Protein AF-A0A2V0NQH3-F1 (afdb_monomer_lite)

Foldseek 3Di:
DDDDDPPPPVPFDFAQDAFPQLVLLCVLLVLLLVLLCVLLPPQLVVLLVVLVVQLVVCVVVVVLVSSLVSLLVSLVSSLVSSLVSLVVCVVVDDVVVSVVVSVLSNVSSVLVSLSVCLRRRVCCVPPVPSNLVSSLCSLLVSLLSSLVSSLVSVCVVDPLLCSLVSSLVSLLVSCLSRLAFDFGPGGPDDQPPPPPPDRPDDDPSRTSYALVSSVVSLCCSQPVSLVSNCVVCVPPCPDVLNVLVSLQSNLVSQLSLLVRDRSNVSDDDDPVVVVVVSVVSNVVSLVSNLSSCCSNPCCPPVVVQFPDDPPVLVVLQCLLRVLVSVLVVCVVVVVDPPPDDLVNNLVSLLSNQLSVCNRRPPDPVLSVLSNQLSQLVSVCVVPLDLVSLVSNLRSVLSVLCCSLCVPPVPQQDDQAHDGSNVLSVLVSVLSNLVSNLVSCLSNLHDQAVNLVSLVSNLVSCLVSLLRLQLSQVRVDPPRDRRHDLVVLVVVLVVSLVVQLVCVVVVSHPLVSNQLSNLLSVLSNCCVVPSNLSRSVLSSQLSCLVCVQCSVFPPDPPDPDGDDDPVVVVVSVVSNVVSVVVSVVVCVVVCVVVVVVVLVVVVVVQVVDPVNPDPPVVVVSVVVVVVVVVVVVVVVVVDPDPPPDD

Organism: NCBI:txid307507

pLDDT: mean 80.74, std 15.88, range [29.3, 95.75]

Sequence (645 aa):
MAARAPSAAGGARFAPGEFRYNGRVAAALVPSMAVAAALGGRAVMGVLTVGAMVWYLLDAMSLREGSLSVGWATLFLANAALVFDVLSTAFSRPPLLTIMLLLLLGALFVLAGMWLTLQFRWIQMQHPAVVLAFERQVLTASLPVAGVVTTLGIGAVTDAEDAPYYLAALLCALYAAMGRPLVSSFHAGRAARSFGGVAPAPPREALVQSRFDASLMALTTVVLPPLSYLAIHWAVLNHWLHLWSLLLLLSGPLALLCALPGGLWWLPGPPAVVTGFKRFLLLLSALGVLAGFEGRVVFHAFGPYIKVPPPLSYVVVTIALLGLALLVIAHLSGVLGTALDVTLAGSCLLLCTTAGAVAAGVPFEWLPAPLVAAVGLSLYYDSRSVREYAIFVAGALLTGYWFVSHHFGFLDARVGHLRVKTACRLALAALAPALAVPGLVIARAGRGAVGALLFVQAELICVLEEQLYSAAALEGPGAEEMYPAYLVVATSAAGAAAAHRLAAAGLAPRWAGWVVPALYGAKLAMLVVPEAHLVLPIGLLALSATAPLAAHPPPPGKRRPRLQPWQGLGYAAATTAAVALARFAVFDVTLVLGTTVAVVCFITLLQNPVLGSVVWLPLLGLGWAGACGFTLAMQGALPLPDAER

Radius of gyration: 28.84 Å; chains: 1; bounding box: 65×94×72 Å

Structure (mmCIF, N/CA/C/O backbone):
data_AF-A0A2V0NQH3-F1
#
_entry.id   AF-A0A2V0NQH3-F1
#
loop_
_atom_site.group_PDB
_atom_site.id
_atom_site.type_symbol
_atom_site.label_atom_id
_atom_site.label_alt_id
_atom_site.label_comp_id
_atom_site.label_asym_id
_atom_site.label_entity_id
_atom_site.label_seq_id
_atom_site.pdbx_PDB_ins_code
_atom_site.Cartn_x
_atom_site.Cartn_y
_atom_site.Cartn_z
_atom_site.occupancy
_atom_site.B_iso_or_equiv
_atom_site.auth_seq_id
_atom_site.auth_comp_id
_atom_site.auth_asym_id
_atom_site.auth_atom_id
_atom_site.pdbx_PDB_model_num
ATOM 1 N N . MET A 1 1 ? -30.322 55.983 29.048 1.00 37.16 1 MET A N 1
ATOM 2 C CA . MET A 1 1 ? -30.849 54.759 28.403 1.00 37.16 1 MET A CA 1
ATOM 3 C C . MET A 1 1 ? -29.802 54.238 27.427 1.00 37.16 1 MET A C 1
ATOM 5 O O . MET A 1 1 ? -29.765 54.675 26.289 1.00 37.16 1 MET A O 1
ATOM 9 N N . ALA A 1 2 ? -28.900 53.373 27.894 1.00 31.02 2 ALA A N 1
ATOM 10 C CA . ALA A 1 2 ? -27.920 52.691 27.051 1.00 31.02 2 ALA A CA 1
ATOM 11 C C . ALA A 1 2 ? -28.324 51.215 26.982 1.00 31.02 2 ALA A C 1
ATOM 13 O O . ALA A 1 2 ? -28.341 50.524 28.002 1.00 31.02 2 ALA A O 1
ATOM 14 N N . ALA A 1 3 ? -28.732 50.763 25.798 1.00 32.72 3 ALA A N 1
ATOM 15 C CA . ALA A 1 3 ? -29.125 49.384 25.554 1.00 32.72 3 ALA A CA 1
ATOM 16 C C . ALA A 1 3 ? -27.885 48.478 25.612 1.00 32.72 3 ALA A C 1
ATOM 18 O O . ALA A 1 3 ? -26.973 48.599 24.796 1.00 32.72 3 ALA A O 1
ATOM 19 N N . ARG A 1 4 ? -27.851 47.565 26.589 1.00 29.73 4 ARG A N 1
ATOM 20 C CA . ARG A 1 4 ? -26.916 46.434 26.601 1.00 29.73 4 ARG A CA 1
ATOM 21 C C . ARG A 1 4 ? -27.270 45.506 25.438 1.00 29.73 4 ARG A C 1
ATOM 23 O O . ARG A 1 4 ? -28.354 44.929 25.420 1.00 29.73 4 ARG A O 1
ATOM 30 N N . ALA A 1 5 ? -26.344 45.355 24.496 1.00 29.30 5 ALA A N 1
ATOM 31 C CA . ALA A 1 5 ? -26.381 44.282 23.513 1.00 29.30 5 ALA A CA 1
ATOM 32 C C . ALA A 1 5 ? -26.351 42.917 24.235 1.00 29.30 5 ALA A C 1
ATOM 34 O O . ALA A 1 5 ? -25.576 42.757 25.185 1.00 29.30 5 ALA A O 1
ATOM 35 N N . PRO A 1 6 ? -27.157 41.924 23.820 1.00 34.41 6 PRO A N 1
ATOM 36 C CA . PRO A 1 6 ? -27.023 40.569 24.331 1.00 34.41 6 PRO A CA 1
ATOM 37 C C . PRO A 1 6 ? -25.691 39.990 23.843 1.00 34.41 6 PRO A C 1
ATOM 39 O O . PRO A 1 6 ? -25.418 39.931 22.644 1.00 34.41 6 PRO A O 1
ATOM 42 N N . SER A 1 7 ? -24.847 39.570 24.783 1.00 31.88 7 SER A N 1
ATOM 43 C CA . SER A 1 7 ? -23.635 38.810 24.505 1.00 31.88 7 SER A CA 1
ATOM 44 C C . SER A 1 7 ? -24.011 37.489 23.831 1.00 31.88 7 SER A C 1
ATOM 46 O O . SER A 1 7 ? -24.541 36.569 24.453 1.00 31.88 7 SER A O 1
ATOM 48 N N . ALA A 1 8 ? -23.730 37.380 22.534 1.00 36.28 8 ALA A N 1
ATOM 49 C CA . ALA A 1 8 ? -23.801 36.127 21.797 1.00 36.28 8 ALA A CA 1
ATOM 50 C C . ALA A 1 8 ? -22.645 35.202 22.223 1.00 36.28 8 ALA A C 1
ATOM 52 O O . ALA A 1 8 ? -21.674 35.014 21.498 1.00 36.28 8 ALA A O 1
ATOM 53 N N . ALA A 1 9 ? -22.745 34.613 23.416 1.00 34.31 9 ALA A N 1
ATOM 54 C CA . ALA A 1 9 ? -21.933 33.472 23.825 1.00 34.31 9 ALA A CA 1
ATOM 55 C C . ALA A 1 9 ? -22.519 32.195 23.197 1.00 34.31 9 ALA A C 1
ATOM 57 O O . ALA A 1 9 ? -23.167 31.381 23.853 1.00 34.31 9 ALA A O 1
ATOM 58 N N . GLY A 1 10 ? -22.348 32.046 21.883 1.00 36.28 10 GLY A N 1
ATOM 59 C CA . GLY A 1 10 ? -22.714 30.842 21.140 1.00 36.28 10 GLY A CA 1
ATOM 60 C C . GLY A 1 10 ? -21.683 29.733 21.335 1.00 36.28 10 GLY A C 1
ATOM 61 O O . GLY A 1 10 ? -21.032 29.344 20.376 1.00 36.28 10 GLY A O 1
ATOM 62 N N . GLY A 1 11 ? -21.508 29.250 22.567 1.00 41.72 11 GLY A N 1
ATOM 63 C CA . GLY A 1 11 ? -20.625 28.120 22.850 1.00 41.72 11 GLY A CA 1
ATOM 64 C C . GLY A 1 11 ? -21.130 26.855 22.156 1.00 41.72 11 GLY A C 1
ATOM 65 O O . GLY A 1 11 ? -22.283 26.455 22.346 1.00 41.72 11 GLY A O 1
ATOM 66 N N . ALA A 1 12 ? -20.273 26.238 21.343 1.00 52.09 12 ALA A N 1
ATOM 67 C CA . ALA A 1 12 ? -20.503 24.927 20.753 1.00 52.09 12 ALA A CA 1
ATOM 68 C C . ALA A 1 12 ? -20.985 23.933 21.822 1.00 52.09 12 ALA A C 1
ATOM 70 O O . ALA A 1 12 ? -20.288 23.667 22.801 1.00 52.09 12 ALA A O 1
ATOM 71 N N . ARG A 1 13 ? -22.201 23.399 21.667 1.00 68.31 13 ARG A N 1
ATOM 72 C CA . ARG A 1 13 ? -22.759 22.447 22.634 1.00 68.31 13 ARG A CA 1
ATOM 73 C C . ARG A 1 13 ? -22.146 21.066 22.393 1.00 68.31 13 ARG A C 1
ATOM 75 O O . ARG A 1 13 ? -21.995 20.647 21.251 1.00 68.31 13 ARG A O 1
ATOM 82 N N . PHE A 1 14 ? -21.789 20.362 23.459 1.00 79.44 14 PHE A N 1
ATOM 83 C CA . PHE A 1 14 ? -21.379 18.959 23.394 1.00 79.44 14 PHE A CA 1
ATOM 84 C C . PHE A 1 14 ? -22.615 18.072 23.177 1.00 79.44 14 PHE A C 1
ATOM 86 O O . PHE A 1 14 ? -23.642 18.289 23.824 1.00 79.44 14 PHE A O 1
ATOM 93 N N . ALA A 1 15 ? -22.531 17.079 22.290 1.00 81.56 15 ALA A N 1
ATOM 94 C CA . ALA A 1 15 ? -23.565 16.061 22.109 1.00 81.56 15 ALA A CA 1
ATOM 95 C C . ALA A 1 15 ? -22.961 14.650 22.200 1.00 81.56 15 ALA A C 1
ATOM 97 O O . ALA A 1 15 ? -22.072 14.331 21.411 1.00 81.56 15 ALA A O 1
ATOM 98 N N . PRO A 1 16 ? -23.452 13.785 23.110 1.00 81.12 16 PRO A N 1
ATOM 99 C CA . PRO A 1 16 ? -23.024 12.392 23.167 1.00 81.12 16 PRO A CA 1
ATOM 100 C C . PRO A 1 16 ? -23.513 11.634 21.926 1.00 81.12 16 PRO A C 1
ATOM 102 O O . PRO A 1 16 ? -24.639 11.837 21.464 1.00 81.12 16 PRO A O 1
ATOM 105 N N . GLY A 1 17 ? -22.683 10.733 21.407 1.00 83.50 17 GLY A N 1
ATOM 106 C CA . GLY A 1 17 ? -22.927 10.048 20.142 1.00 83.50 17 GLY A CA 1
ATOM 107 C C . GLY A 1 17 ? -21.960 8.894 19.893 1.00 83.50 17 GLY A C 1
ATOM 108 O O . GLY A 1 17 ? -21.084 8.598 20.706 1.00 83.50 17 GLY A O 1
ATOM 109 N N . GLU A 1 18 ? -22.134 8.215 18.762 1.00 85.75 18 GLU A N 1
ATOM 110 C CA . GLU A 1 18 ? -21.192 7.185 18.324 1.00 85.75 18 GLU A CA 1
ATOM 111 C C . GLU A 1 18 ? -19.889 7.822 17.835 1.00 85.75 18 GLU A C 1
ATOM 113 O O . GLU A 1 18 ? -19.893 8.849 17.150 1.00 85.75 18 GLU A O 1
ATOM 118 N N . PHE A 1 19 ? -18.758 7.195 18.160 1.00 86.62 19 PHE A N 1
ATOM 119 C CA . PHE A 1 19 ? -17.460 7.681 17.714 1.00 86.62 19 PHE A CA 1
ATOM 120 C C . PHE A 1 19 ? -17.301 7.494 16.199 1.00 86.62 19 PHE A C 1
ATOM 122 O O . PHE A 1 19 ? -17.176 6.377 15.688 1.00 86.62 19 PHE A O 1
ATOM 129 N N . ARG A 1 20 ? -17.271 8.612 15.463 1.00 87.12 20 ARG A N 1
ATOM 130 C CA . ARG A 1 20 ? -17.294 8.630 13.992 1.00 87.12 20 ARG A CA 1
ATOM 131 C C . ARG A 1 20 ? -16.057 7.987 13.362 1.00 87.12 20 ARG A C 1
ATOM 133 O O . ARG A 1 20 ? -16.124 7.480 12.243 1.00 87.12 20 ARG A O 1
ATOM 140 N N . TYR A 1 21 ? -14.922 8.027 14.057 1.00 89.56 21 TYR A N 1
ATOM 141 C CA . TYR A 1 21 ? -13.622 7.613 13.521 1.00 89.56 21 TYR A CA 1
ATOM 142 C C . TYR A 1 21 ? -13.193 6.206 13.950 1.00 89.56 21 TYR A C 1
ATOM 144 O O . TYR A 1 21 ? -12.039 5.840 13.735 1.00 89.56 21 TYR A O 1
ATOM 152 N N . ASN A 1 22 ? -14.122 5.396 14.476 1.00 90.75 22 ASN A N 1
ATOM 153 C CA . ASN A 1 22 ? -13.864 4.033 14.951 1.00 90.75 22 ASN A CA 1
ATOM 154 C C . ASN A 1 22 ? -13.075 3.183 13.947 1.00 90.75 22 ASN A C 1
ATOM 156 O O . ASN A 1 22 ? -12.041 2.630 14.300 1.00 90.75 22 ASN A O 1
ATOM 160 N N . GLY A 1 23 ? -13.494 3.145 12.679 1.00 88.69 23 GLY A N 1
ATOM 161 C CA . GLY A 1 23 ? -12.795 2.356 11.658 1.00 88.69 23 GLY A CA 1
ATOM 162 C C . GLY A 1 23 ? -11.366 2.832 11.370 1.00 88.69 23 GLY A C 1
ATOM 163 O O . GLY A 1 23 ? -10.495 2.014 11.096 1.00 88.69 23 GLY A O 1
ATOM 164 N N . ARG A 1 24 ? -11.099 4.143 11.463 1.00 92.12 24 ARG A N 1
ATOM 165 C CA . ARG A 1 24 ? -9.762 4.708 11.197 1.00 92.12 24 ARG A CA 1
ATOM 166 C C . ARG A 1 24 ? -8.797 4.416 12.337 1.00 92.12 24 ARG A C 1
ATOM 168 O O . ARG A 1 24 ? -7.661 4.039 12.087 1.00 92.12 24 ARG A O 1
ATOM 175 N N . VAL A 1 25 ? -9.274 4.568 13.570 1.00 92.00 25 VAL A N 1
ATOM 176 C CA . VAL A 1 25 ? -8.496 4.259 14.773 1.00 92.00 25 VAL A CA 1
ATOM 177 C C . VAL A 1 25 ? -8.264 2.754 14.884 1.00 92.00 25 VAL A C 1
ATOM 179 O O . VAL A 1 25 ? -7.139 2.342 15.138 1.00 92.00 25 VAL A O 1
ATOM 182 N N . ALA A 1 26 ? -9.276 1.927 14.606 1.00 91.25 26 ALA A N 1
ATOM 183 C CA . ALA A 1 26 ? -9.126 0.473 14.589 1.00 91.25 26 ALA A CA 1
ATOM 184 C C . ALA A 1 26 ? -8.076 0.018 13.563 1.00 91.25 26 ALA A C 1
ATOM 186 O O . ALA A 1 26 ? -7.227 -0.804 13.890 1.00 91.25 26 ALA A O 1
ATOM 187 N N . ALA A 1 27 ? -8.072 0.599 12.357 1.00 88.31 27 ALA A N 1
ATOM 188 C CA . ALA A 1 27 ? -7.066 0.298 11.336 1.00 88.31 27 ALA A CA 1
ATOM 189 C C . ALA A 1 27 ? -5.625 0.637 11.771 1.00 88.31 27 ALA A C 1
ATOM 191 O O . ALA A 1 27 ? -4.687 0.048 11.247 1.00 88.31 27 ALA A O 1
ATOM 192 N N . ALA A 1 28 ? -5.443 1.556 12.726 1.00 92.06 28 ALA A N 1
ATOM 193 C CA . ALA A 1 28 ? -4.139 1.901 13.290 1.00 92.06 28 ALA A CA 1
ATOM 194 C C . ALA A 1 28 ? -3.785 1.034 14.517 1.00 92.06 28 ALA A C 1
ATOM 196 O O . ALA A 1 28 ? -2.692 0.472 14.607 1.00 92.06 28 ALA A O 1
ATOM 197 N N . LEU A 1 29 ? -4.714 0.909 15.469 1.00 93.12 29 LEU A N 1
ATOM 198 C CA . LEU A 1 29 ? -4.459 0.284 16.769 1.00 93.12 29 LEU A CA 1
ATOM 199 C C . LEU A 1 29 ? -4.533 -1.246 16.733 1.00 93.12 29 LEU A C 1
ATOM 201 O O . LEU A 1 29 ? -3.760 -1.898 17.422 1.00 93.12 29 LEU A O 1
ATOM 205 N N . VAL A 1 30 ? -5.414 -1.849 15.931 1.00 90.94 30 VAL A N 1
ATOM 206 C CA . VAL A 1 30 ? -5.567 -3.316 15.912 1.00 90.94 30 VAL A CA 1
ATOM 207 C C . VAL A 1 30 ? -4.306 -4.017 15.389 1.00 90.94 30 VAL A C 1
ATOM 209 O O . VAL A 1 30 ? -3.835 -4.928 16.071 1.00 90.94 30 VAL A O 1
ATOM 212 N N . PRO A 1 31 ? -3.691 -3.594 14.263 1.00 89.88 31 PRO A N 1
ATOM 213 C CA . PRO A 1 31 ? -2.439 -4.202 13.818 1.00 89.88 31 PRO A CA 1
ATOM 214 C C . PRO A 1 31 ? -1.301 -4.006 14.825 1.00 89.88 31 PRO A C 1
ATOM 216 O O . PRO A 1 31 ? -0.526 -4.925 15.062 1.00 89.88 31 PRO A O 1
ATOM 219 N N . SER A 1 32 ? -1.215 -2.838 15.471 1.00 91.44 32 SER A N 1
ATOM 220 C CA . SER A 1 32 ? -0.175 -2.582 16.478 1.00 91.44 32 SER A CA 1
ATOM 221 C C . SER A 1 32 ? -0.386 -3.404 17.753 1.00 91.44 32 SER A C 1
ATOM 223 O O . SER A 1 32 ? 0.586 -3.910 18.306 1.00 91.44 32 SER A O 1
ATOM 225 N N . MET A 1 33 ? -1.631 -3.619 18.187 1.00 90.19 33 MET A N 1
ATOM 226 C CA . MET A 1 33 ? -1.947 -4.536 19.288 1.00 90.19 33 MET A CA 1
ATOM 227 C C . MET A 1 33 ? -1.610 -5.989 18.947 1.00 90.19 33 MET A C 1
ATOM 229 O O . MET A 1 33 ? -1.110 -6.699 19.813 1.00 90.19 33 MET A O 1
ATOM 233 N N . ALA A 1 34 ? -1.837 -6.427 17.705 1.00 87.75 34 ALA A N 1
ATOM 234 C CA . ALA A 1 34 ? -1.449 -7.766 17.263 1.00 87.75 34 ALA A CA 1
ATOM 235 C C . ALA A 1 34 ? 0.075 -7.955 17.317 1.00 87.75 34 ALA A C 1
ATOM 237 O O . ALA A 1 34 ? 0.545 -8.963 17.836 1.00 87.75 34 ALA A O 1
ATOM 238 N N . VAL A 1 35 ? 0.844 -6.955 16.873 1.00 88.00 35 VAL A N 1
ATOM 239 C CA . VAL A 1 35 ? 2.310 -6.970 16.993 1.00 88.00 35 VAL A CA 1
ATOM 240 C C . VAL A 1 35 ? 2.751 -6.975 18.455 1.00 88.00 35 VAL A C 1
ATOM 242 O O . VAL A 1 35 ? 3.608 -7.767 18.825 1.00 88.00 35 VAL A O 1
ATOM 245 N N . ALA A 1 36 ? 2.150 -6.148 19.313 1.00 87.81 36 ALA A N 1
ATOM 246 C CA . ALA A 1 36 ? 2.468 -6.144 20.741 1.00 87.81 36 ALA A CA 1
ATOM 247 C C . ALA A 1 36 ? 2.164 -7.496 21.409 1.00 87.81 36 ALA A C 1
ATOM 249 O O . ALA A 1 36 ? 2.923 -7.953 22.260 1.00 87.81 36 ALA A O 1
ATOM 250 N N . ALA A 1 37 ? 1.077 -8.154 21.005 1.00 84.62 37 ALA A N 1
ATOM 251 C CA . ALA A 1 37 ? 0.712 -9.466 21.514 1.00 84.62 37 ALA A CA 1
ATOM 252 C C . ALA A 1 37 ? 1.650 -10.573 21.005 1.00 84.62 37 ALA A C 1
ATOM 254 O O . ALA A 1 37 ? 2.002 -11.462 21.775 1.00 84.62 37 ALA A O 1
ATOM 255 N N . ALA A 1 38 ? 2.110 -10.482 19.752 1.00 82.56 38 ALA A N 1
ATOM 256 C CA . ALA A 1 38 ? 3.135 -11.368 19.207 1.00 82.56 38 ALA A CA 1
ATOM 257 C C . ALA A 1 38 ? 4.483 -11.187 19.927 1.00 82.56 38 ALA A C 1
ATOM 259 O O . ALA A 1 38 ? 5.101 -12.174 20.317 1.00 82.56 38 ALA A O 1
ATOM 260 N N . LEU A 1 39 ? 4.895 -9.937 20.170 1.00 82.31 39 LEU A N 1
ATOM 261 C CA . LEU A 1 39 ? 6.121 -9.611 20.903 1.00 82.31 39 LEU A CA 1
ATOM 262 C C . LEU A 1 39 ? 6.083 -10.107 22.351 1.00 82.31 39 LEU A C 1
ATOM 264 O O . LEU A 1 39 ? 7.077 -10.634 22.819 1.00 82.31 39 LEU A O 1
ATOM 268 N N . GLY A 1 40 ? 4.952 -9.961 23.047 1.00 77.31 40 GLY A N 1
ATOM 269 C CA . GLY A 1 40 ? 4.792 -10.425 24.431 1.00 77.31 40 GLY A CA 1
ATOM 270 C C . GLY A 1 40 ? 4.464 -11.917 24.585 1.00 77.31 40 GLY A C 1
ATOM 271 O O . GLY A 1 40 ? 4.175 -12.382 25.693 1.00 77.31 40 GLY A O 1
ATOM 272 N N . GLY A 1 41 ? 4.441 -12.664 23.478 1.00 80.25 41 GLY A N 1
ATOM 273 C CA . GLY A 1 41 ? 4.273 -14.111 23.452 1.00 80.25 41 GLY A CA 1
ATOM 274 C C . GLY A 1 41 ? 2.976 -14.633 24.085 1.00 80.25 41 GLY A C 1
ATOM 275 O O . GLY A 1 41 ? 1.919 -13.995 24.101 1.00 80.25 41 GLY A O 1
ATOM 276 N N . ARG A 1 42 ? 3.049 -15.862 24.616 1.00 81.88 42 ARG A N 1
ATOM 277 C CA . ARG A 1 42 ? 1.881 -16.600 25.136 1.00 81.88 42 ARG A CA 1
ATOM 278 C C . ARG A 1 42 ? 1.211 -15.905 26.322 1.00 81.88 42 ARG A C 1
ATOM 280 O O . ARG A 1 42 ? -0.008 -15.983 26.448 1.00 81.88 42 ARG A O 1
ATOM 287 N N . ALA A 1 43 ? 1.984 -15.230 27.174 1.00 81.75 43 ALA A N 1
ATOM 288 C CA . ALA A 1 43 ? 1.462 -14.568 28.366 1.00 81.75 43 ALA A CA 1
ATOM 289 C C . ALA A 1 43 ? 0.538 -13.398 27.997 1.00 81.75 43 ALA A C 1
ATOM 291 O O . ALA A 1 43 ? -0.603 -13.344 28.457 1.00 81.75 43 ALA A O 1
ATOM 292 N N . VAL A 1 44 ? 0.988 -12.505 27.110 1.00 84.12 44 VAL A N 1
ATOM 293 C CA . VAL A 1 44 ? 0.182 -11.360 26.661 1.00 84.12 44 VAL A CA 1
ATOM 294 C C . VAL A 1 44 ? -1.038 -11.825 25.866 1.00 84.12 44 VAL A C 1
ATOM 296 O O . VAL A 1 44 ? -2.146 -11.353 26.123 1.00 84.12 44 VAL A O 1
ATOM 299 N N . MET A 1 45 ? -0.875 -12.804 24.971 1.00 82.81 45 MET A N 1
ATOM 300 C CA . MET A 1 45 ? -1.996 -13.410 24.240 1.00 82.81 45 MET A CA 1
ATOM 301 C C . MET A 1 45 ? -3.037 -14.031 25.184 1.00 82.81 45 MET A C 1
ATOM 303 O O . MET A 1 45 ? -4.239 -13.824 25.007 1.00 82.81 45 MET A O 1
ATOM 307 N N . GLY A 1 46 ? -2.598 -14.753 26.218 1.00 78.50 46 GLY A N 1
ATOM 308 C CA . GLY A 1 46 ? -3.474 -15.331 27.238 1.00 78.50 46 GLY A CA 1
ATOM 309 C C . GLY A 1 46 ? -4.258 -14.268 28.010 1.00 78.50 46 GLY A C 1
ATOM 310 O O . GLY A 1 46 ? -5.474 -14.373 28.147 1.00 78.50 46 GLY A O 1
ATOM 311 N N . VAL A 1 47 ? -3.589 -13.198 28.454 1.00 87.38 47 VAL A N 1
ATOM 312 C CA . VAL A 1 47 ? -4.247 -12.093 29.171 1.00 87.38 47 VAL A CA 1
ATOM 313 C C . VAL A 1 47 ? -5.272 -11.385 28.285 1.00 87.38 47 VAL A C 1
ATOM 315 O O . VAL A 1 47 ? -6.394 -11.147 28.728 1.00 87.38 47 VAL A O 1
ATOM 318 N N . LEU A 1 48 ? -4.931 -11.081 27.028 1.00 84.62 48 LEU A N 1
ATOM 319 C CA . LEU A 1 48 ? -5.847 -10.413 26.100 1.00 84.62 48 LEU A CA 1
ATOM 320 C C . LEU A 1 48 ? -7.061 -11.284 25.752 1.00 84.62 48 LEU A C 1
ATOM 322 O O . LEU A 1 48 ? -8.177 -10.773 25.705 1.00 84.62 48 LEU A O 1
ATOM 326 N N . THR A 1 49 ? -6.869 -12.588 25.535 1.00 84.19 49 THR A N 1
ATOM 327 C CA . THR A 1 49 ? -7.964 -13.515 25.199 1.00 84.19 49 THR A CA 1
ATOM 328 C C . THR A 1 49 ? -8.912 -13.726 26.376 1.00 84.19 49 THR A C 1
ATOM 330 O O . THR A 1 49 ? -10.114 -13.499 26.234 1.00 84.19 49 THR A O 1
ATOM 333 N N . VAL A 1 50 ? -8.389 -14.077 27.555 1.00 81.94 50 VAL A N 1
ATOM 334 C CA . VAL A 1 50 ? -9.199 -14.251 28.771 1.00 81.94 50 VAL A CA 1
ATOM 335 C C . VAL A 1 50 ? -9.866 -12.933 29.166 1.00 81.94 50 VAL A C 1
ATOM 337 O O . VAL A 1 50 ? -11.062 -12.908 29.453 1.00 81.94 50 VAL A O 1
ATOM 340 N N . GLY A 1 51 ? -9.134 -11.820 29.116 1.00 83.69 51 GLY A N 1
ATOM 341 C CA . GLY A 1 51 ? -9.672 -10.495 29.411 1.00 83.69 51 GLY A CA 1
ATOM 342 C C . GLY A 1 51 ? -10.793 -10.081 28.456 1.00 83.69 51 GLY A C 1
ATOM 343 O O . GLY A 1 51 ? -11.830 -9.598 28.908 1.00 83.69 51 GLY A O 1
ATOM 344 N N . ALA A 1 52 ? -10.652 -10.348 27.152 1.00 84.19 52 ALA A N 1
ATOM 345 C CA . ALA A 1 52 ? -11.712 -10.114 26.172 1.00 84.19 52 ALA A CA 1
ATOM 346 C C . ALA A 1 52 ? -12.950 -10.992 26.424 1.00 84.19 52 ALA A C 1
ATOM 348 O O . ALA A 1 52 ? -14.074 -10.511 26.276 1.00 84.19 52 ALA A O 1
ATOM 349 N N . MET A 1 53 ? -12.772 -12.249 26.848 1.00 78.38 53 MET A N 1
ATOM 350 C CA . MET A 1 53 ? -13.885 -13.133 27.218 1.00 78.38 53 MET A CA 1
ATOM 351 C C . MET A 1 53 ? -14.652 -12.608 28.435 1.00 78.38 53 MET A C 1
ATOM 353 O O . MET A 1 53 ? -15.881 -12.528 28.399 1.00 78.38 53 MET A O 1
ATOM 357 N N . VAL A 1 54 ? -13.942 -12.219 29.501 1.00 82.62 54 VAL A N 1
ATOM 358 C CA . VAL A 1 54 ? -14.564 -11.651 30.708 1.00 82.62 54 VAL A CA 1
ATOM 359 C C . VAL A 1 54 ? -15.250 -10.328 30.376 1.00 82.62 54 VAL A C 1
ATOM 361 O O . VAL A 1 54 ? -16.378 -10.093 30.808 1.00 82.62 54 VAL A O 1
ATOM 364 N N . TRP A 1 55 ? -14.615 -9.484 29.561 1.00 87.50 55 TRP A N 1
ATOM 365 C CA . TRP A 1 55 ? -15.203 -8.232 29.102 1.00 87.50 55 TRP A CA 1
ATOM 366 C C . TRP A 1 55 ? -16.504 -8.471 28.322 1.00 87.50 55 TRP A C 1
ATOM 368 O O . TRP A 1 55 ? -17.526 -7.869 28.654 1.00 87.50 55 TRP A O 1
ATOM 378 N N . TYR A 1 56 ? -16.507 -9.394 27.357 1.00 85.31 56 TYR A N 1
ATOM 379 C CA . TYR A 1 56 ? -17.708 -9.753 26.599 1.00 85.31 56 TYR A CA 1
ATOM 380 C C . TYR A 1 56 ? -18.830 -10.284 27.501 1.00 85.31 56 TYR A C 1
ATOM 382 O O . TYR A 1 56 ? -19.988 -9.909 27.328 1.00 85.31 56 TYR A O 1
ATOM 390 N N . LEU A 1 57 ? -18.503 -11.116 28.494 1.00 82.38 57 LEU A N 1
ATOM 391 C CA . LEU A 1 57 ? -19.487 -11.635 29.444 1.00 82.38 57 LEU A CA 1
ATOM 392 C C . LEU A 1 57 ? -20.116 -10.511 30.284 1.00 82.38 57 LEU A C 1
ATOM 394 O O . LEU A 1 57 ? -21.332 -10.481 30.460 1.00 82.38 57 LEU A O 1
ATOM 398 N N . LEU A 1 58 ? -19.309 -9.569 30.778 1.00 82.44 58 LEU A N 1
ATOM 399 C CA . LEU A 1 58 ? -19.796 -8.424 31.554 1.00 82.44 58 LEU A CA 1
ATOM 400 C C . LEU A 1 58 ? -20.648 -7.467 30.714 1.00 82.44 58 LEU A C 1
ATOM 402 O O . LEU A 1 58 ? -21.657 -6.961 31.211 1.00 82.44 58 LEU A O 1
ATOM 406 N N . ASP A 1 59 ? -20.277 -7.253 29.450 1.00 84.19 59 ASP A N 1
ATOM 407 C CA . ASP A 1 59 ? -21.075 -6.465 28.507 1.00 84.19 59 ASP A CA 1
ATOM 408 C C . ASP A 1 59 ? -22.411 -7.160 28.192 1.00 84.19 59 ASP A C 1
ATOM 410 O O . ASP A 1 59 ? -23.469 -6.532 28.247 1.00 84.19 59 ASP A O 1
ATOM 414 N N . ALA A 1 60 ? -22.399 -8.485 27.998 1.00 81.25 60 ALA A N 1
ATOM 415 C CA . ALA A 1 60 ? -23.607 -9.290 27.811 1.00 81.25 60 ALA A CA 1
ATOM 416 C C . ALA A 1 60 ? -24.538 -9.263 29.039 1.00 81.25 60 ALA A C 1
ATOM 418 O O . ALA A 1 60 ? -25.758 -9.262 28.887 1.00 81.25 60 ALA A O 1
ATOM 419 N N . MET A 1 61 ? -23.978 -9.180 30.252 1.00 82.75 61 MET A N 1
ATOM 420 C CA . MET A 1 61 ? -24.730 -8.984 31.499 1.00 82.75 61 MET A CA 1
ATOM 421 C C . MET A 1 61 ? -25.137 -7.522 31.747 1.00 82.75 61 MET A C 1
ATOM 423 O O . MET A 1 61 ? -25.757 -7.221 32.766 1.00 82.75 61 MET A O 1
ATOM 427 N N . SER A 1 62 ? -24.830 -6.598 30.829 1.00 86.81 62 SER A N 1
ATOM 428 C CA . SER A 1 62 ? -25.121 -5.158 30.907 1.00 86.81 62 SER A CA 1
ATOM 429 C C . SER A 1 62 ? -24.456 -4.399 32.073 1.00 86.81 62 SER A C 1
ATOM 431 O O . SER A 1 62 ? -24.849 -3.273 32.393 1.00 86.81 62 SER A O 1
ATOM 433 N N . LEU A 1 63 ? -23.395 -4.959 32.668 1.00 87.06 63 LEU A N 1
ATOM 434 C CA . LEU A 1 63 ? -22.608 -4.337 33.742 1.00 87.06 63 LEU A CA 1
ATOM 435 C C . LEU A 1 63 ? -21.561 -3.366 33.171 1.00 87.06 63 LEU A C 1
ATOM 437 O O . LEU A 1 63 ? -20.371 -3.666 33.102 1.00 87.06 63 LEU A O 1
ATOM 441 N N . ARG A 1 64 ? -22.009 -2.168 32.775 1.00 85.88 64 ARG A N 1
ATOM 442 C CA . ARG A 1 64 ? -21.195 -1.177 32.036 1.00 85.88 64 ARG A CA 1
ATOM 443 C C . ARG A 1 64 ? -19.925 -0.720 32.763 1.00 85.88 64 ARG A C 1
ATOM 445 O O . ARG A 1 64 ? -18.883 -0.551 32.132 1.00 85.88 64 ARG A O 1
ATOM 452 N N . GLU A 1 65 ? -19.992 -0.514 34.075 1.00 89.44 65 GLU A N 1
ATOM 453 C CA . GLU A 1 65 ? -18.830 -0.094 34.874 1.00 89.44 65 GLU A CA 1
ATOM 454 C C . GLU A 1 65 ? -17.820 -1.238 35.024 1.00 89.44 65 GLU A C 1
ATOM 456 O O . GLU A 1 65 ? -16.622 -1.032 34.835 1.00 89.44 65 GLU A O 1
ATOM 461 N N . GLY A 1 66 ? -18.319 -2.460 35.247 1.00 87.56 66 GLY A N 1
ATOM 462 C CA . GLY A 1 66 ? -17.508 -3.677 35.296 1.00 87.56 66 GLY A CA 1
ATOM 463 C C . GLY A 1 66 ? -16.817 -3.975 33.964 1.00 87.56 66 GLY A C 1
ATOM 464 O O . GLY A 1 66 ? -15.639 -4.314 33.938 1.00 87.56 66 GLY A O 1
ATOM 465 N N . SER A 1 67 ? -17.511 -3.789 32.838 1.00 88.38 67 SER A N 1
ATOM 466 C CA . SER A 1 67 ? -16.909 -3.987 31.514 1.00 88.38 67 SER A CA 1
ATOM 467 C C . SER A 1 67 ? -15.757 -3.013 31.241 1.00 88.38 67 SER A C 1
ATOM 469 O O . SER A 1 67 ? -14.744 -3.403 30.663 1.00 88.38 67 SER A O 1
ATOM 471 N N . LEU A 1 68 ? -15.870 -1.760 31.698 1.00 92.31 68 LEU A N 1
ATOM 472 C CA . LEU A 1 68 ? -14.810 -0.770 31.529 1.00 92.31 68 LEU A CA 1
ATOM 473 C C . LEU A 1 68 ? -13.606 -1.078 32.427 1.00 92.31 68 LEU A C 1
ATOM 475 O O . LEU A 1 68 ? -12.465 -0.994 31.966 1.00 92.31 68 LEU A O 1
ATOM 479 N N . SER A 1 69 ? -13.851 -1.415 33.697 1.00 91.75 69 SER A N 1
ATOM 480 C CA . SER A 1 69 ? -12.780 -1.717 34.648 1.00 91.75 69 SER A CA 1
ATOM 481 C C . SER A 1 69 ? -12.001 -2.961 34.229 1.00 91.75 69 SER A C 1
ATOM 483 O O . SER A 1 69 ? -10.772 -2.928 34.234 1.00 91.75 69 SER A O 1
ATOM 485 N N . VAL A 1 70 ? -12.686 -4.010 33.762 1.00 92.44 70 VAL A N 1
ATOM 486 C CA . VAL A 1 70 ? -12.038 -5.206 33.206 1.00 92.44 70 VAL A CA 1
ATOM 487 C C . VAL A 1 70 ? -11.246 -4.887 31.945 1.00 92.44 70 VAL A C 1
ATOM 489 O O . VAL A 1 70 ? -10.139 -5.401 31.792 1.00 92.44 70 VAL A O 1
ATOM 492 N N . GLY A 1 71 ? -11.744 -4.015 31.067 1.00 91.25 71 GLY A N 1
ATOM 493 C CA . GLY A 1 71 ? -10.996 -3.594 29.884 1.00 91.25 71 GLY A CA 1
ATOM 494 C C . GLY A 1 71 ? -9.666 -2.912 30.231 1.00 91.25 71 GLY A C 1
ATOM 495 O O . GLY A 1 71 ? -8.619 -3.315 29.727 1.00 91.25 71 GLY A O 1
ATOM 496 N N . TRP A 1 72 ? -9.666 -1.943 31.153 1.00 94.94 72 TRP A N 1
ATOM 497 C CA . TRP A 1 72 ? -8.425 -1.304 31.620 1.00 94.94 72 TRP A CA 1
ATOM 498 C C . TRP A 1 72 ? -7.517 -2.251 32.405 1.00 94.94 72 TRP A C 1
ATOM 500 O O . TRP A 1 72 ? -6.304 -2.225 32.203 1.00 94.94 72 TRP A O 1
ATOM 510 N N . ALA A 1 73 ? -8.080 -3.106 33.262 1.00 92.56 73 ALA A N 1
ATOM 511 C CA . ALA A 1 73 ? -7.313 -4.107 33.998 1.00 92.56 73 ALA A CA 1
ATOM 512 C C . ALA A 1 73 ? -6.620 -5.094 33.046 1.00 92.56 73 ALA A C 1
ATOM 514 O O . ALA A 1 73 ? -5.450 -5.411 33.237 1.00 92.56 73 ALA A O 1
ATOM 515 N N . THR A 1 74 ? -7.305 -5.514 31.979 1.00 92.38 74 THR A N 1
ATOM 516 C CA . THR A 1 74 ? -6.741 -6.381 30.935 1.00 92.38 74 THR A CA 1
ATOM 517 C C . THR A 1 74 ? -5.564 -5.707 30.237 1.00 92.38 74 THR A C 1
ATOM 519 O O . THR A 1 74 ? -4.505 -6.312 30.111 1.00 92.38 74 THR A O 1
ATOM 522 N N . LEU A 1 75 ? -5.712 -4.443 29.822 1.00 93.81 75 LEU A N 1
ATOM 523 C CA . LEU A 1 75 ? -4.634 -3.691 29.167 1.00 93.81 75 LEU A CA 1
ATOM 524 C C . LEU A 1 75 ? -3.443 -3.457 30.109 1.00 93.81 75 LEU A C 1
ATOM 526 O O . LEU A 1 75 ? -2.294 -3.560 29.685 1.00 93.81 75 LEU A O 1
ATOM 530 N N . PHE A 1 76 ? -3.704 -3.185 31.389 1.00 92.88 76 PHE A N 1
ATOM 531 C CA . PHE A 1 76 ? -2.664 -3.027 32.404 1.00 92.88 76 PHE A CA 1
ATOM 532 C C . PHE A 1 76 ? -1.888 -4.329 32.635 1.00 92.88 76 PHE A C 1
ATOM 534 O O . PHE A 1 76 ? -0.659 -4.321 32.605 1.00 92.88 76 PHE A O 1
ATOM 541 N N . LEU A 1 77 ? -2.593 -5.450 32.816 1.00 91.62 77 LEU A N 1
ATOM 542 C CA . LEU A 1 77 ? -1.977 -6.766 32.994 1.00 91.62 77 LEU A CA 1
ATOM 543 C C . LEU A 1 77 ? -1.212 -7.208 31.742 1.00 91.62 77 LEU A C 1
ATOM 545 O O . LEU A 1 77 ? -0.121 -7.757 31.864 1.00 91.62 77 LEU A O 1
ATOM 549 N N . ALA A 1 78 ? -1.740 -6.925 30.549 1.00 89.88 78 ALA A N 1
ATOM 550 C CA . ALA A 1 78 ? -1.054 -7.191 29.288 1.00 89.88 78 ALA A CA 1
ATOM 551 C C . ALA A 1 78 ? 0.247 -6.382 29.180 1.00 89.88 78 ALA A C 1
ATOM 553 O O . ALA A 1 78 ? 1.288 -6.939 28.839 1.00 89.88 78 ALA A O 1
ATOM 554 N N . ASN A 1 79 ? 0.219 -5.095 29.539 1.00 91.88 79 ASN A N 1
ATOM 555 C CA . ASN A 1 79 ? 1.419 -4.262 29.570 1.00 91.88 79 ASN A CA 1
ATOM 556 C C . ASN A 1 79 ? 2.434 -4.752 30.614 1.00 91.88 79 ASN A C 1
ATOM 558 O O . ASN A 1 79 ? 3.624 -4.795 30.328 1.00 91.88 79 ASN A O 1
ATOM 562 N N . ALA A 1 80 ? 1.984 -5.161 31.804 1.00 89.06 80 ALA A N 1
ATOM 563 C CA . ALA A 1 80 ? 2.863 -5.717 32.831 1.00 89.06 80 ALA A CA 1
ATOM 564 C C . ALA A 1 80 ? 3.542 -7.010 32.354 1.00 89.06 80 ALA A C 1
ATOM 566 O O . ALA A 1 80 ? 4.760 -7.129 32.454 1.00 89.06 80 ALA A O 1
ATOM 567 N N . ALA A 1 81 ? 2.777 -7.944 31.777 1.00 87.81 81 ALA A N 1
ATOM 568 C CA . ALA A 1 81 ? 3.313 -9.175 31.200 1.00 87.81 81 ALA A CA 1
ATOM 569 C C . ALA A 1 81 ? 4.351 -8.883 30.104 1.00 87.81 81 ALA A C 1
ATOM 571 O O . ALA A 1 81 ? 5.419 -9.492 30.094 1.00 87.81 81 ALA A O 1
ATOM 572 N N . LEU A 1 82 ? 4.078 -7.898 29.243 1.00 87.69 82 LEU A N 1
ATOM 573 C CA . LEU A 1 82 ? 5.012 -7.466 28.208 1.00 87.69 82 LEU A CA 1
ATOM 574 C C . LEU A 1 82 ? 6.294 -6.867 28.802 1.00 87.69 82 LEU A C 1
ATOM 576 O O . LEU A 1 82 ? 7.388 -7.167 28.333 1.00 87.69 82 LEU A O 1
ATOM 580 N N . VAL A 1 83 ? 6.181 -6.031 29.838 1.00 88.12 83 VAL A N 1
ATOM 581 C CA . VAL A 1 83 ? 7.338 -5.439 30.527 1.00 88.12 83 VAL A CA 1
ATOM 582 C C . VAL A 1 83 ? 8.249 -6.532 31.083 1.00 88.12 83 VAL A C 1
ATOM 584 O O . VAL A 1 83 ? 9.460 -6.448 30.896 1.00 88.12 83 VAL A O 1
ATOM 587 N N . PHE A 1 84 ? 7.693 -7.565 31.722 1.00 86.00 84 PHE A N 1
ATOM 588 C CA . PHE A 1 84 ? 8.486 -8.692 32.223 1.00 86.00 84 PHE A CA 1
ATOM 589 C C . PHE A 1 84 ? 9.211 -9.435 31.097 1.00 86.00 84 PHE A C 1
ATOM 591 O O . PHE A 1 84 ? 10.399 -9.729 31.234 1.00 86.00 84 PHE A O 1
ATOM 598 N N . ASP A 1 85 ? 8.533 -9.679 29.977 1.00 84.38 85 ASP A N 1
ATOM 599 C CA . ASP A 1 85 ? 9.114 -10.363 28.822 1.00 84.38 85 ASP A CA 1
ATOM 600 C C . ASP A 1 85 ? 10.252 -9.546 28.174 1.00 84.38 85 ASP A C 1
ATOM 602 O O . ASP A 1 85 ? 11.375 -10.027 27.997 1.00 84.38 85 ASP A O 1
ATOM 606 N N . VAL A 1 86 ? 10.032 -8.249 27.946 1.00 83.56 86 VAL A N 1
ATOM 607 C CA . VAL A 1 86 ? 11.050 -7.339 27.395 1.00 83.56 86 VAL A CA 1
ATOM 608 C C . VAL A 1 86 ? 12.229 -7.141 28.352 1.00 83.56 86 VAL A C 1
ATOM 610 O O . VAL A 1 86 ? 13.372 -7.070 27.901 1.00 83.56 86 VAL A O 1
ATOM 613 N N . LEU A 1 87 ? 11.991 -7.075 29.667 1.00 83.00 87 LEU A N 1
ATOM 614 C CA . LEU A 1 87 ? 13.061 -6.985 30.665 1.00 83.00 87 LEU A CA 1
ATOM 615 C C . LEU A 1 87 ? 13.884 -8.273 30.740 1.00 83.00 87 LEU A C 1
ATOM 617 O O . LEU A 1 87 ? 15.102 -8.199 30.887 1.00 83.00 87 LEU A O 1
ATOM 621 N N . SER A 1 88 ? 13.255 -9.440 30.586 1.00 80.94 88 SER A N 1
ATOM 622 C CA . SER A 1 88 ? 13.973 -10.720 30.560 1.00 80.94 88 SER A CA 1
ATOM 623 C C . SER A 1 88 ? 14.964 -10.805 29.391 1.00 80.94 88 SER A C 1
ATOM 625 O O . SER A 1 88 ? 16.056 -11.351 29.533 1.00 80.94 88 SER A O 1
ATOM 627 N N . THR A 1 89 ? 14.634 -10.163 28.266 1.00 76.94 89 THR A N 1
ATOM 628 C CA . THR A 1 89 ? 15.491 -10.072 27.075 1.00 76.94 89 THR A CA 1
ATOM 629 C C . THR A 1 89 ? 16.369 -8.815 27.053 1.00 76.94 89 THR A C 1
ATOM 631 O O . THR A 1 89 ? 17.129 -8.610 26.103 1.00 76.94 89 THR A O 1
ATOM 634 N N . ALA A 1 90 ? 16.337 -7.976 28.096 1.00 74.81 90 ALA A N 1
ATOM 635 C CA . ALA A 1 90 ? 17.003 -6.672 28.097 1.00 74.81 90 ALA A CA 1
ATOM 636 C C . ALA A 1 90 ? 18.532 -6.755 28.019 1.00 74.81 90 ALA A C 1
ATOM 638 O O . ALA A 1 90 ? 19.147 -5.850 27.465 1.00 74.81 90 ALA A O 1
ATOM 639 N N . PHE A 1 91 ? 19.149 -7.840 28.499 1.00 71.38 91 PHE A N 1
ATOM 640 C CA . PHE A 1 91 ? 20.605 -8.035 28.423 1.00 71.38 91 PHE A CA 1
ATOM 641 C C . PHE A 1 91 ? 21.140 -8.119 26.988 1.00 71.38 91 PHE A C 1
ATOM 643 O O . PHE A 1 91 ? 22.326 -7.898 26.764 1.00 71.38 91 PHE A O 1
ATOM 650 N N . SER A 1 92 ? 20.274 -8.408 26.014 1.00 77.75 92 SER A N 1
ATOM 651 C CA . SER A 1 92 ? 20.646 -8.502 24.599 1.00 77.75 92 SER A CA 1
ATOM 652 C C . SER A 1 92 ? 20.590 -7.162 23.850 1.00 77.75 92 SER A C 1
ATOM 654 O O . SER A 1 92 ? 20.951 -7.105 22.676 1.00 77.75 92 SER A O 1
ATOM 656 N N . ARG A 1 93 ? 20.123 -6.075 24.489 1.00 80.62 93 ARG A N 1
ATOM 657 C CA . ARG A 1 93 ? 19.851 -4.784 23.832 1.00 80.62 93 ARG A CA 1
ATOM 658 C C . ARG A 1 93 ? 20.420 -3.603 24.627 1.00 80.62 93 ARG A C 1
ATOM 660 O O . ARG A 1 93 ? 20.473 -3.653 25.854 1.00 80.62 93 ARG A O 1
ATOM 667 N N . PRO A 1 94 ? 20.800 -2.495 23.963 1.00 86.69 94 PRO A N 1
ATOM 668 C CA . PRO A 1 94 ? 21.207 -1.288 24.670 1.00 86.69 94 PRO A CA 1
ATOM 669 C C . PRO A 1 94 ? 20.050 -0.755 25.537 1.00 86.69 94 PRO A C 1
ATOM 671 O O . PRO A 1 94 ? 18.905 -0.707 25.075 1.00 86.69 94 PRO A O 1
ATOM 674 N N . PRO A 1 95 ? 20.327 -0.289 26.770 1.00 86.25 95 PRO A N 1
ATOM 675 C CA . PRO A 1 95 ? 19.291 0.040 27.752 1.00 86.25 95 PRO A CA 1
ATOM 676 C C . PRO A 1 95 ? 18.363 1.162 27.279 1.00 86.25 95 PRO A C 1
ATOM 678 O O . PRO A 1 95 ? 17.163 1.128 27.542 1.00 86.25 95 PRO A O 1
ATOM 681 N N . LEU A 1 96 ? 18.893 2.129 26.523 1.00 88.56 96 LEU A N 1
ATOM 682 C CA . LEU A 1 96 ? 18.104 3.220 25.952 1.00 88.56 96 LEU A CA 1
ATOM 683 C C . LEU A 1 96 ? 17.007 2.705 25.008 1.00 88.56 96 LEU A C 1
ATOM 685 O O . LEU A 1 96 ? 15.871 3.166 25.087 1.00 88.56 96 LEU A O 1
ATOM 689 N N . LEU A 1 97 ? 17.323 1.733 24.146 1.00 85.56 97 LEU A N 1
ATOM 690 C CA . LEU A 1 97 ? 16.363 1.167 23.195 1.00 85.56 97 LEU A CA 1
ATOM 691 C C . LEU A 1 97 ? 15.276 0.389 23.938 1.00 85.56 97 LEU A C 1
ATOM 693 O O . LEU A 1 97 ? 14.097 0.555 23.637 1.00 85.56 97 LEU A O 1
ATOM 697 N N . THR A 1 98 ? 15.653 -0.376 24.964 1.00 88.19 98 THR A N 1
ATOM 698 C CA . THR A 1 98 ? 14.705 -1.090 25.829 1.00 88.19 98 THR A CA 1
ATOM 699 C C . THR A 1 98 ? 13.728 -0.126 26.508 1.00 88.19 98 THR A C 1
ATOM 701 O O . THR A 1 98 ? 12.521 -0.353 26.466 1.00 88.19 98 THR A O 1
ATOM 704 N N . ILE A 1 99 ? 14.210 0.992 27.065 1.00 90.06 99 ILE A N 1
ATOM 705 C CA . ILE A 1 99 ? 13.345 2.008 27.690 1.00 90.06 99 ILE A CA 1
ATOM 706 C C . ILE A 1 99 ? 12.398 2.634 26.657 1.00 90.06 99 ILE A C 1
ATOM 708 O O . ILE A 1 99 ? 11.207 2.782 26.929 1.00 90.06 99 ILE A O 1
ATOM 712 N N . MET A 1 100 ? 12.898 2.977 25.466 1.00 89.88 100 MET A N 1
ATOM 713 C CA . MET A 1 100 ? 12.069 3.547 24.398 1.00 89.88 100 MET A CA 1
ATOM 714 C C . MET A 1 100 ? 11.004 2.562 23.900 1.00 89.88 100 MET A C 1
ATOM 716 O O . MET A 1 100 ? 9.862 2.962 23.678 1.00 89.88 100 MET A O 1
ATOM 720 N N . LEU A 1 101 ? 11.345 1.276 23.771 1.00 89.12 101 LEU A N 1
ATOM 721 C CA . LEU A 1 101 ? 10.410 0.222 23.377 1.00 89.12 101 LEU A CA 1
ATOM 722 C C . LEU A 1 101 ? 9.303 0.037 24.423 1.00 89.12 101 LEU A C 1
ATOM 724 O O . LEU A 1 101 ? 8.127 -0.008 24.067 1.00 89.12 101 LEU A O 1
ATOM 728 N N . LEU A 1 102 ? 9.660 -0.008 25.710 1.00 90.75 102 LEU A N 1
ATOM 729 C CA . LEU A 1 102 ? 8.688 -0.094 26.803 1.00 90.75 102 LEU A CA 1
ATOM 730 C C . LEU A 1 102 ? 7.764 1.128 26.839 1.00 90.75 102 LEU A C 1
ATOM 732 O O . LEU A 1 102 ? 6.555 0.978 27.005 1.00 90.75 102 LEU A O 1
ATOM 736 N N . LEU A 1 103 ? 8.308 2.333 26.637 1.00 92.69 103 LEU A N 1
ATOM 737 C CA . LEU A 1 103 ? 7.511 3.558 26.577 1.00 92.69 103 LEU A CA 1
ATOM 738 C C . LEU A 1 103 ? 6.536 3.536 25.392 1.00 92.69 103 LEU A C 1
ATOM 740 O O . LEU A 1 103 ? 5.375 3.913 25.543 1.00 92.69 103 LEU A O 1
ATOM 744 N N . LEU A 1 104 ? 6.991 3.070 24.227 1.00 93.25 104 LEU A N 1
ATOM 745 C CA . LEU A 1 104 ? 6.180 2.960 23.017 1.00 93.25 104 LEU A CA 1
ATOM 746 C C . LEU A 1 104 ? 5.026 1.959 23.190 1.00 93.25 104 LEU A C 1
ATOM 748 O O . LEU A 1 104 ? 3.882 2.272 22.857 1.00 93.25 104 LEU A O 1
ATOM 752 N N . LEU A 1 105 ? 5.310 0.773 23.732 1.00 91.44 105 LEU A N 1
ATOM 753 C CA . LEU A 1 105 ? 4.307 -0.274 23.949 1.00 91.44 105 LEU A CA 1
ATOM 754 C C . LEU A 1 105 ? 3.337 0.099 25.081 1.00 91.44 105 LEU A C 1
ATOM 756 O O . LEU A 1 105 ? 2.129 -0.094 24.945 1.00 91.44 105 LEU A O 1
ATOM 760 N N . GLY A 1 106 ? 3.826 0.748 26.140 1.00 93.44 106 GLY A N 1
ATOM 761 C CA . GLY A 1 106 ? 2.972 1.336 27.172 1.00 93.44 106 GLY A CA 1
ATOM 762 C C . GLY A 1 106 ? 2.038 2.409 26.605 1.00 93.44 106 GLY A C 1
ATOM 763 O O . GLY A 1 106 ? 0.836 2.396 26.880 1.00 93.44 106 GLY A O 1
ATOM 764 N N . ALA A 1 107 ? 2.551 3.299 25.748 1.00 94.44 107 ALA A N 1
ATOM 765 C CA . ALA A 1 107 ? 1.740 4.307 25.070 1.00 94.44 107 ALA A CA 1
ATOM 766 C C . ALA A 1 107 ? 0.658 3.676 24.177 1.00 94.44 107 ALA A C 1
ATOM 768 O O . ALA A 1 107 ? -0.468 4.173 24.151 1.00 94.44 107 ALA A O 1
ATOM 769 N N . LEU A 1 108 ? 0.954 2.562 23.497 1.00 95.38 108 LEU A N 1
ATOM 770 C CA . LEU A 1 108 ? -0.029 1.815 22.709 1.00 95.38 108 LEU A CA 1
ATOM 771 C C . LEU A 1 108 ? -1.193 1.304 23.572 1.00 95.38 108 LEU A C 1
ATOM 773 O O . LEU A 1 108 ? -2.350 1.540 23.223 1.00 95.38 108 LEU A O 1
ATOM 777 N N . PHE A 1 109 ? -0.916 0.643 24.700 1.00 94.81 109 PHE A N 1
ATOM 778 C CA . PHE A 1 109 ? -1.974 0.136 25.583 1.00 94.81 109 PHE A CA 1
ATOM 779 C C . PHE A 1 109 ? -2.796 1.265 26.212 1.00 94.81 109 PHE A C 1
ATOM 781 O O . PHE A 1 109 ? -4.018 1.153 26.316 1.00 94.81 109 PHE A O 1
ATOM 788 N N . VAL A 1 110 ? -2.159 2.386 26.563 1.00 95.62 110 VAL A N 1
ATOM 789 C CA . VAL A 1 110 ? -2.866 3.582 27.042 1.00 95.62 110 VAL A CA 1
ATOM 790 C C . VAL A 1 110 ? -3.783 4.151 25.955 1.00 95.62 110 VAL A C 1
ATOM 792 O O . VAL A 1 110 ? -4.935 4.473 26.243 1.00 95.62 110 VAL A O 1
ATOM 795 N N . LEU A 1 111 ? -3.327 4.229 24.701 1.00 95.69 111 LEU A N 1
ATOM 796 C CA . LEU A 1 111 ? -4.154 4.680 23.577 1.00 95.69 111 LEU A CA 1
ATOM 797 C C . LEU A 1 111 ? -5.315 3.722 23.288 1.00 95.69 111 LEU A C 1
ATOM 799 O O . LEU A 1 111 ? -6.424 4.186 23.028 1.00 95.69 111 LEU A O 1
ATOM 803 N N . ALA A 1 112 ? -5.096 2.409 23.381 1.00 94.69 112 ALA A N 1
ATOM 804 C CA . ALA A 1 112 ? -6.161 1.413 23.283 1.00 94.69 112 ALA A CA 1
ATOM 805 C C . ALA A 1 112 ? -7.198 1.588 24.407 1.00 94.69 112 ALA A C 1
ATOM 807 O O . ALA A 1 112 ? -8.399 1.542 24.146 1.00 94.69 112 ALA A O 1
ATOM 808 N N . GLY A 1 113 ? -6.754 1.883 25.632 1.00 94.88 113 GLY A N 1
ATOM 809 C CA . GLY A 1 113 ? -7.631 2.192 26.762 1.00 94.88 113 GLY A CA 1
ATOM 810 C C . GLY A 1 113 ? -8.423 3.489 26.570 1.00 94.88 113 GLY A C 1
ATOM 811 O O . GLY A 1 113 ? -9.621 3.534 26.845 1.00 94.88 113 GLY A O 1
ATOM 812 N N . MET A 1 114 ? -7.799 4.538 26.026 1.00 95.38 114 MET A N 1
ATOM 813 C CA . MET A 1 114 ? -8.496 5.774 25.645 1.00 95.38 114 MET A CA 1
ATOM 814 C C . MET A 1 114 ? -9.503 5.538 24.511 1.00 95.38 114 MET A C 1
ATOM 816 O O . MET A 1 114 ? -10.583 6.117 24.508 1.00 95.38 114 MET A O 1
ATOM 820 N N . TRP A 1 115 ? -9.192 4.675 23.544 1.00 95.31 115 TRP A N 1
ATOM 821 C CA . TRP A 1 115 ? -10.135 4.315 22.485 1.00 95.31 115 TRP A CA 1
ATOM 822 C C . TRP A 1 115 ? -11.321 3.495 23.019 1.00 95.31 115 TRP A C 1
ATOM 824 O O . TRP A 1 115 ? -12.462 3.713 22.600 1.00 95.31 115 TRP A O 1
ATOM 834 N N . LEU A 1 116 ? -11.067 2.609 23.985 1.00 93.12 116 LEU A N 1
ATOM 835 C CA . LEU A 1 116 ? -12.082 1.843 24.699 1.00 93.12 116 LEU A CA 1
ATOM 836 C C . LEU A 1 116 ? -13.048 2.751 25.478 1.00 93.12 116 LEU A C 1
ATOM 838 O O . LEU A 1 116 ? -14.264 2.600 25.358 1.00 93.12 116 LEU A O 1
ATOM 842 N N . THR A 1 117 ? -12.538 3.717 26.251 1.00 94.00 117 THR A N 1
ATOM 843 C CA . THR A 1 117 ? -13.374 4.621 27.067 1.00 94.00 117 THR A CA 1
ATOM 844 C C . THR A 1 117 ? -14.329 5.455 26.216 1.00 94.00 117 THR A C 1
ATOM 846 O O . THR A 1 117 ? -15.469 5.681 26.624 1.00 94.00 117 THR A O 1
ATOM 849 N N . LEU A 1 118 ? -13.917 5.854 25.007 1.00 92.19 118 LEU A N 1
ATOM 850 C CA . LEU A 1 118 ? -14.756 6.618 24.078 1.00 92.19 118 LEU A CA 1
ATOM 851 C C . LEU A 1 118 ? -16.033 5.873 23.650 1.00 92.19 118 LEU A C 1
ATOM 853 O O . LEU A 1 118 ? -17.017 6.531 23.303 1.00 92.19 118 LEU A O 1
ATOM 857 N N . GLN A 1 119 ? -16.061 4.534 23.707 1.00 90.94 119 GLN A N 1
ATOM 858 C CA . GLN A 1 119 ? -17.242 3.739 23.336 1.00 90.94 119 GLN A CA 1
ATOM 859 C C . GLN A 1 119 ? -18.366 3.813 24.382 1.00 90.94 119 GLN A C 1
ATOM 861 O O . GLN A 1 119 ? -19.530 3.550 24.074 1.00 90.94 119 GLN A O 1
ATOM 866 N N . PHE A 1 120 ? -18.052 4.191 25.625 1.00 89.94 120 PHE A N 1
ATOM 867 C CA . PHE A 1 120 ? -19.015 4.185 26.720 1.00 89.94 120 PHE A CA 1
ATOM 868 C C . PHE A 1 120 ? -19.787 5.503 26.814 1.00 89.94 120 PHE A C 1
ATOM 870 O O . PHE A 1 120 ? -19.292 6.525 27.290 1.00 89.94 120 PHE A O 1
ATOM 877 N N . ARG A 1 121 ? -21.073 5.459 26.448 1.00 88.50 121 ARG A N 1
ATOM 878 C CA . ARG A 1 121 ? -21.965 6.634 26.456 1.00 88.50 121 ARG A CA 1
ATOM 879 C C . ARG A 1 121 ? -22.119 7.301 27.828 1.00 88.50 121 ARG A C 1
ATOM 881 O O . ARG A 1 121 ? -22.342 8.506 27.893 1.00 88.50 121 ARG A O 1
ATOM 888 N N . TRP A 1 122 ? -22.024 6.549 28.925 1.00 88.19 122 TRP A N 1
ATOM 889 C CA . TRP A 1 122 ? -22.156 7.116 30.272 1.00 88.19 122 TRP A CA 1
ATOM 890 C C . TRP A 1 122 ? -20.993 8.064 30.611 1.00 88.19 122 TRP A C 1
ATOM 892 O O . TRP A 1 122 ? -21.238 9.148 31.138 1.00 88.19 122 TRP A O 1
ATOM 902 N N . ILE A 1 123 ? -19.764 7.727 30.194 1.00 89.56 123 ILE A N 1
ATOM 903 C CA . ILE A 1 123 ? -18.571 8.574 30.361 1.00 89.56 123 ILE A CA 1
ATOM 904 C C . ILE A 1 123 ? -18.721 9.861 29.553 1.00 89.56 123 ILE A C 1
ATOM 906 O O . ILE A 1 123 ? -18.420 10.943 30.049 1.00 89.56 123 ILE A O 1
ATOM 910 N N . GLN A 1 124 ? -19.254 9.759 28.330 1.00 90.38 124 GLN A N 1
ATOM 911 C CA . GLN A 1 124 ? -19.527 10.924 27.483 1.00 90.38 124 GLN A CA 1
ATOM 912 C C . GLN A 1 124 ? -20.473 11.923 28.159 1.00 90.38 124 GLN A C 1
ATOM 914 O O . GLN A 1 124 ? -20.296 13.126 28.004 1.00 90.38 124 GLN A O 1
ATOM 919 N N . MET A 1 125 ? -21.458 11.445 28.923 1.00 87.12 125 MET A N 1
ATOM 920 C CA . MET A 1 125 ? -22.406 12.317 29.622 1.00 87.12 125 MET A CA 1
ATOM 921 C C . MET A 1 125 ? -21.828 12.913 30.911 1.00 87.12 125 MET A C 1
ATOM 923 O O . MET A 1 125 ? -22.110 14.069 31.212 1.00 87.12 125 MET A O 1
ATOM 927 N N . GLN A 1 126 ? -21.031 12.148 31.664 1.00 90.31 126 GLN A N 1
ATOM 928 C CA . GLN A 1 126 ? -20.493 12.591 32.958 1.00 90.31 126 GLN A CA 1
ATOM 929 C C . GLN A 1 126 ? -19.228 13.454 32.827 1.00 90.31 126 GLN A C 1
ATOM 931 O O . GLN A 1 126 ? -19.062 14.419 33.571 1.00 90.31 126 GLN A O 1
ATOM 936 N N . HIS A 1 127 ? -18.348 13.146 31.868 1.00 90.44 127 HIS A N 1
ATOM 937 C CA . HIS A 1 127 ? -17.034 13.780 31.720 1.00 90.44 127 HIS A CA 1
ATOM 938 C C . HIS A 1 127 ? -16.748 14.220 30.269 1.00 90.44 127 HIS A C 1
ATOM 940 O O . HIS A 1 127 ? -15.834 13.699 29.622 1.00 90.44 127 HIS A O 1
ATOM 946 N N . PRO A 1 128 ? -17.472 15.225 29.737 1.00 87.19 128 PRO A N 1
ATOM 947 C CA . PRO A 1 128 ? -17.342 15.647 28.338 1.00 87.19 128 PRO A CA 1
ATOM 948 C C . PRO A 1 128 ? -15.946 16.188 27.985 1.00 87.19 128 PRO A C 1
ATOM 950 O O . PRO A 1 128 ? -15.447 15.945 26.888 1.00 87.19 128 PRO A O 1
ATOM 953 N N . ALA A 1 129 ? -15.275 16.875 28.916 1.00 88.88 129 ALA A N 1
ATOM 954 C CA . ALA A 1 129 ? -13.924 17.399 28.695 1.00 88.88 129 ALA A CA 1
ATOM 955 C C . ALA A 1 129 ? -12.883 16.281 28.503 1.00 88.88 129 ALA A C 1
ATOM 957 O O . ALA A 1 129 ? -12.018 16.380 27.634 1.00 88.88 129 ALA A O 1
ATOM 958 N N . VAL A 1 130 ? -13.001 15.195 29.275 1.00 90.19 130 VAL A N 1
ATOM 959 C CA . VAL A 1 130 ? -12.115 14.024 29.177 1.00 90.19 130 VAL A CA 1
ATOM 960 C C . VAL A 1 130 ? -12.319 13.319 27.840 1.00 90.19 130 VAL A C 1
ATOM 962 O O . VAL A 1 130 ? -11.350 12.959 27.181 1.00 90.19 130 VAL A O 1
ATOM 965 N N . VAL A 1 131 ? -13.569 13.194 27.392 1.00 91.31 131 VAL A N 1
ATOM 966 C CA . VAL A 1 131 ? -13.897 12.589 26.095 1.00 91.31 131 VAL A CA 1
ATOM 967 C C . VAL A 1 131 ? -13.314 13.382 24.927 1.00 91.31 131 VAL A C 1
ATOM 969 O O . VAL A 1 131 ? -12.745 12.782 24.019 1.00 91.31 131 VAL A O 1
ATOM 972 N N . LEU A 1 132 ? -13.376 14.716 24.956 1.00 89.56 132 LEU A N 1
ATOM 973 C CA . LEU A 1 132 ? -12.746 15.547 23.922 1.00 89.56 132 LEU A CA 1
ATOM 974 C C . LEU A 1 132 ? -11.212 15.439 23.947 1.00 89.56 132 LEU A C 1
ATOM 976 O O . LEU A 1 132 ? -10.579 15.390 22.891 1.00 89.56 132 LEU A O 1
ATOM 980 N N . ALA A 1 133 ? -10.609 15.359 25.138 1.00 91.38 133 ALA A N 1
ATOM 981 C CA . ALA A 1 133 ? -9.170 15.154 25.283 1.00 91.38 133 ALA A CA 1
ATOM 982 C C . ALA A 1 133 ? -8.731 13.777 24.753 1.00 91.38 133 ALA A C 1
ATOM 984 O O . ALA A 1 133 ? -7.752 13.694 24.014 1.00 91.38 133 ALA A O 1
ATOM 985 N N . PHE A 1 134 ? -9.477 12.712 25.064 1.00 94.00 134 PHE A N 1
ATOM 986 C CA . PHE A 1 134 ? -9.227 11.366 24.545 1.00 94.00 134 PHE A CA 1
ATOM 987 C C . PHE A 1 134 ? -9.449 11.283 23.037 1.00 94.00 134 PHE A C 1
ATOM 989 O O . PHE A 1 134 ? -8.619 10.699 22.351 1.00 94.00 134 PHE A O 1
ATOM 996 N N . GLU A 1 135 ? -10.495 11.909 22.492 1.00 93.88 135 GLU A N 1
ATOM 997 C CA . GLU A 1 135 ? -10.704 11.980 21.041 1.00 93.88 135 GLU A CA 1
ATOM 998 C C . GLU A 1 135 ? -9.502 12.635 20.342 1.00 93.88 135 GLU A C 1
ATOM 1000 O O . GLU A 1 135 ? -8.985 12.085 19.366 1.00 93.88 135 GLU A O 1
ATOM 1005 N N . ARG A 1 136 ? -9.011 13.770 20.863 1.00 93.00 136 ARG A N 1
ATOM 1006 C CA . ARG A 1 136 ? -7.817 14.436 20.326 1.00 93.00 136 ARG A CA 1
ATOM 1007 C C . ARG A 1 136 ? -6.583 13.548 20.431 1.00 93.00 136 ARG A C 1
ATOM 1009 O O . ARG A 1 136 ? -5.919 13.350 19.420 1.00 93.00 136 ARG A O 1
ATOM 1016 N N . GLN A 1 137 ? -6.307 12.988 21.608 1.00 93.62 137 GLN A N 1
ATOM 1017 C CA . GLN A 1 137 ? -5.107 12.188 21.854 1.00 93.62 137 GLN A CA 1
ATOM 1018 C C . GLN A 1 137 ? -5.085 10.900 21.024 1.00 93.62 137 GLN A C 1
ATOM 1020 O O . GLN A 1 137 ? -4.066 10.570 20.424 1.00 93.62 137 GLN A O 1
ATOM 1025 N N . VAL A 1 138 ? -6.214 10.192 20.934 1.00 94.12 138 VAL A N 1
ATOM 1026 C CA . VAL A 1 138 ? -6.336 8.967 20.135 1.00 94.12 138 VAL A CA 1
ATOM 1027 C C . VAL A 1 138 ? -6.130 9.266 18.652 1.00 94.12 138 VAL A C 1
ATOM 1029 O O . VAL A 1 138 ? -5.504 8.470 17.964 1.00 94.12 138 VAL A O 1
ATOM 1032 N N . LEU A 1 139 ? -6.592 10.408 18.138 1.00 92.50 139 LEU A N 1
ATOM 1033 C CA . LEU A 1 139 ? -6.413 10.758 16.724 1.00 92.50 139 LEU A CA 1
ATOM 1034 C C . LEU A 1 139 ? -5.020 11.311 16.389 1.00 92.50 139 LEU A C 1
ATOM 1036 O O . LEU A 1 139 ? -4.579 11.157 15.252 1.00 92.50 139 LEU A O 1
ATOM 1040 N N . THR A 1 140 ? -4.327 11.956 17.331 1.00 92.50 140 THR A N 1
ATOM 1041 C CA . THR A 1 140 ? -2.993 12.537 17.091 1.00 92.50 140 THR A CA 1
ATOM 1042 C C . THR A 1 140 ? -1.863 11.559 17.396 1.00 92.50 140 THR A C 1
ATOM 1044 O O . THR A 1 140 ? -0.970 11.380 16.570 1.00 92.50 140 THR A O 1
ATOM 1047 N N . ALA A 1 141 ? -1.899 10.904 18.558 1.00 92.56 141 ALA A N 1
ATOM 1048 C CA . ALA A 1 141 ? -0.812 10.056 19.040 1.00 92.56 141 ALA A CA 1
ATOM 1049 C C . ALA A 1 141 ? -0.852 8.632 18.467 1.00 92.56 141 ALA A C 1
ATOM 1051 O O . ALA A 1 141 ? 0.182 7.966 18.434 1.00 92.56 141 ALA A O 1
ATOM 1052 N N . SER A 1 142 ? -1.997 8.169 17.951 1.00 92.56 142 SER A N 1
ATOM 1053 C CA . SER A 1 142 ? -2.057 6.870 17.265 1.00 92.56 142 SER A CA 1
ATOM 1054 C C . SER A 1 142 ? -1.195 6.827 16.007 1.00 92.56 142 SER A C 1
ATOM 1056 O O . SER A 1 142 ? -0.653 5.772 15.710 1.00 92.56 142 SER A O 1
ATOM 1058 N N . LEU A 1 143 ? -1.012 7.943 15.290 1.00 92.94 143 LEU A N 1
ATOM 1059 C CA . LEU A 1 143 ? -0.207 7.981 14.065 1.00 92.94 143 LEU A CA 1
ATOM 1060 C C . LEU A 1 143 ? 1.255 7.554 14.299 1.00 92.94 143 LEU A C 1
ATOM 1062 O O . LEU A 1 143 ? 1.675 6.581 13.674 1.00 92.94 143 LEU A O 1
ATOM 1066 N N . PRO A 1 144 ? 2.037 8.222 15.172 1.00 91.75 144 PRO A N 1
ATOM 1067 C CA . PRO A 1 144 ? 3.419 7.821 15.416 1.00 91.75 144 PRO A CA 1
ATOM 1068 C C . PRO A 1 144 ? 3.518 6.459 16.103 1.00 91.75 144 PRO A C 1
ATOM 1070 O O . PRO A 1 144 ? 4.359 5.651 15.722 1.00 91.75 144 PRO A O 1
ATOM 1073 N N . VAL A 1 145 ? 2.652 6.181 17.085 1.00 93.50 145 VAL A N 1
ATOM 1074 C CA . VAL A 1 145 ? 2.731 4.941 17.873 1.00 93.50 145 VAL A CA 1
ATOM 1075 C C . VAL A 1 145 ? 2.398 3.725 17.013 1.00 93.50 145 VAL A C 1
ATOM 1077 O O . VAL A 1 145 ? 3.192 2.790 16.948 1.00 93.50 145 VAL A O 1
ATOM 1080 N N . ALA A 1 146 ? 1.269 3.748 16.298 1.00 93.38 146 ALA A N 1
ATOM 1081 C CA . ALA A 1 146 ? 0.908 2.659 15.397 1.00 93.38 146 ALA A CA 1
ATOM 1082 C C . ALA A 1 146 ? 1.923 2.524 14.262 1.00 93.38 146 ALA A C 1
ATOM 1084 O O . ALA A 1 146 ? 2.304 1.403 13.938 1.00 93.38 146 ALA A O 1
ATOM 1085 N N . GLY A 1 147 ? 2.392 3.653 13.713 1.00 92.19 147 GLY A N 1
ATOM 1086 C CA . GLY A 1 147 ? 3.424 3.708 12.681 1.00 92.19 147 GLY A CA 1
ATOM 1087 C C . GLY A 1 147 ? 4.667 2.906 13.056 1.00 92.19 147 GLY A C 1
ATOM 1088 O O . GLY A 1 147 ? 5.060 1.985 12.346 1.00 92.19 147 GLY A O 1
ATOM 1089 N N . VAL A 1 148 ? 5.253 3.215 14.212 1.00 92.62 148 VAL A N 1
ATOM 1090 C CA . VAL A 1 148 ? 6.481 2.554 14.668 1.00 92.62 148 VAL A CA 1
ATOM 1091 C C . VAL A 1 148 ? 6.218 1.109 15.088 1.00 92.62 148 VAL A C 1
ATOM 1093 O O . VAL A 1 148 ? 6.924 0.225 14.620 1.00 92.62 148 VAL A O 1
ATOM 1096 N N . VAL A 1 149 ? 5.199 0.832 15.915 1.00 92.44 149 VAL A N 1
ATOM 1097 C CA . VAL A 1 149 ? 4.963 -0.532 16.433 1.00 92.44 149 VAL A CA 1
ATOM 1098 C C . VAL A 1 149 ? 4.688 -1.523 15.308 1.00 92.44 149 VAL A C 1
ATOM 1100 O O . VAL A 1 149 ? 5.248 -2.612 15.294 1.00 92.44 149 VAL A O 1
ATOM 1103 N N . THR A 1 150 ? 3.852 -1.162 14.339 1.00 91.44 150 THR A N 1
ATOM 1104 C CA . THR A 1 150 ? 3.577 -2.072 13.217 1.00 91.44 150 THR A CA 1
ATOM 1105 C C . THR A 1 150 ? 4.778 -2.227 12.291 1.00 91.44 150 THR A C 1
ATOM 1107 O O . THR A 1 150 ? 5.008 -3.333 11.818 1.00 91.44 150 THR A O 1
ATOM 1110 N N . THR A 1 151 ? 5.588 -1.180 12.091 1.00 91.44 151 THR A N 1
ATOM 1111 C CA . THR A 1 151 ? 6.854 -1.301 11.349 1.00 91.44 151 THR A CA 1
ATOM 1112 C C . THR A 1 151 ? 7.818 -2.244 12.063 1.00 91.44 151 THR A C 1
ATOM 1114 O O . THR A 1 151 ? 8.463 -3.042 11.398 1.00 91.44 151 THR A O 1
ATOM 1117 N N . LEU A 1 152 ? 7.888 -2.218 13.399 1.00 88.56 152 LEU A N 1
ATOM 1118 C CA . LEU A 1 152 ? 8.678 -3.192 14.162 1.00 88.56 152 LEU A CA 1
ATOM 1119 C C . LEU A 1 152 ? 8.178 -4.624 13.941 1.00 88.56 152 LEU A C 1
ATOM 1121 O O . LEU A 1 152 ? 8.985 -5.536 13.823 1.00 88.56 152 LEU A O 1
ATOM 1125 N N . GLY A 1 153 ? 6.860 -4.816 13.849 1.00 84.69 153 GLY A N 1
ATOM 1126 C CA . GLY A 1 153 ? 6.277 -6.113 13.505 1.00 84.69 153 GLY A CA 1
ATOM 1127 C C . GLY A 1 153 ? 6.615 -6.562 12.083 1.00 84.69 153 GLY A C 1
ATOM 1128 O O . GLY A 1 153 ? 6.933 -7.726 11.881 1.00 84.69 153 GLY A O 1
ATOM 1129 N N . ILE A 1 154 ? 6.592 -5.645 11.111 1.00 83.56 154 ILE A N 1
ATOM 1130 C CA . ILE A 1 154 ? 6.989 -5.933 9.723 1.00 83.56 154 ILE A CA 1
ATOM 1131 C C . ILE A 1 154 ? 8.484 -6.265 9.657 1.00 83.56 154 ILE A C 1
ATOM 1133 O O . ILE A 1 154 ? 8.851 -7.280 9.082 1.00 83.56 154 ILE A O 1
ATOM 1137 N N . GLY A 1 155 ? 9.333 -5.474 10.316 1.00 81.88 155 GLY A N 1
ATOM 1138 C CA . GLY A 1 155 ? 10.781 -5.689 10.379 1.00 81.88 155 GLY A CA 1
ATOM 1139 C C . GLY A 1 155 ? 11.211 -6.929 11.167 1.00 81.88 155 GLY A C 1
ATOM 1140 O O . GLY A 1 155 ? 12.391 -7.250 11.176 1.00 81.88 155 GLY A O 1
ATOM 1141 N N . ALA A 1 156 ? 10.286 -7.626 11.836 1.00 78.44 156 ALA A N 1
ATOM 1142 C CA . ALA A 1 156 ? 10.550 -8.955 12.385 1.00 78.44 156 ALA A CA 1
ATOM 1143 C C . ALA A 1 156 ? 10.464 -10.062 11.317 1.00 78.44 156 ALA A C 1
ATOM 1145 O O . ALA A 1 156 ? 10.921 -11.173 11.566 1.00 78.44 156 ALA A O 1
ATOM 1146 N N . VAL A 1 157 ? 9.858 -9.769 10.162 1.00 73.19 157 VAL A N 1
ATOM 1147 C CA . VAL A 1 157 ? 9.660 -10.705 9.044 1.00 73.19 157 VAL A CA 1
ATOM 1148 C C . VAL A 1 157 ? 10.483 -10.295 7.822 1.00 73.19 157 VAL A C 1
ATOM 1150 O O . VAL A 1 157 ? 10.932 -11.154 7.078 1.00 73.19 157 VAL A O 1
ATOM 1153 N N . THR A 1 158 ? 10.690 -8.994 7.613 1.00 75.56 158 THR A N 1
ATOM 1154 C CA . THR A 1 158 ? 11.466 -8.451 6.490 1.00 75.56 158 THR A CA 1
ATOM 1155 C C . THR A 1 158 ? 12.853 -8.001 6.924 1.00 75.56 158 THR A C 1
ATOM 1157 O O . THR A 1 158 ? 13.062 -7.665 8.091 1.00 75.56 158 THR A O 1
ATOM 1160 N N . ASP A 1 159 ? 13.757 -7.843 5.961 1.00 79.88 159 ASP A N 1
ATOM 1161 C CA . ASP A 1 159 ? 15.074 -7.265 6.209 1.00 79.88 159 ASP A CA 1
ATOM 1162 C C . ASP A 1 159 ? 14.994 -5.875 6.853 1.00 79.88 159 ASP A C 1
ATOM 1164 O O . ASP A 1 159 ? 14.166 -5.021 6.508 1.00 79.88 159 ASP A O 1
ATOM 1168 N N . ALA A 1 160 ? 15.903 -5.630 7.799 1.00 79.31 160 ALA A N 1
ATOM 1169 C CA . ALA A 1 160 ? 15.966 -4.370 8.534 1.00 79.31 160 ALA A CA 1
ATOM 1170 C C . ALA A 1 160 ? 16.251 -3.167 7.614 1.00 79.31 160 ALA A C 1
ATOM 1172 O O . ALA A 1 160 ? 15.850 -2.045 7.929 1.00 79.31 160 ALA A O 1
ATOM 1173 N N . GLU A 1 161 ? 16.902 -3.392 6.470 1.00 83.31 161 GLU A N 1
ATOM 1174 C CA . GLU A 1 161 ? 17.240 -2.352 5.492 1.00 83.31 161 GLU A CA 1
ATOM 1175 C C . GLU A 1 161 ? 15.999 -1.694 4.866 1.00 83.31 161 GLU A C 1
ATOM 1177 O O . GLU A 1 161 ? 16.021 -0.495 4.556 1.00 83.31 161 GLU A O 1
ATOM 1182 N N . ASP A 1 162 ? 14.899 -2.445 4.748 1.00 85.44 162 ASP A N 1
ATOM 1183 C CA . ASP A 1 162 ? 13.661 -1.993 4.111 1.00 85.44 162 ASP A CA 1
ATOM 1184 C C . ASP A 1 162 ? 12.649 -1.372 5.089 1.00 85.44 162 ASP A C 1
ATOM 1186 O O . ASP A 1 162 ? 11.719 -0.667 4.673 1.00 85.44 162 ASP A O 1
ATOM 1190 N N . ALA A 1 163 ? 12.850 -1.548 6.400 1.00 89.12 163 ALA A N 1
ATOM 1191 C CA . ALA A 1 163 ? 11.969 -1.028 7.450 1.00 89.12 163 ALA A CA 1
ATOM 1192 C C . ALA A 1 163 ? 11.613 0.472 7.300 1.00 89.12 163 ALA A C 1
ATOM 1194 O O . ALA A 1 163 ? 10.438 0.825 7.466 1.00 89.12 163 ALA A O 1
ATOM 1195 N N . PRO A 1 164 ? 12.542 1.377 6.923 1.00 92.88 164 PRO A N 1
ATOM 1196 C CA . PRO A 1 164 ? 12.228 2.794 6.720 1.00 92.88 164 PRO A CA 1
ATOM 1197 C C . PRO A 1 164 ? 11.220 3.063 5.595 1.00 92.88 164 PRO A C 1
ATOM 1199 O O . PRO A 1 164 ? 10.444 4.017 5.683 1.00 92.88 164 PRO A O 1
ATOM 1202 N N . TYR A 1 165 ? 11.190 2.232 4.549 1.00 91.38 165 TYR A N 1
ATOM 1203 C CA . TYR A 1 165 ? 10.235 2.378 3.447 1.00 91.38 165 TYR A CA 1
ATOM 1204 C C . TYR A 1 165 ? 8.829 1.959 3.872 1.00 91.38 165 TYR A C 1
ATOM 1206 O O . TYR A 1 165 ? 7.861 2.670 3.579 1.00 91.38 165 TYR A O 1
ATOM 1214 N N . TYR A 1 166 ? 8.713 0.865 4.630 1.00 90.81 166 TYR A N 1
ATOM 1215 C CA . TYR A 1 166 ? 7.442 0.451 5.229 1.00 90.81 166 TYR A CA 1
ATOM 1216 C C . TYR A 1 166 ? 6.919 1.504 6.209 1.00 90.81 166 TYR A C 1
ATOM 1218 O O . TYR A 1 166 ? 5.740 1.866 6.151 1.00 90.81 166 TYR A O 1
ATOM 1226 N N . LEU A 1 167 ? 7.805 2.077 7.030 1.00 93.62 167 LEU A N 1
ATOM 1227 C CA . LEU A 1 167 ? 7.467 3.174 7.934 1.00 93.62 167 LEU A CA 1
ATOM 1228 C C . LEU A 1 167 ? 6.938 4.393 7.172 1.00 93.62 167 LEU A C 1
ATOM 1230 O O . LEU A 1 167 ? 5.904 4.948 7.544 1.00 93.62 167 LEU A O 1
ATOM 1234 N N . ALA A 1 168 ? 7.606 4.799 6.086 1.00 94.56 168 ALA A N 1
ATOM 1235 C CA . ALA A 1 168 ? 7.164 5.912 5.248 1.00 94.56 168 ALA A CA 1
ATOM 1236 C C . ALA A 1 168 ? 5.763 5.669 4.671 1.00 94.56 168 ALA A C 1
ATOM 1238 O O . ALA A 1 168 ? 4.882 6.524 4.801 1.00 94.56 168 ALA A O 1
ATOM 1239 N N . ALA A 1 169 ? 5.541 4.497 4.069 1.00 92.06 169 ALA A N 1
ATOM 1240 C CA . ALA A 1 169 ? 4.266 4.134 3.460 1.00 92.06 169 ALA A CA 1
ATOM 1241 C C . ALA A 1 169 ? 3.128 4.112 4.489 1.00 92.06 169 ALA A C 1
ATOM 1243 O O . ALA A 1 169 ? 2.049 4.670 4.259 1.00 92.06 169 ALA A O 1
ATOM 1244 N N . LEU A 1 170 ? 3.381 3.522 5.655 1.00 92.69 170 LEU A N 1
ATOM 1245 C CA . LEU A 1 170 ? 2.396 3.423 6.713 1.00 92.69 170 LEU A CA 1
ATOM 1246 C C . LEU A 1 170 ? 2.072 4.782 7.340 1.00 92.69 170 LEU A C 1
ATOM 1248 O O . LEU A 1 170 ? 0.896 5.109 7.497 1.00 92.69 170 LEU A O 1
ATOM 1252 N N . LEU A 1 171 ? 3.078 5.600 7.666 1.00 95.00 171 LEU A N 1
ATOM 1253 C CA . LEU A 1 171 ? 2.847 6.946 8.197 1.00 95.00 171 LEU A CA 1
ATOM 1254 C C . LEU A 1 171 ? 2.068 7.800 7.194 1.00 95.00 171 LEU A C 1
ATOM 1256 O O . LEU A 1 171 ? 1.147 8.510 7.588 1.00 95.00 171 LEU A O 1
ATOM 1260 N N . CYS A 1 172 ? 2.356 7.675 5.895 1.00 94.50 172 CYS A N 1
ATOM 1261 C CA . CYS A 1 172 ? 1.584 8.317 4.833 1.00 94.50 172 CYS A CA 1
ATOM 1262 C C . CYS A 1 172 ? 0.111 7.878 4.828 1.00 94.50 172 CYS A C 1
ATOM 1264 O O . CYS A 1 172 ? -0.789 8.720 4.741 1.00 94.50 172 CYS A O 1
ATOM 1266 N N . ALA A 1 173 ? -0.155 6.574 4.950 1.00 91.81 173 ALA A N 1
ATOM 1267 C CA . ALA A 1 173 ? -1.510 6.030 5.003 1.00 91.81 173 ALA A CA 1
ATOM 1268 C C . ALA A 1 173 ? -2.269 6.495 6.260 1.00 91.81 173 ALA A C 1
ATOM 1270 O O . ALA A 1 173 ? -3.408 6.967 6.169 1.00 91.81 173 ALA A O 1
ATOM 1271 N N . LEU A 1 174 ? -1.621 6.439 7.426 1.00 93.00 174 LEU A N 1
ATOM 1272 C CA . LEU A 1 174 ? -2.170 6.912 8.697 1.00 93.00 174 LEU A CA 1
ATOM 1273 C C . LEU A 1 174 ? -2.410 8.428 8.676 1.00 93.00 174 LEU A C 1
ATOM 1275 O O . LEU A 1 174 ? -3.454 8.889 9.143 1.00 93.00 174 LEU A O 1
ATOM 1279 N N . TYR A 1 175 ? -1.519 9.210 8.061 1.00 93.94 175 TYR A N 1
ATOM 1280 C CA . TYR A 1 175 ? -1.701 10.649 7.868 1.00 93.94 175 TYR A CA 1
ATOM 1281 C C . TYR A 1 175 ? -2.891 10.949 6.954 1.00 93.94 175 TYR A C 1
ATOM 1283 O O . TYR A 1 175 ? -3.724 11.802 7.265 1.00 93.94 175 TYR A O 1
ATOM 1291 N N . ALA A 1 176 ? -3.040 10.213 5.852 1.00 91.75 176 ALA A N 1
ATOM 1292 C CA . ALA A 1 176 ? -4.193 10.354 4.970 1.00 91.75 176 ALA A CA 1
ATOM 1293 C C . ALA A 1 176 ? -5.520 10.046 5.691 1.00 91.75 176 ALA A C 1
ATOM 1295 O O . ALA A 1 176 ? -6.537 10.684 5.391 1.00 91.75 176 ALA A O 1
ATOM 1296 N N . ALA A 1 177 ? -5.511 9.110 6.646 1.00 89.88 177 ALA A N 1
ATOM 1297 C CA . ALA A 1 177 ? -6.674 8.744 7.446 1.00 89.88 177 ALA A CA 1
ATOM 1298 C C . ALA A 1 177 ? -6.974 9.746 8.580 1.00 89.88 177 ALA A C 1
ATOM 1300 O O . ALA A 1 177 ? -8.142 10.095 8.786 1.00 89.88 177 ALA A O 1
ATOM 1301 N N . MET A 1 178 ? -5.955 10.216 9.305 1.00 90.50 178 MET A N 1
ATOM 1302 C CA . MET A 1 178 ? -6.121 10.928 10.584 1.00 90.50 178 MET A CA 1
ATOM 1303 C C . MET A 1 178 ? -5.579 12.365 10.606 1.00 90.50 178 MET A C 1
ATOM 1305 O O . MET A 1 178 ? -6.030 13.146 11.432 1.00 90.50 178 MET A O 1
ATOM 1309 N N . GLY A 1 179 ? -4.660 12.747 9.713 1.00 85.56 179 GLY A N 1
ATOM 1310 C CA . GLY A 1 179 ? -4.015 14.076 9.693 1.00 85.56 179 GLY A CA 1
ATOM 1311 C C . GLY A 1 179 ? -4.790 15.176 8.950 1.00 85.56 179 GLY A C 1
ATOM 1312 O O . GLY A 1 179 ? -4.404 16.348 8.961 1.00 85.56 179 GLY A O 1
ATOM 1313 N N . ARG A 1 180 ? -5.893 14.816 8.283 1.00 87.00 180 ARG A N 1
ATOM 1314 C CA . ARG A 1 180 ? -6.807 15.765 7.619 1.00 87.00 180 ARG A CA 1
ATOM 1315 C C . ARG A 1 180 ? -7.602 16.570 8.658 1.00 87.00 180 ARG A C 1
ATOM 1317 O O . ARG A 1 180 ? -7.771 16.087 9.768 1.00 87.00 180 ARG A O 1
ATOM 1324 N N . PRO A 1 181 ? -8.168 17.744 8.319 1.00 86.69 181 PRO A N 1
ATOM 1325 C CA . PRO A 1 181 ? -9.009 18.482 9.261 1.00 86.69 181 PRO A CA 1
ATOM 1326 C C . PRO A 1 181 ? -10.259 17.658 9.618 1.00 86.69 181 PRO A C 1
ATOM 1328 O O . PRO A 1 181 ? -11.182 17.522 8.810 1.00 86.69 181 PRO A O 1
ATOM 1331 N N . LEU A 1 182 ? -10.266 17.067 10.816 1.00 86.94 182 LEU A N 1
ATOM 1332 C CA . LEU A 1 182 ? -11.358 16.239 11.329 1.00 86.94 182 LEU A CA 1
ATOM 1333 C C . LEU A 1 182 ? -12.270 17.058 12.238 1.00 86.94 182 LEU A C 1
ATOM 1335 O O . LEU A 1 182 ? -11.805 17.758 13.135 1.00 86.94 182 LEU A O 1
ATOM 1339 N N . VAL A 1 183 ? -13.578 16.931 12.018 1.00 87.12 183 VAL A N 1
ATOM 1340 C CA . VAL A 1 183 ? -14.609 17.514 12.888 1.00 87.12 183 VAL A CA 1
ATOM 1341 C C . VAL A 1 183 ? -14.822 16.601 14.093 1.00 87.12 183 VAL A C 1
ATOM 1343 O O . VAL A 1 183 ? -14.888 15.387 13.909 1.00 87.12 183 VAL A O 1
ATOM 1346 N N . SER A 1 184 ? -14.949 17.148 15.300 1.00 86.38 184 SER A N 1
ATOM 1347 C CA . SER A 1 184 ? -15.198 16.344 16.504 1.00 86.38 184 SER A CA 1
ATOM 1348 C C . SER A 1 184 ? -16.483 15.532 16.383 1.00 86.38 184 SER A C 1
ATOM 1350 O O . SER A 1 184 ? -17.506 16.017 15.891 1.00 86.38 184 SER A O 1
ATOM 1352 N N . SER A 1 185 ? -16.420 14.281 16.839 1.00 83.69 185 SER A N 1
ATOM 1353 C CA . SER A 1 185 ? -17.558 13.358 16.869 1.00 83.69 185 SER A CA 1
ATOM 1354 C C . SER A 1 185 ? -18.657 13.840 17.817 1.00 83.69 185 SER A C 1
ATOM 1356 O O . SER A 1 185 ? -19.818 13.487 17.630 1.00 83.69 185 SER A O 1
ATOM 1358 N N . PHE A 1 186 ? -18.302 14.674 18.800 1.00 83.19 186 PHE A N 1
ATOM 1359 C CA . PHE A 1 186 ? -19.188 15.127 19.874 1.00 83.19 186 PHE A CA 1
ATOM 1360 C C . PHE A 1 186 ? -19.601 16.602 19.750 1.00 83.19 186 PHE A C 1
ATOM 1362 O O . PHE A 1 186 ? -20.134 17.192 20.692 1.00 83.19 186 PHE A O 1
ATOM 1369 N N . HIS A 1 187 ? -19.362 17.222 18.592 1.00 78.88 187 HIS A N 1
ATOM 1370 C CA . HIS A 1 187 ? -19.721 18.616 18.343 1.00 78.88 187 HIS A CA 1
ATOM 1371 C C . HIS A 1 187 ? -21.192 18.755 17.914 1.00 78.88 187 HIS A C 1
ATOM 1373 O O . HIS A 1 187 ? -21.577 18.320 16.828 1.00 78.88 187 HIS A O 1
ATOM 1379 N N . ALA A 1 188 ? -22.020 19.428 18.719 1.00 66.12 188 ALA A N 1
ATOM 1380 C CA . ALA A 1 188 ? -23.409 19.748 18.384 1.00 66.12 188 ALA A CA 1
ATOM 1381 C C . ALA A 1 188 ? -23.497 21.069 17.599 1.00 66.12 188 ALA A C 1
ATOM 1383 O O . ALA A 1 188 ? -24.023 22.079 18.068 1.00 66.12 188 ALA A O 1
ATOM 1384 N N . GLY A 1 189 ? -22.974 21.066 16.376 1.00 57.41 189 GLY A N 1
ATOM 1385 C CA . GLY A 1 189 ? -23.246 22.123 15.406 1.00 57.41 189 GLY A CA 1
ATOM 1386 C C . GLY A 1 189 ? -24.500 21.766 14.616 1.00 57.41 189 GLY A C 1
ATOM 1387 O O . GLY A 1 189 ? -24.551 20.693 14.013 1.00 57.41 189 GLY A O 1
ATOM 1388 N N . ARG A 1 190 ? -25.519 22.643 14.574 1.00 47.09 190 ARG A N 1
ATOM 1389 C CA . ARG A 1 190 ? -26.572 22.534 13.547 1.00 47.09 190 ARG A CA 1
ATOM 1390 C C . ARG A 1 190 ? -25.851 22.419 12.209 1.00 47.09 190 ARG A C 1
ATOM 1392 O O . ARG A 1 190 ? -25.099 23.326 11.862 1.00 47.09 190 ARG A O 1
ATOM 1399 N N . ALA A 1 191 ? -26.073 21.326 11.480 1.00 43.91 191 ALA A N 1
ATOM 1400 C CA . ALA A 1 191 ? -25.671 21.229 10.088 1.00 43.91 191 ALA A CA 1
ATOM 1401 C C . ALA A 1 191 ? -26.338 22.400 9.363 1.00 43.91 191 ALA A C 1
ATOM 1403 O O . ALA A 1 191 ? -27.527 22.343 9.047 1.00 43.91 191 ALA A O 1
ATOM 1404 N N . ALA A 1 192 ? -25.609 23.504 9.197 1.00 43.03 192 ALA A N 1
ATOM 1405 C CA . ALA A 1 192 ? -26.039 24.605 8.370 1.00 43.03 192 ALA A CA 1
ATOM 1406 C C . ALA A 1 192 ? -26.150 24.007 6.972 1.00 43.03 192 ALA A C 1
ATOM 1408 O O . ALA A 1 192 ? -25.148 23.790 6.294 1.00 43.03 192 ALA A O 1
ATOM 1409 N N . ARG A 1 193 ? -27.373 23.628 6.589 1.00 40.47 193 ARG A N 1
ATOM 1410 C CA . ARG A 1 193 ? -27.711 23.314 5.210 1.00 40.47 193 ARG A CA 1
ATOM 1411 C C . ARG A 1 193 ? -27.393 24.592 4.446 1.00 40.47 193 ARG A C 1
ATOM 1413 O O . ARG A 1 193 ? -28.177 25.536 4.493 1.00 40.47 193 ARG A O 1
ATOM 1420 N N . SER A 1 194 ? -26.214 24.663 3.836 1.00 40.72 194 SER A N 1
ATOM 1421 C CA . SER A 1 194 ? -25.916 25.736 2.907 1.00 40.72 194 SER A CA 1
ATOM 1422 C C . SER A 1 194 ? -26.852 25.536 1.723 1.00 40.72 194 SER A C 1
ATOM 1424 O O . SER A 1 194 ? -26.783 24.548 0.989 1.00 40.72 194 SER A O 1
ATOM 1426 N N . PHE A 1 195 ? -27.801 26.455 1.577 1.00 39.69 195 PHE A N 1
ATOM 1427 C CA . PHE A 1 195 ? -28.463 26.664 0.300 1.00 39.69 195 PHE A CA 1
ATOM 1428 C C . PHE A 1 195 ? -27.347 26.993 -0.703 1.00 39.69 195 PHE A C 1
ATOM 1430 O O . PHE A 1 195 ? -26.706 28.032 -0.577 1.00 39.69 195 PHE A O 1
ATOM 1437 N N . GLY A 1 196 ? -27.035 26.065 -1.615 1.00 45.81 196 GLY A N 1
ATOM 1438 C CA . GLY A 1 196 ? -25.972 26.244 -2.617 1.00 45.81 196 GLY A CA 1
ATOM 1439 C C . GLY A 1 196 ? -24.916 25.136 -2.728 1.00 45.81 196 GLY A C 1
ATOM 1440 O O . GLY A 1 196 ? -23.993 25.279 -3.518 1.00 45.81 196 GLY A O 1
ATOM 1441 N N . GLY A 1 197 ? -25.013 24.026 -1.987 1.00 36.88 197 GLY A N 1
ATOM 1442 C CA . GLY A 1 197 ? -24.254 22.795 -2.291 1.00 36.88 197 GLY A CA 1
ATOM 1443 C C . GLY A 1 197 ? -22.748 22.801 -1.976 1.00 36.88 197 GLY A C 1
ATOM 1444 O O . GLY A 1 197 ? -22.125 21.742 -2.013 1.00 36.88 197 GLY A O 1
ATOM 1445 N N . VAL A 1 198 ? -22.158 23.937 -1.595 1.00 42.75 198 VAL A N 1
ATOM 1446 C CA . VAL A 1 198 ? -20.789 23.999 -1.062 1.00 42.75 198 VAL A CA 1
ATOM 1447 C C . VAL A 1 198 ? -20.871 24.013 0.461 1.00 42.75 198 VAL A C 1
ATOM 1449 O O . VAL A 1 198 ? -21.375 24.966 1.060 1.00 42.75 198 VAL A O 1
ATOM 1452 N N . ALA A 1 199 ? -20.430 22.932 1.105 1.00 45.97 199 ALA A N 1
ATOM 1453 C CA . ALA A 1 199 ? -20.322 22.890 2.558 1.00 45.97 199 ALA A CA 1
ATOM 1454 C C . ALA A 1 199 ? -19.247 23.905 3.002 1.00 45.97 199 ALA A C 1
ATOM 1456 O O . ALA A 1 199 ? -18.106 23.796 2.543 1.00 45.97 199 ALA A O 1
ATOM 1457 N N . PRO A 1 200 ? -19.572 24.900 3.849 1.00 49.53 200 PRO A N 1
ATOM 1458 C CA . PRO A 1 200 ? -18.572 25.833 4.356 1.00 49.53 200 PRO A CA 1
ATOM 1459 C C . PRO A 1 200 ? -17.494 25.078 5.144 1.00 49.53 200 PRO A C 1
ATOM 1461 O O . PRO A 1 200 ? -17.773 24.052 5.770 1.00 49.53 200 PRO A O 1
ATOM 1464 N N . ALA A 1 201 ? -16.255 25.582 5.106 1.00 57.50 201 ALA A N 1
ATOM 1465 C CA . ALA A 1 201 ? -15.160 25.023 5.893 1.00 57.50 201 ALA A CA 1
ATOM 1466 C C . ALA A 1 201 ? -15.575 24.947 7.376 1.00 57.50 201 ALA A C 1
ATOM 1468 O O . ALA A 1 201 ? -16.166 25.908 7.880 1.00 57.50 201 ALA A O 1
ATOM 1469 N N . PRO A 1 202 ? -15.310 23.825 8.073 1.00 59.78 202 PRO A N 1
ATOM 1470 C CA . PRO A 1 202 ? -15.751 23.660 9.449 1.00 59.78 202 PRO A CA 1
ATOM 1471 C C . PRO A 1 202 ? -15.181 24.788 10.324 1.00 59.78 202 PRO A C 1
ATOM 1473 O O . PRO A 1 202 ? -14.002 25.136 10.175 1.00 59.78 202 PRO A O 1
ATOM 1476 N N . PRO A 1 203 ? -15.992 25.381 11.221 1.00 64.69 203 PRO A N 1
ATOM 1477 C CA . PRO A 1 203 ? -15.506 26.400 12.142 1.00 64.69 203 PRO A CA 1
ATOM 1478 C C . PRO A 1 203 ? -14.352 25.833 12.978 1.00 64.69 203 PRO A C 1
ATOM 1480 O O . PRO A 1 203 ? -14.346 24.650 13.317 1.00 64.69 203 PRO A O 1
ATOM 1483 N N . ARG A 1 204 ? -13.360 26.672 13.310 1.00 62.75 204 ARG A N 1
ATOM 1484 C CA . ARG A 1 204 ? -12.125 26.236 13.998 1.00 62.75 204 ARG A CA 1
ATOM 1485 C C . ARG A 1 204 ? -12.394 25.523 15.325 1.00 62.75 204 ARG A C 1
ATOM 1487 O O . ARG A 1 204 ? -11.647 24.627 15.685 1.00 62.75 204 ARG A O 1
ATOM 1494 N N . GLU A 1 205 ? -13.475 25.891 16.004 1.00 64.50 205 GLU A N 1
ATOM 1495 C CA . GLU A 1 205 ? -13.928 25.300 17.270 1.00 64.50 205 GLU A CA 1
ATOM 1496 C C . GLU A 1 205 ? -14.503 23.883 17.117 1.00 64.50 205 GLU A C 1
ATOM 1498 O O . GLU A 1 205 ? -14.661 23.168 18.102 1.00 64.50 205 GLU A O 1
ATOM 1503 N N . ALA A 1 206 ? -14.825 23.464 15.891 1.00 71.75 206 ALA A N 1
ATOM 1504 C CA . ALA A 1 206 ? -15.331 22.128 15.598 1.00 71.75 206 ALA A CA 1
ATOM 1505 C C . ALA A 1 206 ? -14.220 21.135 15.226 1.00 71.75 206 ALA A C 1
ATOM 1507 O O . ALA A 1 206 ? -14.504 19.945 15.086 1.00 71.75 206 ALA A O 1
ATOM 1508 N N . LEU A 1 207 ? -12.978 21.596 15.033 1.00 83.69 207 LEU A N 1
ATOM 1509 C CA . LEU A 1 207 ? -11.846 20.736 14.693 1.00 83.69 207 LEU A CA 1
ATOM 1510 C C . LEU A 1 207 ? -11.303 20.035 15.941 1.00 83.69 207 LEU A C 1
ATOM 1512 O O . LEU A 1 207 ? -11.094 20.665 16.972 1.00 83.69 207 LEU A O 1
ATOM 1516 N N . VAL A 1 208 ? -11.030 18.734 15.826 1.00 85.25 208 VAL A N 1
ATOM 1517 C CA . VAL A 1 208 ? -10.431 17.945 16.917 1.00 85.25 208 VAL A CA 1
ATOM 1518 C C . VAL A 1 208 ? -8.979 18.351 17.178 1.00 85.25 208 VAL A C 1
ATOM 1520 O O . VAL A 1 208 ? -8.527 18.408 18.320 1.00 85.25 208 VAL A O 1
ATOM 1523 N N . GLN A 1 209 ? -8.230 18.583 16.103 1.00 88.25 209 GLN A N 1
ATOM 1524 C CA . GLN A 1 209 ? -6.786 18.788 16.142 1.00 88.25 209 GLN A CA 1
ATOM 1525 C C . GLN A 1 209 ? -6.452 20.275 16.107 1.00 88.25 209 GLN A C 1
ATOM 1527 O O . GLN A 1 209 ? -7.071 21.053 15.376 1.00 88.25 209 GLN A O 1
ATOM 1532 N N . SER A 1 210 ? -5.426 20.668 16.857 1.00 89.38 210 SER A N 1
ATOM 1533 C CA . SER A 1 210 ? -4.829 21.993 16.724 1.00 89.38 210 SER A CA 1
ATOM 1534 C C . SER A 1 210 ? -3.871 22.041 15.527 1.00 89.38 210 SER A C 1
ATOM 1536 O O . SER A 1 210 ? -3.407 21.013 15.032 1.00 89.38 210 SER A O 1
ATOM 1538 N N . ARG A 1 211 ? -3.521 23.253 15.069 1.00 89.38 211 ARG A N 1
ATOM 1539 C CA . ARG A 1 211 ? -2.493 23.428 14.023 1.00 89.38 211 ARG A CA 1
ATOM 1540 C C . ARG A 1 211 ? -1.148 22.839 14.437 1.00 89.38 211 ARG A C 1
ATOM 1542 O O . ARG A 1 211 ? -0.450 22.291 13.594 1.00 89.38 211 ARG A O 1
ATOM 1549 N N . PHE A 1 212 ? -0.819 22.944 15.723 1.00 90.19 212 PHE A N 1
ATOM 1550 C CA . PHE A 1 212 ? 0.409 22.394 16.276 1.00 90.19 212 PHE A CA 1
ATOM 1551 C C . PHE A 1 212 ? 0.426 20.866 16.169 1.00 90.19 212 PHE A C 1
ATOM 1553 O O . PHE A 1 212 ? 1.383 20.309 15.635 1.00 90.19 212 PHE A O 1
ATOM 1560 N N . ASP A 1 213 ? -0.666 20.194 16.553 1.00 90.94 213 ASP A N 1
ATOM 1561 C CA . ASP A 1 213 ? -0.752 18.731 16.443 1.00 90.94 213 ASP A CA 1
ATOM 1562 C C . ASP A 1 213 ? -0.626 18.277 14.987 1.00 90.94 213 ASP A C 1
ATOM 1564 O O . ASP A 1 213 ? 0.119 17.352 14.682 1.00 90.94 213 ASP A O 1
ATOM 1568 N N . ALA A 1 214 ? -1.315 18.960 14.071 1.00 90.69 214 ALA A N 1
ATOM 1569 C CA . ALA A 1 214 ? -1.269 18.629 12.653 1.00 90.69 214 ALA A CA 1
ATOM 1570 C C . ALA A 1 214 ? 0.110 18.893 12.026 1.00 90.69 214 ALA A C 1
ATOM 1572 O O . ALA A 1 214 ? 0.548 18.104 11.186 1.00 90.69 214 ALA A O 1
ATOM 1573 N N . SER A 1 215 ? 0.817 19.949 12.455 1.00 92.50 215 SER A N 1
ATOM 1574 C CA . SER A 1 215 ? 2.211 20.180 12.056 1.00 92.50 215 SER A CA 1
ATOM 1575 C C . SER A 1 215 ? 3.150 19.113 12.608 1.00 92.50 215 SER A C 1
ATOM 1577 O O . SER A 1 215 ? 4.030 18.664 11.882 1.00 92.50 215 SER A O 1
ATOM 1579 N N . LEU A 1 216 ? 2.931 18.650 13.845 1.00 93.38 216 LEU A N 1
ATOM 1580 C CA . LEU A 1 216 ? 3.721 17.582 14.448 1.00 93.38 216 LEU A CA 1
ATOM 1581 C C . LEU A 1 216 ? 3.501 16.267 13.693 1.00 93.38 216 LEU A C 1
ATOM 1583 O O . LEU A 1 216 ? 4.464 15.638 13.282 1.00 93.38 216 LEU A O 1
ATOM 1587 N N . MET A 1 217 ? 2.246 15.898 13.417 1.00 93.44 217 MET A N 1
ATOM 1588 C CA . MET A 1 217 ? 1.911 14.710 12.624 1.00 93.44 217 MET A CA 1
ATOM 1589 C C . MET A 1 217 ? 2.530 14.767 11.221 1.00 93.44 217 MET A C 1
ATOM 1591 O O . MET A 1 217 ? 3.043 13.760 10.730 1.00 93.44 217 MET A O 1
ATOM 1595 N N . ALA A 1 218 ? 2.502 15.937 10.575 1.00 93.62 218 ALA A N 1
ATOM 1596 C CA . ALA A 1 218 ? 3.115 16.135 9.264 1.00 93.62 218 ALA A CA 1
ATOM 1597 C C . ALA A 1 218 ? 4.642 15.998 9.329 1.00 93.62 218 ALA A C 1
ATOM 1599 O O . ALA A 1 218 ? 5.229 15.277 8.525 1.00 93.62 218 ALA A O 1
ATOM 1600 N N . LEU A 1 219 ? 5.271 16.639 10.318 1.00 94.88 219 LEU A N 1
ATOM 1601 C CA . LEU A 1 219 ? 6.708 16.564 10.555 1.00 94.88 219 LEU A CA 1
ATOM 1602 C C . LEU A 1 219 ? 7.143 15.123 10.825 1.00 94.88 219 LEU A C 1
ATOM 1604 O O . LEU A 1 219 ? 8.081 14.647 10.196 1.00 94.88 219 LEU A O 1
ATOM 1608 N N . THR A 1 220 ? 6.432 14.400 11.693 1.00 94.25 220 THR A N 1
ATOM 1609 C CA . THR A 1 220 ? 6.718 12.992 11.977 1.00 94.25 220 THR A CA 1
ATOM 1610 C C . THR A 1 220 ? 6.603 12.132 10.724 1.00 94.25 220 THR A C 1
ATOM 1612 O O . THR A 1 220 ? 7.465 11.295 10.484 1.00 94.25 220 THR A O 1
ATOM 1615 N N . THR A 1 221 ? 5.590 12.364 9.887 1.00 94.94 221 THR A N 1
ATOM 1616 C CA . THR A 1 221 ? 5.393 11.593 8.648 1.00 94.94 221 THR A CA 1
ATOM 1617 C C . THR A 1 221 ? 6.538 11.788 7.647 1.00 94.94 221 THR A C 1
ATOM 1619 O O . THR A 1 221 ? 6.911 10.844 6.960 1.00 94.94 221 THR A O 1
ATOM 1622 N N . VAL A 1 222 ? 7.109 12.994 7.571 1.00 95.12 222 VAL A N 1
ATOM 1623 C CA . VAL A 1 222 ? 8.180 13.331 6.616 1.00 95.12 222 VAL A CA 1
ATOM 1624 C C . VAL A 1 222 ? 9.573 13.000 7.154 1.00 95.12 222 VAL A C 1
ATOM 1626 O O . VAL A 1 222 ? 10.431 12.562 6.397 1.00 95.12 222 VAL A O 1
ATOM 1629 N N . VAL A 1 223 ? 9.818 13.217 8.447 1.00 95.62 223 VAL A N 1
ATOM 1630 C CA . VAL A 1 223 ? 11.170 13.181 9.030 1.00 95.62 223 VAL A CA 1
ATOM 1631 C C . VAL A 1 223 ? 11.496 11.841 9.685 1.00 95.62 223 VAL A C 1
ATOM 1633 O O . VAL A 1 223 ? 12.652 11.423 9.664 1.00 95.62 223 VAL A O 1
ATOM 1636 N N . LEU A 1 224 ? 10.511 11.127 10.238 1.00 94.38 224 LEU A N 1
ATOM 1637 C CA . LEU A 1 224 ? 10.784 9.872 10.942 1.00 94.38 224 LEU A CA 1
ATOM 1638 C C . LEU A 1 224 ? 11.361 8.776 10.021 1.00 94.38 224 LEU A C 1
ATOM 1640 O O . LEU A 1 224 ? 12.350 8.158 10.421 1.00 94.38 224 LEU A O 1
ATOM 1644 N N . PRO A 1 225 ? 10.852 8.561 8.787 1.00 95.75 225 PRO A N 1
ATOM 1645 C CA . PRO A 1 225 ? 11.438 7.582 7.873 1.00 95.75 225 PRO A CA 1
ATOM 1646 C C . PRO A 1 225 ? 12.908 7.842 7.501 1.00 95.75 225 PRO A C 1
ATOM 1648 O O . PRO A 1 225 ? 13.724 6.946 7.724 1.00 95.75 225 PRO A O 1
ATOM 1651 N N . PRO A 1 226 ? 13.321 9.031 7.009 1.00 94.69 226 PRO A N 1
ATOM 1652 C CA . PRO A 1 226 ? 14.725 9.265 6.684 1.00 94.69 226 PRO A CA 1
ATOM 1653 C C . PRO A 1 226 ? 15.631 9.216 7.920 1.00 94.69 226 PRO A C 1
ATOM 1655 O O . PRO A 1 226 ? 16.741 8.706 7.815 1.00 94.69 226 PRO A O 1
ATOM 1658 N N . LEU A 1 227 ? 15.172 9.654 9.102 1.00 93.88 227 LEU A N 1
ATOM 1659 C CA . LEU A 1 227 ? 15.949 9.488 10.338 1.00 93.88 227 LEU A CA 1
ATOM 1660 C C . LEU A 1 227 ? 16.159 8.014 10.693 1.00 93.88 227 LEU A C 1
ATOM 1662 O O . LEU A 1 227 ? 17.265 7.636 11.068 1.00 93.88 227 LEU A O 1
ATOM 1666 N N . SER A 1 228 ? 15.127 7.177 10.548 1.00 91.69 228 SER A N 1
ATOM 1667 C CA . SER A 1 228 ? 15.266 5.733 10.767 1.00 91.69 228 SER A CA 1
ATOM 1668 C C . SER A 1 228 ? 16.241 5.098 9.771 1.00 91.69 228 SER A C 1
ATOM 1670 O O . SER A 1 228 ? 17.081 4.296 10.165 1.00 91.69 228 SER A O 1
ATOM 1672 N N . TYR A 1 229 ? 16.219 5.532 8.506 1.00 92.94 229 TYR A N 1
ATOM 1673 C CA . TYR A 1 229 ? 17.157 5.065 7.485 1.00 92.94 229 TYR A CA 1
ATOM 1674 C C . TYR A 1 229 ? 18.602 5.468 7.788 1.00 92.94 229 TYR A C 1
ATOM 1676 O O . TYR A 1 229 ? 19.498 4.629 7.698 1.00 92.94 229 TYR A O 1
ATOM 1684 N N . LEU A 1 230 ? 18.820 6.727 8.193 1.00 92.69 230 LEU A N 1
ATOM 1685 C CA . LEU A 1 230 ? 20.124 7.228 8.631 1.00 92.69 230 LEU A CA 1
ATOM 1686 C C . LEU A 1 230 ? 20.647 6.455 9.841 1.00 92.69 230 LEU A C 1
ATOM 1688 O O . LEU A 1 230 ? 21.830 6.150 9.884 1.00 92.69 230 LEU A O 1
ATOM 1692 N N . ALA A 1 231 ? 19.782 6.137 10.807 1.00 89.19 231 ALA A N 1
ATOM 1693 C CA . ALA A 1 231 ? 20.173 5.394 12.000 1.00 89.19 231 ALA A CA 1
ATOM 1694 C C . ALA A 1 231 ? 20.622 3.961 11.668 1.00 89.19 231 ALA A C 1
ATOM 1696 O O . ALA A 1 231 ? 21.606 3.493 12.233 1.00 89.19 231 ALA A O 1
ATOM 1697 N N . ILE A 1 232 ? 19.935 3.290 10.737 1.00 89.25 232 ILE A N 1
ATOM 1698 C CA . ILE A 1 232 ? 20.268 1.923 10.307 1.00 89.25 232 ILE A CA 1
ATOM 1699 C C . ILE A 1 232 ? 21.555 1.909 9.470 1.00 89.25 232 ILE A C 1
ATOM 1701 O O . ILE A 1 232 ? 22.437 1.090 9.708 1.00 89.25 232 ILE A O 1
ATOM 1705 N N . HIS A 1 233 ? 21.702 2.846 8.528 1.00 89.19 233 HIS A N 1
ATOM 1706 C CA . HIS A 1 233 ? 22.802 2.848 7.554 1.00 89.19 233 HIS A CA 1
ATOM 1707 C C . HIS A 1 233 ? 23.942 3.815 7.900 1.00 89.19 233 HIS A C 1
ATOM 1709 O O . HIS A 1 233 ? 24.772 4.097 7.036 1.00 89.19 233 HIS A O 1
ATOM 1715 N N . TRP A 1 234 ? 24.011 4.326 9.137 1.00 86.00 234 TRP A N 1
ATOM 1716 C CA . TRP A 1 234 ? 24.947 5.388 9.543 1.00 86.00 234 TRP A CA 1
ATOM 1717 C C . TRP A 1 234 ? 26.402 5.111 9.134 1.00 86.00 234 TRP A C 1
ATOM 1719 O O . TRP A 1 234 ? 27.104 6.014 8.684 1.00 86.00 234 TRP A O 1
ATOM 1729 N N . ALA A 1 235 ? 26.844 3.855 9.235 1.00 86.25 235 ALA A N 1
ATOM 1730 C CA . ALA A 1 235 ? 28.212 3.452 8.918 1.00 86.25 235 ALA A CA 1
ATOM 1731 C C . ALA A 1 235 ? 28.550 3.467 7.411 1.00 86.25 235 ALA A C 1
ATOM 1733 O O . ALA A 1 235 ? 29.725 3.525 7.058 1.00 86.25 235 ALA A O 1
ATOM 1734 N N . VAL A 1 236 ? 27.550 3.416 6.523 1.00 86.38 236 VAL A N 1
ATOM 1735 C CA . VAL A 1 236 ? 27.725 3.148 5.078 1.00 86.38 236 VAL A CA 1
ATOM 1736 C C . VAL A 1 236 ? 27.202 4.305 4.204 1.00 86.38 236 VAL A C 1
ATOM 1738 O O . VAL A 1 236 ? 27.168 4.219 2.979 1.00 86.38 236 VAL A O 1
ATOM 1741 N N . LEU A 1 237 ? 26.877 5.459 4.800 1.00 84.50 237 LEU A N 1
ATOM 1742 C CA . LEU A 1 237 ? 26.269 6.617 4.116 1.00 84.50 237 LEU A CA 1
ATOM 1743 C C . LEU A 1 237 ? 27.077 7.213 2.949 1.00 84.50 237 LEU A C 1
ATOM 1745 O O . LEU A 1 237 ? 26.529 7.991 2.172 1.00 84.50 237 LEU A O 1
ATOM 1749 N N . ASN A 1 238 ? 28.352 6.852 2.797 1.00 84.50 238 ASN A N 1
ATOM 1750 C CA . ASN A 1 238 ? 29.216 7.375 1.738 1.00 84.50 238 ASN A CA 1
ATOM 1751 C C . ASN A 1 238 ? 28.833 6.892 0.326 1.00 84.50 238 ASN A C 1
ATOM 1753 O O . ASN A 1 238 ? 29.273 7.487 -0.658 1.00 84.50 238 ASN A O 1
ATOM 1757 N N . HIS A 1 239 ? 28.018 5.841 0.189 1.00 86.50 239 HIS A N 1
ATOM 1758 C CA . HIS A 1 239 ? 27.572 5.380 -1.126 1.00 86.50 239 HIS A CA 1
ATOM 1759 C C . HIS A 1 239 ? 26.407 6.219 -1.669 1.00 86.50 239 HIS A C 1
ATOM 1761 O O . HIS A 1 239 ? 25.403 6.447 -0.992 1.00 86.50 239 HIS A O 1
ATOM 1767 N N . TRP A 1 240 ? 26.492 6.589 -2.953 1.00 86.75 240 TRP A N 1
ATOM 1768 C CA . TRP A 1 240 ? 25.461 7.354 -3.673 1.00 86.75 240 TRP A CA 1
ATOM 1769 C C . TRP A 1 240 ? 24.063 6.727 -3.605 1.00 86.75 240 TRP A C 1
ATOM 1771 O O . TRP A 1 240 ? 23.065 7.444 -3.622 1.00 86.75 240 TRP A O 1
ATOM 1781 N N . LEU A 1 241 ? 23.967 5.402 -3.476 1.00 87.31 241 LEU A N 1
ATOM 1782 C CA . LEU A 1 241 ? 22.693 4.704 -3.322 1.00 87.31 241 LEU A CA 1
ATOM 1783 C C . LEU A 1 241 ? 21.905 5.183 -2.092 1.00 87.31 241 LEU A C 1
ATOM 1785 O O . LEU A 1 241 ? 20.694 5.402 -2.183 1.00 87.31 241 LEU A O 1
ATOM 1789 N N . HIS A 1 242 ? 22.574 5.407 -0.960 1.00 90.00 242 HIS A N 1
ATOM 1790 C CA . HIS A 1 242 ? 21.923 5.888 0.260 1.00 90.00 242 HIS A CA 1
ATOM 1791 C C . HIS A 1 242 ? 21.453 7.340 0.116 1.00 90.00 242 HIS A C 1
ATOM 1793 O O . HIS A 1 242 ? 20.407 7.698 0.654 1.00 90.00 242 HIS A O 1
ATOM 1799 N N . LEU A 1 243 ? 22.142 8.159 -0.686 1.00 90.69 243 LEU A N 1
ATOM 1800 C CA . LEU A 1 243 ? 21.697 9.517 -1.004 1.00 90.69 243 LEU A CA 1
ATOM 1801 C C . LEU A 1 243 ? 20.371 9.508 -1.783 1.00 90.69 243 LEU A C 1
ATOM 1803 O O . LEU A 1 243 ? 19.431 10.204 -1.399 1.00 90.69 243 LEU A O 1
ATOM 1807 N N . TRP A 1 244 ? 20.261 8.683 -2.833 1.00 91.38 244 TRP A N 1
ATOM 1808 C CA . TRP A 1 244 ? 19.017 8.537 -3.608 1.00 91.38 244 TRP A CA 1
ATOM 1809 C C . TRP A 1 244 ? 17.864 7.997 -2.756 1.00 91.38 244 TRP A C 1
ATOM 1811 O O . TRP A 1 244 ? 16.718 8.424 -2.894 1.00 91.38 244 TRP A O 1
ATOM 1821 N N . SER A 1 245 ? 18.188 7.104 -1.825 1.00 91.62 245 SER A N 1
ATOM 1822 C CA . SER A 1 245 ? 17.262 6.519 -0.851 1.00 91.62 245 SER A CA 1
ATOM 1823 C C . SER A 1 245 ? 16.695 7.560 0.111 1.00 91.62 245 SER A C 1
ATOM 1825 O O . SER A 1 245 ? 15.483 7.644 0.298 1.00 91.62 245 SER A O 1
ATOM 1827 N N . LEU A 1 246 ? 17.560 8.404 0.679 1.00 92.69 246 LEU A N 1
ATOM 1828 C CA . LEU A 1 246 ? 17.161 9.507 1.552 1.00 92.69 246 LEU A CA 1
ATOM 1829 C C . LEU A 1 246 ? 16.335 10.549 0.804 1.00 92.69 246 LEU A C 1
ATOM 1831 O O . LEU A 1 246 ? 15.331 11.029 1.331 1.00 92.69 246 LEU A O 1
ATOM 1835 N N . LEU A 1 247 ? 16.721 10.865 -0.437 1.00 93.25 247 LEU A N 1
ATOM 1836 C CA . LEU A 1 247 ? 15.947 11.754 -1.293 1.00 93.25 247 LEU A CA 1
ATOM 1837 C C . LEU A 1 247 ? 14.535 11.199 -1.507 1.00 93.25 247 LEU A C 1
ATOM 1839 O O . LEU A 1 247 ? 13.568 11.944 -1.354 1.00 93.25 247 LEU A O 1
ATOM 1843 N N . LEU A 1 248 ? 14.395 9.900 -1.791 1.00 92.31 248 LEU A N 1
ATOM 1844 C CA . LEU A 1 248 ? 13.101 9.241 -1.980 1.00 92.31 248 LEU A CA 1
ATOM 1845 C C . LEU A 1 248 ? 12.274 9.204 -0.684 1.00 92.31 248 LEU A C 1
ATOM 1847 O O . LEU A 1 248 ? 11.094 9.551 -0.704 1.00 92.31 248 LEU A O 1
ATOM 1851 N N . LEU A 1 249 ? 12.887 8.852 0.450 1.00 94.12 249 LEU A N 1
ATOM 1852 C CA . LEU A 1 249 ? 12.227 8.791 1.761 1.00 94.12 249 LEU A CA 1
ATOM 1853 C C . LEU A 1 249 ? 11.785 10.161 2.284 1.00 94.12 249 LEU A C 1
ATOM 1855 O O . LEU A 1 249 ? 10.813 10.234 3.030 1.00 94.12 249 LEU A O 1
ATOM 1859 N N . LEU A 1 250 ? 12.464 11.242 1.893 1.00 94.69 250 LEU A N 1
ATOM 1860 C CA . LEU A 1 250 ? 12.063 12.605 2.237 1.00 94.69 250 LEU A CA 1
ATOM 1861 C C . LEU A 1 250 ? 10.989 13.138 1.278 1.00 94.69 250 LEU A C 1
ATOM 1863 O O . LEU A 1 250 ? 9.986 13.719 1.699 1.00 94.69 250 LEU A O 1
ATOM 1867 N N . SER A 1 251 ? 11.199 12.951 -0.026 1.00 94.19 251 SER A N 1
ATOM 1868 C CA . SER A 1 251 ? 10.337 13.513 -1.067 1.00 94.19 251 SER A CA 1
ATOM 1869 C C . SER A 1 251 ? 9.010 12.767 -1.216 1.00 94.19 251 SER A C 1
ATOM 1871 O O . SER A 1 251 ? 7.992 13.415 -1.443 1.00 94.19 251 SER A O 1
ATOM 1873 N N . GLY A 1 252 ? 8.975 11.445 -1.021 1.00 92.38 252 GLY A N 1
ATOM 1874 C CA . GLY A 1 252 ? 7.767 10.622 -1.142 1.00 92.38 252 GLY A CA 1
ATOM 1875 C C . GLY A 1 252 ? 6.648 11.046 -0.186 1.00 92.38 252 GLY A C 1
ATOM 1876 O O . GLY A 1 252 ? 5.573 11.448 -0.647 1.00 92.38 252 GLY A O 1
ATOM 1877 N N . PRO A 1 253 ? 6.884 11.038 1.140 1.00 94.38 253 PRO A N 1
ATOM 1878 C CA . PRO A 1 253 ? 5.912 11.527 2.109 1.00 94.38 253 PRO A CA 1
ATOM 1879 C C . PRO A 1 253 ? 5.518 12.983 1.863 1.00 94.38 253 PRO A C 1
ATOM 1881 O O . PRO A 1 253 ? 4.334 13.316 1.902 1.00 94.38 253 PRO A O 1
ATOM 1884 N N . LEU A 1 254 ? 6.479 13.854 1.534 1.00 93.25 254 LEU A N 1
ATOM 1885 C CA . LEU A 1 254 ? 6.201 15.267 1.275 1.00 93.25 254 LEU A CA 1
ATOM 1886 C C . LEU A 1 254 ? 5.297 15.467 0.047 1.00 93.25 254 LEU A C 1
ATOM 1888 O O . LEU A 1 254 ? 4.346 16.254 0.110 1.00 93.25 254 LEU A O 1
ATOM 1892 N N . ALA A 1 255 ? 5.530 14.712 -1.030 1.00 90.94 255 ALA A N 1
ATOM 1893 C CA . ALA A 1 255 ? 4.682 14.703 -2.219 1.00 90.94 255 ALA A CA 1
ATOM 1894 C C . ALA A 1 255 ? 3.259 14.259 -1.874 1.00 90.94 255 ALA A C 1
ATOM 1896 O O . ALA A 1 255 ? 2.295 14.906 -2.283 1.00 90.94 255 ALA A O 1
ATOM 1897 N N . LEU A 1 256 ? 3.109 13.210 -1.061 1.00 90.06 256 LEU A N 1
ATOM 1898 C CA . LEU A 1 256 ? 1.802 12.712 -0.638 1.00 90.06 256 LEU A CA 1
ATOM 1899 C C . LEU A 1 256 ? 1.051 13.729 0.235 1.00 90.06 256 LEU A C 1
ATOM 1901 O O . LEU A 1 256 ? -0.125 14.000 -0.016 1.00 90.06 256 LEU A O 1
ATOM 1905 N N . LEU A 1 257 ? 1.718 14.358 1.206 1.00 90.62 257 LEU A N 1
ATOM 1906 C CA . LEU A 1 257 ? 1.130 15.430 2.019 1.00 90.62 257 LEU A CA 1
ATOM 1907 C C . LEU A 1 257 ? 0.631 16.593 1.148 1.00 90.62 257 LEU A C 1
ATOM 1909 O O . LEU A 1 257 ? -0.458 17.129 1.381 1.00 90.62 257 LEU A O 1
ATOM 1913 N N . CYS A 1 258 ? 1.399 16.962 0.120 1.00 89.06 258 CYS A N 1
ATOM 1914 C CA . CYS A 1 258 ? 1.017 18.004 -0.827 1.00 89.06 258 CYS A CA 1
ATOM 1915 C C . CYS A 1 258 ? -0.084 17.544 -1.798 1.00 89.06 258 CYS A C 1
ATOM 1917 O O . CYS A 1 258 ? -0.933 18.345 -2.180 1.00 89.06 258 CYS A O 1
ATOM 1919 N N . ALA A 1 259 ? -0.139 16.272 -2.182 1.00 86.69 259 ALA A N 1
ATOM 1920 C CA . ALA A 1 259 ? -1.190 15.747 -3.052 1.00 86.69 259 ALA A CA 1
ATOM 1921 C C . ALA A 1 259 ? -2.543 15.643 -2.324 1.00 86.69 259 ALA A C 1
ATOM 1923 O O . ALA A 1 259 ? -3.602 15.844 -2.922 1.00 86.69 259 ALA A O 1
ATOM 1924 N N . LEU A 1 260 ? -2.530 15.382 -1.013 1.00 86.06 260 LEU A N 1
ATOM 1925 C CA . LEU A 1 260 ? -3.745 15.198 -0.226 1.00 86.06 260 LEU A CA 1
ATOM 1926 C C . LEU A 1 260 ? -4.612 16.478 -0.161 1.00 86.06 260 LEU A C 1
ATOM 1928 O O . LEU A 1 260 ? -4.111 17.596 0.054 1.00 86.06 260 LEU A O 1
ATOM 1932 N N . PRO A 1 261 ? -5.951 16.347 -0.289 1.00 81.38 261 PRO A N 1
ATOM 1933 C CA . PRO A 1 261 ? -6.864 17.465 -0.091 1.00 81.38 261 PRO A CA 1
ATOM 1934 C C . PRO A 1 261 ? -6.822 17.886 1.380 1.00 81.38 261 PRO A C 1
ATOM 1936 O O . PRO A 1 261 ? -7.117 17.098 2.278 1.00 81.38 261 PRO A O 1
ATOM 1939 N N . GLY A 1 262 ? -6.412 19.131 1.623 1.00 80.19 262 GLY A N 1
ATOM 1940 C CA . GLY A 1 262 ? -6.213 19.648 2.973 1.00 80.19 262 GLY A CA 1
ATOM 1941 C C . GLY A 1 262 ? -5.032 19.039 3.732 1.00 80.19 262 GLY A C 1
ATOM 1942 O O . GLY A 1 262 ? -5.021 19.171 4.941 1.00 80.19 262 GLY A O 1
ATOM 1943 N N . GLY A 1 263 ? -4.045 18.400 3.089 1.00 84.12 263 GLY A N 1
ATOM 1944 C CA . GLY A 1 263 ? -2.885 17.836 3.804 1.00 84.12 263 GLY A CA 1
ATOM 1945 C C . GLY A 1 263 ? -2.021 18.881 4.527 1.00 84.12 263 GLY A C 1
ATOM 1946 O O . GLY A 1 263 ? -1.491 18.621 5.593 1.00 84.12 263 GLY A O 1
ATOM 1947 N N . LEU A 1 264 ? -1.948 20.110 4.015 1.00 87.38 264 LEU A N 1
ATOM 1948 C CA . LEU A 1 264 ? -1.187 21.211 4.626 1.00 87.38 264 LEU A CA 1
ATOM 1949 C C . LEU A 1 264 ? -2.093 22.279 5.263 1.00 87.38 264 LEU A C 1
ATOM 1951 O O . LEU A 1 264 ? -1.772 23.464 5.268 1.00 87.38 264 LEU A O 1
ATOM 1955 N N . TRP A 1 265 ? -3.260 21.879 5.779 1.00 86.88 265 TRP A N 1
ATOM 1956 C CA . TRP A 1 265 ? -4.258 22.806 6.337 1.00 86.88 265 TRP A CA 1
ATOM 1957 C C . TRP A 1 265 ? -3.766 23.606 7.556 1.00 86.88 265 TRP A C 1
ATOM 1959 O O . TRP A 1 265 ? -4.337 24.643 7.899 1.00 86.88 265 TRP A O 1
ATOM 1969 N N . TRP A 1 266 ? -2.715 23.121 8.214 1.00 87.75 266 TRP A N 1
ATOM 1970 C CA . TRP A 1 266 ? -2.107 23.718 9.397 1.00 87.75 266 TRP A CA 1
ATOM 1971 C C . TRP A 1 266 ? -1.190 24.909 9.085 1.00 87.75 266 TRP A C 1
ATOM 1973 O O . TRP A 1 266 ? -0.886 25.676 10.001 1.00 87.75 266 TRP A O 1
ATOM 1983 N N . LEU A 1 267 ? -0.789 25.104 7.820 1.00 88.56 267 LEU A N 1
ATOM 1984 C CA . LEU A 1 267 ? 0.051 26.233 7.419 1.00 88.56 267 LEU A CA 1
ATOM 1985 C C . LEU A 1 267 ? -0.662 27.574 7.681 1.00 88.56 267 LEU A C 1
ATOM 1987 O O . LEU A 1 267 ? -1.797 27.778 7.232 1.00 88.56 267 LEU A O 1
ATOM 1991 N N . PRO A 1 268 ? -0.023 28.517 8.395 1.00 86.06 268 PRO A N 1
ATOM 1992 C CA . PRO A 1 268 ? -0.553 29.862 8.551 1.00 86.06 268 PRO A CA 1
ATOM 1993 C C . PRO A 1 268 ? -0.343 30.666 7.260 1.00 86.06 268 PRO A C 1
ATOM 1995 O O . PRO A 1 268 ? 0.741 30.662 6.689 1.00 86.06 268 PRO A O 1
ATOM 1998 N N . GLY A 1 269 ? -1.366 31.392 6.807 1.00 84.94 269 GLY A N 1
ATOM 1999 C CA . GLY A 1 269 ? -1.224 32.338 5.699 1.00 84.94 269 GLY A CA 1
ATOM 2000 C C . GLY A 1 269 ? -2.513 32.571 4.912 1.00 84.94 269 GLY A C 1
ATOM 2001 O O . GLY A 1 269 ? -3.508 31.869 5.126 1.00 84.94 269 GLY A O 1
ATOM 2002 N N . PRO A 1 270 ? -2.516 33.560 4.002 1.00 88.06 270 PRO A N 1
ATOM 2003 C CA . PRO A 1 270 ? -3.611 33.753 3.062 1.00 88.06 270 PRO A CA 1
ATOM 2004 C C . PRO A 1 270 ? -3.705 32.555 2.095 1.00 88.06 270 PRO A C 1
ATOM 2006 O O . PRO A 1 270 ? -2.677 32.000 1.692 1.00 88.06 270 PRO A O 1
ATOM 2009 N N . PRO A 1 271 ? -4.921 32.155 1.675 1.00 84.19 271 PRO A N 1
ATOM 2010 C CA . PRO A 1 271 ? -5.141 30.918 0.919 1.00 84.19 271 PRO A CA 1
ATOM 2011 C C . PRO A 1 271 ? -4.412 30.891 -0.431 1.00 84.19 271 PRO A C 1
ATOM 2013 O O . PRO A 1 271 ? -3.992 29.822 -0.874 1.00 84.19 271 PRO A O 1
ATOM 2016 N N . ALA A 1 272 ? -4.208 32.051 -1.063 1.00 86.50 272 ALA A N 1
ATOM 2017 C CA . ALA A 1 272 ? -3.464 32.166 -2.316 1.00 86.50 272 ALA A CA 1
ATOM 2018 C C . ALA A 1 272 ? -1.983 31.778 -2.151 1.00 86.50 272 ALA A C 1
ATOM 2020 O O . ALA A 1 272 ? -1.476 30.955 -2.912 1.00 86.50 272 ALA A O 1
ATOM 2021 N N . VAL A 1 273 ? -1.317 32.296 -1.112 1.00 88.25 273 VAL A N 1
ATOM 2022 C CA . VAL A 1 273 ? 0.097 31.999 -0.823 1.00 88.25 273 VAL A CA 1
ATOM 2023 C C . VAL A 1 273 ? 0.264 30.540 -0.413 1.00 88.25 273 VAL A C 1
ATOM 2025 O O . VAL A 1 273 ? 1.148 29.862 -0.925 1.00 88.25 273 VAL A O 1
ATOM 2028 N N . VAL A 1 274 ? -0.630 30.018 0.435 1.00 86.81 274 VAL A N 1
ATOM 2029 C CA . VAL A 1 274 ? -0.597 28.606 0.852 1.00 86.81 274 VAL A CA 1
ATOM 2030 C C . VAL A 1 274 ? -0.802 27.672 -0.344 1.00 86.81 274 VAL A C 1
ATOM 2032 O O . VAL A 1 274 ? -0.124 26.654 -0.451 1.00 86.81 274 VAL A O 1
ATOM 2035 N N . THR A 1 275 ? -1.690 28.019 -1.279 1.00 85.88 275 THR A N 1
ATOM 2036 C CA . THR A 1 275 ? -1.915 27.217 -2.492 1.00 85.88 275 THR A CA 1
ATOM 2037 C C . THR A 1 275 ? -0.715 27.269 -3.439 1.00 85.88 275 THR A C 1
ATOM 2039 O O . THR A 1 275 ? -0.327 26.231 -3.975 1.00 85.88 275 THR A O 1
ATOM 2042 N N . GLY A 1 276 ? -0.102 28.443 -3.622 1.00 85.88 276 GLY A N 1
ATOM 2043 C CA . GLY A 1 276 ? 1.126 28.595 -4.407 1.00 85.88 276 GLY A CA 1
ATOM 2044 C C . GLY A 1 276 ? 2.285 27.792 -3.817 1.00 85.88 276 GLY A C 1
ATOM 2045 O O . GLY A 1 276 ? 2.892 26.980 -4.511 1.00 85.88 276 GLY A O 1
ATOM 2046 N N . PHE A 1 277 ? 2.518 27.930 -2.511 1.00 88.44 277 PHE A N 1
ATOM 2047 C CA . PHE A 1 277 ? 3.546 27.188 -1.785 1.00 88.44 277 PHE A CA 1
ATOM 2048 C C . PHE A 1 277 ? 3.310 25.673 -1.826 1.00 88.44 277 PHE A C 1
ATOM 2050 O O . PHE A 1 277 ? 4.230 24.912 -2.107 1.00 88.44 277 PHE A O 1
ATOM 2057 N N . LYS A 1 278 ? 2.060 25.225 -1.647 1.00 88.06 278 LYS A N 1
ATOM 2058 C CA . LYS A 1 278 ? 1.668 23.816 -1.791 1.00 88.06 278 LYS A CA 1
ATOM 2059 C C . LYS A 1 278 ? 2.002 23.262 -3.179 1.00 88.06 278 LYS A C 1
ATOM 2061 O O . LYS A 1 278 ? 2.504 22.147 -3.277 1.00 88.06 278 LYS A O 1
ATOM 2066 N N . ARG A 1 279 ? 1.714 24.011 -4.251 1.00 86.31 279 ARG A N 1
ATOM 2067 C CA . ARG A 1 279 ? 2.032 23.598 -5.631 1.00 86.31 279 ARG A CA 1
ATOM 2068 C C . ARG A 1 279 ? 3.538 23.534 -5.863 1.00 86.31 279 ARG A C 1
ATOM 2070 O O . ARG A 1 279 ? 4.008 22.565 -6.442 1.00 86.31 279 ARG A O 1
ATOM 2077 N N . PHE A 1 280 ? 4.279 24.527 -5.375 1.00 88.94 280 PHE A N 1
ATOM 2078 C CA . PHE A 1 280 ? 5.738 24.541 -5.450 1.00 88.94 280 PHE A CA 1
ATOM 2079 C C . PHE A 1 280 ? 6.354 23.328 -4.739 1.00 88.94 280 PHE A C 1
ATOM 2081 O O . PHE A 1 280 ? 7.135 22.596 -5.341 1.00 88.94 280 PHE A O 1
ATOM 2088 N N . LEU A 1 281 ? 5.938 23.058 -3.497 1.00 90.56 281 LEU A N 1
ATOM 2089 C CA . LEU A 1 281 ? 6.389 21.890 -2.741 1.00 90.56 281 LEU A CA 1
ATOM 2090 C C . LEU A 1 281 ? 6.021 20.570 -3.422 1.00 90.56 281 LEU A C 1
ATOM 2092 O O . LEU A 1 281 ? 6.839 19.653 -3.440 1.00 90.56 281 LEU A O 1
ATOM 2096 N N . LEU A 1 282 ? 4.820 20.466 -4.001 1.00 89.00 282 LEU A N 1
ATOM 2097 C CA . LEU A 1 282 ? 4.403 19.277 -4.745 1.00 89.00 282 LEU A CA 1
ATOM 2098 C C . LEU A 1 282 ? 5.301 19.027 -5.960 1.00 89.00 282 LEU A C 1
ATOM 2100 O O . LEU A 1 282 ? 5.708 17.895 -6.183 1.00 89.00 282 LEU A O 1
ATOM 2104 N N . LEU A 1 283 ? 5.622 20.069 -6.731 1.00 87.38 283 LEU A N 1
ATOM 2105 C CA . LEU A 1 283 ? 6.506 19.947 -7.892 1.00 87.38 283 LEU A CA 1
ATOM 2106 C C . LEU A 1 283 ? 7.925 19.558 -7.470 1.00 87.38 283 LEU A C 1
ATOM 2108 O O . LEU A 1 283 ? 8.492 18.623 -8.026 1.00 87.38 283 LEU A O 1
ATOM 2112 N N . LEU A 1 284 ? 8.472 20.230 -6.454 1.00 90.75 284 LEU A N 1
ATOM 2113 C CA . LEU A 1 284 ? 9.813 19.950 -5.946 1.00 90.75 284 LEU A CA 1
ATOM 2114 C C . LEU A 1 284 ? 9.931 18.517 -5.408 1.00 90.75 284 LEU A C 1
ATOM 2116 O O . LEU A 1 284 ? 10.896 17.817 -5.704 1.00 90.75 284 LEU A O 1
ATOM 2120 N N . SER A 1 285 ? 8.937 18.061 -4.646 1.00 91.75 285 SER A N 1
ATOM 2121 C CA . SER A 1 285 ? 8.912 16.688 -4.136 1.00 91.75 285 SER A CA 1
ATOM 2122 C C . SER A 1 285 ? 8.656 15.653 -5.221 1.00 91.75 285 SER A C 1
ATOM 2124 O O . SER A 1 285 ? 9.308 14.620 -5.199 1.00 91.75 285 SER A O 1
ATOM 2126 N N . ALA A 1 286 ? 7.792 15.917 -6.201 1.00 88.00 286 ALA A N 1
ATOM 2127 C CA . ALA A 1 286 ? 7.605 15.013 -7.335 1.00 88.00 286 ALA A CA 1
ATOM 2128 C C . ALA A 1 286 ? 8.909 14.825 -8.128 1.00 88.00 286 ALA A C 1
ATOM 2130 O O . ALA A 1 286 ? 9.262 13.695 -8.454 1.00 88.00 286 ALA A O 1
ATOM 2131 N N . LEU A 1 287 ? 9.664 15.905 -8.366 1.00 89.50 287 LEU A N 1
ATOM 2132 C CA . LEU A 1 287 ? 10.994 15.825 -8.979 1.00 89.50 287 LEU A CA 1
ATOM 2133 C C . LEU A 1 287 ? 11.978 15.030 -8.112 1.00 89.50 287 LEU A C 1
ATOM 2135 O O . LEU A 1 287 ? 12.703 14.190 -8.635 1.00 89.50 287 LEU A O 1
ATOM 2139 N N . GLY A 1 288 ? 11.968 15.244 -6.792 1.00 91.19 288 GLY A N 1
ATOM 2140 C CA . GLY A 1 288 ? 12.782 14.468 -5.852 1.00 91.19 288 GLY A CA 1
ATOM 2141 C C . GLY A 1 288 ? 12.455 12.970 -5.863 1.00 91.19 288 GLY A C 1
ATOM 2142 O O . GLY A 1 288 ? 13.372 12.152 -5.880 1.00 91.19 288 GLY A O 1
ATOM 2143 N N . VAL A 1 289 ? 11.169 12.605 -5.923 1.00 91.12 289 VAL A N 1
ATOM 2144 C CA . VAL A 1 289 ? 10.720 11.205 -6.014 1.00 91.12 289 VAL A CA 1
ATOM 2145 C C . VAL A 1 289 ? 11.198 10.581 -7.318 1.00 91.12 289 VAL A C 1
ATOM 2147 O O . VAL A 1 289 ? 11.707 9.465 -7.302 1.00 91.12 289 VAL A O 1
ATOM 2150 N N . LEU A 1 290 ? 11.063 11.299 -8.436 1.00 89.69 290 LEU A N 1
ATOM 2151 C CA . LEU A 1 290 ? 11.483 10.815 -9.751 1.00 89.69 290 LEU A CA 1
ATOM 2152 C C . LEU A 1 290 ? 12.999 10.620 -9.819 1.00 89.69 290 LEU A C 1
ATOM 2154 O O . LEU A 1 290 ? 13.442 9.555 -10.234 1.00 89.69 290 LEU A O 1
ATOM 2158 N N . ALA A 1 291 ? 13.783 11.582 -9.326 1.00 89.56 291 ALA A N 1
ATOM 2159 C CA . ALA A 1 291 ? 15.239 11.466 -9.263 1.00 89.56 291 ALA A CA 1
ATOM 2160 C C . ALA A 1 291 ? 15.694 10.330 -8.328 1.00 89.56 291 ALA A C 1
ATOM 2162 O O . ALA A 1 291 ? 16.580 9.551 -8.675 1.00 89.56 291 ALA A O 1
ATOM 2163 N N . GLY A 1 292 ? 15.066 10.191 -7.154 1.00 90.75 292 GLY A N 1
ATOM 2164 C CA . GLY A 1 292 ? 15.343 9.093 -6.226 1.00 90.75 292 GLY A CA 1
ATOM 2165 C C . GLY A 1 292 ? 14.998 7.722 -6.817 1.00 90.75 292 GLY A C 1
ATOM 2166 O O . GLY A 1 292 ? 15.769 6.775 -6.668 1.00 90.75 292 GLY A O 1
ATOM 2167 N N . PHE A 1 293 ? 13.871 7.621 -7.528 1.00 90.06 293 PHE A N 1
ATOM 2168 C CA . PHE A 1 293 ? 13.443 6.403 -8.218 1.00 90.06 293 PHE A CA 1
ATOM 2169 C C . PHE A 1 293 ? 14.383 6.047 -9.373 1.00 90.06 293 PHE A C 1
ATOM 2171 O O . PHE A 1 293 ? 14.802 4.900 -9.501 1.00 90.06 293 PHE A O 1
ATOM 2178 N N . GLU A 1 294 ? 14.765 7.027 -10.185 1.00 90.81 294 GLU A N 1
ATOM 2179 C CA . GLU A 1 294 ? 15.706 6.846 -11.286 1.00 90.81 294 GLU A CA 1
ATOM 2180 C C . GLU A 1 294 ? 17.073 6.350 -10.781 1.00 90.81 294 GLU A C 1
ATOM 2182 O O . GLU A 1 294 ? 17.579 5.335 -11.262 1.00 90.81 294 GLU A O 1
ATOM 2187 N N . GLY A 1 295 ? 17.630 6.996 -9.752 1.00 87.50 295 GLY A N 1
ATOM 2188 C CA . GLY A 1 295 ? 18.916 6.613 -9.168 1.00 87.50 295 GLY A CA 1
ATOM 2189 C C . GLY A 1 295 ? 18.903 5.243 -8.478 1.00 87.50 295 GLY A C 1
ATOM 2190 O O . GLY A 1 295 ? 19.767 4.409 -8.752 1.00 87.50 295 GLY A O 1
ATOM 2191 N N . ARG A 1 296 ? 17.929 4.988 -7.588 1.00 88.25 296 ARG A N 1
ATOM 2192 C CA . ARG A 1 296 ? 17.880 3.757 -6.770 1.00 88.25 296 ARG A CA 1
ATOM 2193 C C . ARG A 1 296 ? 17.266 2.562 -7.495 1.00 88.25 296 ARG A C 1
ATOM 2195 O O . ARG A 1 296 ? 17.674 1.439 -7.237 1.00 88.25 296 ARG A O 1
ATOM 2202 N N . VAL A 1 297 ? 16.260 2.759 -8.343 1.00 87.12 297 VAL A N 1
ATOM 2203 C CA . VAL A 1 297 ? 15.543 1.641 -8.977 1.00 87.12 297 VAL A CA 1
ATOM 2204 C C . VAL A 1 297 ? 16.063 1.426 -10.387 1.00 87.12 297 VAL A C 1
ATOM 2206 O O . VAL A 1 297 ? 16.500 0.331 -10.725 1.00 87.12 297 VAL A O 1
ATOM 2209 N N . VAL A 1 298 ? 16.065 2.467 -11.216 1.00 89.31 298 VAL A N 1
ATOM 2210 C CA . VAL A 1 298 ? 16.324 2.287 -12.649 1.00 89.31 298 VAL A CA 1
ATOM 2211 C C . VAL A 1 298 ? 17.801 2.029 -12.927 1.00 89.31 298 VAL A C 1
ATOM 2213 O O . VAL A 1 298 ? 18.126 1.018 -13.541 1.00 89.31 298 VAL A O 1
ATOM 2216 N N . PHE A 1 299 ? 18.708 2.871 -12.432 1.00 88.56 299 PHE A N 1
ATOM 2217 C CA . PHE A 1 299 ? 20.138 2.669 -12.683 1.00 88.56 299 PHE A CA 1
ATOM 2218 C C . PHE A 1 299 ? 20.752 1.545 -11.857 1.00 88.56 299 PHE A C 1
ATOM 2220 O O . PHE A 1 299 ? 21.569 0.792 -12.382 1.00 88.56 299 PHE A O 1
ATOM 2227 N N . HIS A 1 300 ? 20.359 1.408 -10.592 1.00 86.94 300 HIS A N 1
ATOM 2228 C CA . HIS A 1 300 ? 20.932 0.376 -9.733 1.00 86.94 300 HIS A CA 1
ATOM 2229 C C . HIS A 1 300 ? 20.335 -1.016 -9.996 1.00 86.94 300 HIS A C 1
ATOM 2231 O O . HIS A 1 300 ? 21.094 -1.955 -10.208 1.00 86.94 300 HIS A O 1
ATOM 2237 N N . ALA A 1 301 ? 19.003 -1.170 -10.032 1.00 84.06 301 ALA A N 1
ATOM 2238 C CA . ALA A 1 301 ? 18.384 -2.490 -10.212 1.00 84.06 301 ALA A CA 1
ATOM 2239 C C . ALA A 1 301 ? 18.216 -2.878 -11.691 1.00 84.06 301 ALA A C 1
ATOM 2241 O O . ALA A 1 301 ? 18.437 -4.030 -12.058 1.00 84.06 301 ALA A O 1
ATOM 2242 N N . PHE A 1 302 ? 17.862 -1.924 -12.561 1.00 83.88 302 PHE A N 1
ATOM 2243 C CA . PHE A 1 302 ? 17.631 -2.188 -13.990 1.00 83.88 302 PHE A CA 1
ATOM 2244 C C . PHE A 1 302 ? 18.796 -1.793 -14.909 1.00 83.88 302 PHE A C 1
ATOM 2246 O O . PHE A 1 302 ? 18.690 -1.958 -16.127 1.00 83.88 302 PHE A O 1
ATOM 2253 N N . GLY A 1 303 ? 19.932 -1.360 -14.353 1.00 85.00 303 GLY A N 1
ATOM 2254 C CA . GLY A 1 303 ? 21.146 -1.012 -15.098 1.00 85.00 303 GLY A CA 1
ATOM 2255 C C . GLY A 1 303 ? 21.553 -2.025 -16.183 1.00 85.00 303 GLY A C 1
ATOM 2256 O O . GLY A 1 303 ? 21.818 -1.601 -17.307 1.00 85.00 303 GLY A O 1
ATOM 2257 N N . PRO A 1 304 ? 21.523 -3.353 -15.931 1.00 86.38 304 PRO A N 1
ATOM 2258 C CA . PRO A 1 304 ? 21.890 -4.364 -16.936 1.00 86.38 304 PRO A CA 1
ATOM 2259 C C . PRO A 1 304 ? 21.006 -4.390 -18.199 1.00 86.38 304 PRO A C 1
ATOM 2261 O O . PRO A 1 304 ? 21.427 -4.870 -19.264 1.00 86.38 304 PRO A O 1
ATOM 2264 N N . TYR A 1 305 ? 19.773 -3.887 -18.096 1.00 85.00 305 TYR A N 1
ATOM 2265 C CA . TYR A 1 305 ? 18.825 -3.812 -19.209 1.00 85.00 305 TYR A CA 1
ATOM 2266 C C . TYR A 1 305 ? 19.007 -2.542 -20.047 1.00 85.00 305 TYR A C 1
ATOM 2268 O O . TYR A 1 305 ? 18.546 -2.501 -21.186 1.00 85.00 305 TYR A O 1
ATOM 2276 N N . ILE A 1 306 ? 19.716 -1.534 -19.530 1.00 88.50 306 ILE A N 1
ATOM 2277 C CA . ILE A 1 306 ? 20.002 -0.298 -20.256 1.00 88.50 306 ILE A CA 1
ATOM 2278 C C . ILE A 1 306 ? 21.168 -0.558 -21.210 1.00 88.50 306 ILE A C 1
ATOM 2280 O O . ILE A 1 306 ? 22.293 -0.817 -20.787 1.00 88.50 306 ILE A O 1
ATOM 2284 N N . LYS A 1 307 ? 20.905 -0.509 -22.519 1.00 88.50 307 LYS A N 1
ATOM 2285 C CA . LYS A 1 307 ? 21.920 -0.802 -23.551 1.00 88.50 307 LYS A CA 1
ATOM 2286 C C . LYS A 1 307 ? 22.670 0.431 -24.047 1.00 88.50 307 LYS A C 1
ATOM 2288 O O . LYS A 1 307 ? 23.701 0.300 -24.701 1.00 88.50 307 LYS A O 1
ATOM 2293 N N . VAL A 1 308 ? 22.174 1.622 -23.726 1.00 89.25 308 VAL A N 1
ATOM 2294 C CA . VAL A 1 308 ? 22.815 2.890 -24.091 1.00 89.25 308 VAL A CA 1
ATOM 2295 C C . VAL A 1 308 ? 23.989 3.161 -23.140 1.00 89.25 308 VAL A C 1
ATOM 2297 O O . VAL A 1 308 ? 23.800 3.079 -21.926 1.00 89.25 308 VAL A O 1
ATOM 2300 N N . PRO A 1 309 ? 25.190 3.505 -23.638 1.00 89.06 309 PRO A N 1
ATOM 2301 C CA . PRO A 1 309 ? 26.318 3.832 -22.774 1.00 89.06 309 PRO A CA 1
ATOM 2302 C C . PRO A 1 309 ? 26.131 5.189 -22.061 1.00 89.06 309 PRO A C 1
ATOM 2304 O O . PRO A 1 309 ? 25.512 6.111 -22.611 1.00 89.06 309 PRO A O 1
ATOM 2307 N N . PRO A 1 310 ? 26.687 5.362 -20.847 1.00 87.38 310 PRO A N 1
ATOM 2308 C CA . PRO A 1 310 ? 26.743 6.666 -20.192 1.00 87.38 310 PRO A CA 1
ATOM 2309 C C . PRO A 1 310 ? 27.624 7.639 -21.003 1.00 87.38 310 PRO A C 1
ATOM 2311 O O . PRO A 1 310 ? 28.611 7.206 -21.599 1.00 87.38 310 PRO A O 1
ATOM 2314 N N . PRO A 1 311 ? 27.308 8.949 -21.045 1.00 89.81 311 PRO A N 1
ATOM 2315 C CA . PRO A 1 311 ? 26.296 9.659 -20.251 1.00 89.81 311 PRO A CA 1
ATOM 2316 C C . PRO A 1 311 ? 24.894 9.717 -20.885 1.00 89.81 311 PRO A C 1
ATOM 2318 O O . PRO A 1 311 ? 23.960 10.204 -20.252 1.00 89.81 311 PRO A O 1
ATOM 2321 N N . LEU A 1 312 ? 24.731 9.239 -22.124 1.00 89.44 312 LEU A N 1
ATOM 2322 C CA . LEU A 1 312 ? 23.456 9.315 -22.850 1.00 89.44 312 LEU A CA 1
ATOM 2323 C C . LEU A 1 312 ? 22.359 8.472 -22.194 1.00 89.44 312 LEU A C 1
ATOM 2325 O O . LEU A 1 312 ? 21.190 8.842 -22.276 1.00 89.44 312 LEU A O 1
ATOM 2329 N N . SER A 1 313 ? 22.727 7.392 -21.499 1.00 89.19 313 SER A N 1
ATOM 2330 C CA . SER A 1 313 ? 21.794 6.599 -20.693 1.00 89.19 313 SER A CA 1
ATOM 2331 C C . SER A 1 313 ? 21.008 7.452 -19.697 1.00 89.19 313 SER A C 1
ATOM 2333 O O . SER A 1 313 ? 19.791 7.312 -19.630 1.00 89.19 313 SER A O 1
ATOM 2335 N N . TYR A 1 314 ? 21.677 8.374 -18.995 1.00 88.94 314 TYR A N 1
ATOM 2336 C CA . TYR A 1 314 ? 21.039 9.297 -18.054 1.00 88.94 314 TYR A CA 1
ATOM 2337 C C . TYR A 1 314 ? 20.002 10.157 -18.764 1.00 88.94 314 TYR A C 1
ATOM 2339 O O . TYR A 1 314 ? 18.829 10.113 -18.429 1.00 88.94 314 TYR A O 1
ATOM 2347 N N . VAL A 1 315 ? 20.399 10.845 -19.834 1.00 91.00 315 VAL A N 1
ATOM 2348 C CA . VAL A 1 315 ? 19.508 11.753 -20.567 1.00 91.00 315 VAL A CA 1
ATOM 2349 C C . VAL A 1 315 ? 18.275 11.028 -21.113 1.00 91.00 315 VAL A C 1
ATOM 2351 O O . VAL A 1 315 ? 17.154 11.503 -20.948 1.00 91.00 315 VAL A O 1
ATOM 2354 N N . VAL A 1 316 ? 18.465 9.873 -21.752 1.00 92.06 316 VAL A N 1
ATOM 2355 C CA . VAL A 1 316 ? 17.376 9.131 -22.402 1.00 92.06 316 VAL A CA 1
ATOM 2356 C C . VAL A 1 316 ? 16.397 8.560 -21.370 1.00 92.06 316 VAL A C 1
ATOM 2358 O O . VAL A 1 316 ? 15.184 8.678 -21.549 1.00 92.06 316 VAL A O 1
ATOM 2361 N N . VAL A 1 317 ? 16.898 7.991 -20.270 1.00 91.19 317 VAL A N 1
ATOM 2362 C CA . VAL A 1 317 ? 16.057 7.465 -19.183 1.00 91.19 317 VAL A CA 1
ATOM 2363 C C . VAL A 1 317 ? 15.315 8.596 -18.472 1.00 91.19 317 VAL A C 1
ATOM 2365 O O . VAL A 1 317 ? 14.100 8.496 -18.290 1.00 91.19 317 VAL A O 1
ATOM 2368 N N . THR A 1 318 ? 16.002 9.697 -18.153 1.00 90.56 318 THR A N 1
ATOM 2369 C CA . THR A 1 318 ? 15.393 10.881 -17.540 1.00 90.56 318 THR A CA 1
ATOM 2370 C C . THR A 1 318 ? 14.270 11.439 -18.424 1.00 90.56 318 THR A C 1
ATOM 2372 O O . THR A 1 318 ? 13.181 11.711 -17.924 1.00 90.56 318 THR A O 1
ATOM 2375 N N . ILE A 1 319 ? 14.482 11.572 -19.744 1.00 91.31 319 ILE A N 1
ATOM 2376 C CA . ILE A 1 319 ? 13.445 12.037 -20.687 1.00 91.31 319 ILE A CA 1
ATOM 2377 C C . ILE A 1 319 ? 12.237 11.094 -20.682 1.00 91.31 319 ILE A C 1
ATOM 2379 O O . ILE A 1 319 ? 11.101 11.562 -20.594 1.00 91.31 319 ILE A O 1
ATOM 2383 N N . ALA A 1 320 ? 12.470 9.780 -20.745 1.00 92.00 320 ALA A N 1
ATOM 2384 C CA . ALA A 1 320 ? 11.400 8.788 -20.758 1.00 92.00 320 ALA A CA 1
ATOM 2385 C C . ALA A 1 320 ? 10.555 8.830 -19.472 1.00 92.00 320 ALA A C 1
ATOM 2387 O O . ALA A 1 320 ? 9.325 8.852 -19.539 1.00 92.00 320 ALA A O 1
ATOM 2388 N N . LEU A 1 321 ? 11.201 8.875 -18.303 1.00 90.44 321 LEU A N 1
ATOM 2389 C CA . LEU A 1 321 ? 10.527 8.837 -17.003 1.00 90.44 321 LEU A CA 1
ATOM 2390 C C . LEU A 1 321 ? 9.877 10.171 -16.635 1.00 90.44 321 LEU A C 1
ATOM 2392 O O . LEU A 1 321 ? 8.703 10.185 -16.261 1.00 90.44 321 LEU A O 1
ATOM 2396 N N . LEU A 1 322 ? 10.599 11.293 -16.749 1.00 88.44 322 LEU A N 1
ATOM 2397 C CA . LEU A 1 322 ? 10.054 12.613 -16.415 1.00 88.44 322 LEU A CA 1
ATOM 2398 C C . LEU A 1 322 ? 8.927 13.003 -17.366 1.00 88.44 322 LEU A C 1
ATOM 2400 O O . LEU A 1 322 ? 7.911 13.532 -16.916 1.00 88.44 322 LEU A O 1
ATOM 2404 N N . GLY A 1 323 ? 9.076 12.733 -18.665 1.00 88.56 323 GLY A N 1
ATOM 2405 C CA . GLY A 1 323 ? 8.039 13.052 -19.638 1.00 88.56 323 GLY A CA 1
ATOM 2406 C C . GLY A 1 323 ? 6.772 12.216 -19.423 1.00 88.56 323 GLY A C 1
ATOM 2407 O O . GLY A 1 323 ? 5.671 12.770 -19.405 1.00 88.56 323 GLY A O 1
ATOM 2408 N N . LEU A 1 324 ? 6.905 10.915 -19.125 1.00 88.81 324 LEU A N 1
ATOM 2409 C CA . LEU A 1 324 ? 5.758 10.078 -18.761 1.00 88.81 324 LEU A CA 1
ATOM 2410 C C . LEU A 1 324 ? 5.104 10.549 -17.452 1.00 88.81 324 LEU A C 1
ATOM 2412 O O . LEU A 1 324 ? 3.880 10.660 -17.380 1.00 88.81 324 LEU A O 1
ATOM 2416 N N . ALA A 1 325 ? 5.900 10.865 -16.428 1.00 86.75 325 ALA A N 1
ATOM 2417 C CA . ALA A 1 325 ? 5.392 11.370 -15.156 1.00 86.75 325 ALA A CA 1
ATOM 2418 C C . ALA A 1 325 ? 4.633 12.694 -15.332 1.00 86.75 325 ALA A C 1
ATOM 2420 O O . ALA A 1 325 ? 3.550 12.864 -14.768 1.00 86.75 325 ALA A O 1
ATOM 2421 N N . LEU A 1 326 ? 5.150 13.605 -16.160 1.00 85.38 326 LEU A N 1
ATOM 2422 C CA . LEU A 1 326 ? 4.494 14.868 -16.485 1.00 85.38 326 LEU A CA 1
ATOM 2423 C C . LEU A 1 326 ? 3.147 14.638 -17.180 1.00 85.38 326 LEU A C 1
ATOM 2425 O O . LEU A 1 326 ? 2.160 15.266 -16.800 1.00 85.38 326 LEU A O 1
ATOM 2429 N N . LEU A 1 327 ? 3.078 13.712 -18.142 1.00 88.06 327 LEU A N 1
ATOM 2430 C CA . LEU A 1 327 ? 1.831 13.352 -18.826 1.00 88.06 327 LEU A CA 1
ATOM 2431 C C . LEU A 1 327 ? 0.798 12.752 -17.865 1.00 88.06 327 LEU A C 1
ATOM 2433 O O . LEU A 1 327 ? -0.378 13.113 -17.918 1.00 88.06 327 LEU A O 1
ATOM 2437 N N . VAL A 1 328 ? 1.225 11.886 -16.941 1.00 86.31 328 VAL A N 1
ATOM 2438 C CA . VAL A 1 328 ? 0.345 11.322 -15.905 1.00 86.31 328 VAL A CA 1
ATOM 2439 C C . VAL A 1 328 ? -0.170 12.417 -14.970 1.00 86.31 328 VAL A C 1
ATOM 2441 O O . VAL A 1 328 ? -1.367 12.470 -14.687 1.00 86.31 328 VAL A O 1
ATOM 2444 N N . ILE A 1 329 ? 0.694 13.331 -14.521 1.00 82.69 329 ILE A N 1
ATOM 2445 C CA . ILE A 1 329 ? 0.291 14.467 -13.679 1.00 82.69 329 ILE A CA 1
ATOM 2446 C C . ILE A 1 329 ? -0.669 15.391 -14.444 1.00 82.69 329 ILE A C 1
ATOM 2448 O O . ILE A 1 329 ? -1.675 15.827 -13.881 1.00 82.69 329 ILE A O 1
ATOM 2452 N N . ALA A 1 330 ? -0.418 15.657 -15.728 1.00 84.25 330 ALA A N 1
ATOM 2453 C CA . ALA A 1 330 ? -1.294 16.454 -16.586 1.00 84.25 330 ALA A CA 1
ATOM 2454 C C . ALA A 1 330 ? -2.674 15.796 -16.773 1.00 84.25 330 ALA A C 1
ATOM 2456 O O . ALA A 1 330 ? -3.698 16.480 -16.725 1.00 84.25 330 ALA A O 1
ATOM 2457 N N . HIS A 1 331 ? -2.716 14.467 -16.911 1.00 85.38 331 HIS A N 1
ATOM 2458 C CA . HIS A 1 331 ? -3.960 13.702 -16.964 1.00 85.38 331 HIS A CA 1
ATOM 2459 C C . HIS A 1 331 ? -4.732 13.773 -15.637 1.00 85.38 331 HIS A C 1
ATOM 2461 O O . HIS A 1 331 ? -5.905 14.144 -15.621 1.00 85.38 331 HIS A O 1
ATOM 2467 N N . LEU A 1 332 ? -4.074 13.480 -14.509 1.00 82.31 332 LEU A N 1
ATOM 2468 C CA . LEU A 1 332 ? -4.701 13.478 -13.180 1.00 82.31 332 LEU A CA 1
ATOM 2469 C C . LEU A 1 332 ? -5.168 14.870 -12.733 1.00 82.31 332 LEU A C 1
ATOM 2471 O O . LEU A 1 332 ? -6.137 14.986 -11.984 1.00 82.31 332 LEU A O 1
ATOM 2475 N N . SER A 1 333 ? -4.491 15.926 -13.186 1.00 77.81 333 SER A N 1
ATOM 2476 C CA . SER A 1 333 ? -4.887 17.316 -12.935 1.00 77.81 333 SER A CA 1
ATOM 2477 C C . SER A 1 333 ? -5.988 17.824 -13.873 1.00 77.81 333 SER A C 1
ATOM 2479 O O . SER A 1 333 ? -6.508 18.914 -13.641 1.00 77.81 333 SER A O 1
ATOM 2481 N N . GLY A 1 334 ? -6.368 17.056 -14.902 1.00 80.56 334 GLY A N 1
ATOM 2482 C CA . GLY A 1 334 ? -7.389 17.443 -15.882 1.00 80.56 334 GLY A CA 1
ATOM 2483 C C . GLY A 1 334 ? -6.957 18.559 -16.841 1.00 80.56 334 GLY A C 1
ATOM 2484 O O . GLY A 1 334 ? -7.800 19.160 -17.505 1.00 80.56 334 GLY A O 1
ATOM 2485 N N . VAL A 1 335 ? -5.655 18.851 -16.906 1.00 80.94 335 VAL A N 1
ATOM 2486 C CA . VAL A 1 335 ? -5.059 19.875 -17.785 1.00 80.94 335 VAL A CA 1
ATOM 2487 C C . VAL A 1 335 ? -5.025 19.397 -19.243 1.00 80.94 335 VAL A C 1
ATOM 2489 O O . VAL A 1 335 ? -5.088 20.200 -20.177 1.00 80.94 335 VAL A O 1
ATOM 2492 N N . LEU A 1 336 ? -4.961 18.079 -19.435 1.00 79.19 336 LEU A N 1
ATOM 2493 C CA . LEU A 1 336 ? -4.938 17.437 -20.743 1.00 79.19 336 LEU A CA 1
ATOM 2494 C C . LEU A 1 336 ? -6.258 17.665 -21.500 1.00 79.19 336 LEU A C 1
ATOM 2496 O O . LEU A 1 336 ? -7.323 17.289 -21.011 1.00 79.19 336 LEU A O 1
ATOM 2500 N N . GLY A 1 337 ? -6.188 18.288 -22.679 1.00 69.50 337 GLY A N 1
ATOM 2501 C CA . GLY A 1 337 ? -7.349 18.623 -23.512 1.00 69.50 337 GLY A CA 1
ATOM 2502 C C . GLY A 1 337 ? -8.101 19.897 -23.103 1.00 69.50 337 GLY A C 1
ATOM 2503 O O . GLY A 1 337 ? -8.983 20.330 -23.838 1.00 69.50 337 GLY A O 1
ATOM 2504 N N . THR A 1 338 ? -7.769 20.517 -21.962 1.00 77.38 338 THR A N 1
ATOM 2505 C CA . THR A 1 338 ? -8.340 21.814 -21.546 1.00 77.38 338 THR A CA 1
ATOM 2506 C C . THR A 1 338 ? -7.364 22.969 -21.744 1.00 77.38 338 THR A C 1
ATOM 2508 O O . THR A 1 338 ? -7.753 24.010 -22.264 1.00 77.38 338 THR A O 1
ATOM 2511 N N . ALA A 1 339 ? -6.106 22.790 -21.335 1.00 77.25 339 ALA A N 1
ATOM 2512 C CA . ALA A 1 339 ? -5.051 23.799 -21.458 1.00 77.25 339 ALA A CA 1
ATOM 2513 C C . ALA A 1 339 ? -3.800 23.287 -22.186 1.00 77.25 339 ALA A C 1
ATOM 2515 O O . ALA A 1 339 ? -2.996 24.092 -22.645 1.00 77.25 339 ALA A O 1
ATOM 2516 N N . LEU A 1 340 ? -3.625 21.966 -22.280 1.00 79.12 340 LEU A N 1
ATOM 2517 C CA . LEU A 1 340 ? -2.541 21.341 -23.031 1.00 79.12 340 LEU A CA 1
ATOM 2518 C C . LEU A 1 340 ? -3.143 20.576 -24.210 1.00 79.12 340 LEU A C 1
ATOM 2520 O O . LEU A 1 340 ? -3.949 19.662 -24.003 1.00 79.12 340 LEU A O 1
ATOM 2524 N N . ASP A 1 341 ? -2.754 20.971 -25.422 1.00 86.56 341 ASP A N 1
ATOM 2525 C CA . ASP A 1 341 ? -3.227 20.361 -26.662 1.00 86.56 341 ASP A CA 1
ATOM 2526 C C . ASP A 1 341 ? -2.881 18.871 -26.721 1.00 86.56 341 ASP A C 1
ATOM 2528 O O . ASP A 1 341 ? -1.768 18.445 -26.397 1.00 86.56 341 ASP A O 1
ATOM 2532 N N . VAL A 1 342 ? -3.833 18.063 -27.186 1.00 82.81 342 VAL A N 1
ATOM 2533 C CA . VAL A 1 342 ? -3.668 16.605 -27.271 1.00 82.81 342 VAL A CA 1
ATOM 2534 C C . VAL A 1 342 ? -2.546 16.223 -28.242 1.00 82.81 342 VAL A C 1
ATOM 2536 O O . VAL A 1 342 ? -1.834 15.249 -28.010 1.00 82.81 342 VAL A O 1
ATOM 2539 N N . THR A 1 343 ? -2.289 17.043 -29.263 1.00 86.06 343 THR A N 1
ATOM 2540 C CA . THR A 1 343 ? -1.167 16.865 -30.197 1.00 86.06 343 THR A CA 1
ATOM 2541 C C . THR A 1 343 ? 0.196 17.025 -29.519 1.00 86.06 343 THR A C 1
ATOM 2543 O O . THR A 1 343 ? 1.097 16.223 -29.765 1.00 86.06 343 THR A O 1
ATOM 2546 N N . LEU A 1 344 ? 0.346 18.010 -28.626 1.00 88.31 344 LEU A N 1
ATOM 2547 C CA . LEU A 1 344 ? 1.564 18.222 -27.841 1.00 88.31 344 LEU A CA 1
ATOM 2548 C C . LEU A 1 344 ? 1.762 17.100 -26.814 1.00 88.31 344 LEU A C 1
ATOM 2550 O O . LEU A 1 344 ? 2.878 16.633 -26.591 1.00 88.31 344 LEU A O 1
ATOM 2554 N N . ALA A 1 345 ? 0.673 16.623 -26.213 1.00 86.62 345 ALA A N 1
ATOM 2555 C CA . ALA A 1 345 ? 0.722 15.459 -25.341 1.00 86.62 345 ALA A CA 1
ATOM 2556 C C . ALA A 1 345 ? 1.121 14.183 -26.096 1.00 86.62 345 ALA A C 1
ATOM 2558 O O . ALA A 1 345 ? 1.928 13.400 -25.599 1.00 86.62 345 ALA A O 1
ATOM 2559 N N . GLY A 1 346 ? 0.584 13.989 -27.303 1.00 89.00 346 GLY A N 1
ATOM 2560 C CA . GLY A 1 346 ? 0.905 12.863 -28.173 1.00 89.00 346 GLY A CA 1
ATOM 2561 C C . GLY A 1 346 ? 2.356 12.879 -28.646 1.00 89.00 346 GLY A C 1
ATOM 2562 O O . GLY A 1 346 ? 3.022 11.847 -28.596 1.00 89.00 346 GLY A O 1
ATOM 2563 N N . SER A 1 347 ? 2.890 14.044 -29.027 1.00 91.06 347 SER A N 1
ATOM 2564 C CA . SER A 1 347 ? 4.304 14.175 -29.399 1.00 91.06 347 SER A CA 1
ATOM 2565 C C . SER A 1 347 ? 5.233 13.935 -28.208 1.00 91.06 347 SER A C 1
ATOM 2567 O O . SER A 1 347 ? 6.232 13.232 -28.346 1.00 91.06 347 SER A O 1
ATOM 2569 N N . CYS A 1 348 ? 4.875 14.426 -27.018 1.00 91.38 348 CYS A N 1
ATOM 2570 C CA . CYS A 1 348 ? 5.597 14.123 -25.786 1.00 91.38 348 CYS A CA 1
ATOM 2571 C C . CYS A 1 348 ? 5.570 12.618 -25.476 1.00 91.38 348 CYS A C 1
ATOM 2573 O O . CYS A 1 348 ? 6.617 12.035 -25.208 1.00 91.38 348 CYS A O 1
ATOM 2575 N N . LEU A 1 349 ? 4.411 11.960 -25.592 1.00 91.69 349 LEU A N 1
ATOM 2576 C CA . LEU A 1 349 ? 4.277 10.517 -25.372 1.00 91.69 349 LEU A CA 1
ATOM 2577 C C . LEU A 1 349 ? 5.125 9.711 -26.367 1.00 91.69 349 LEU A C 1
ATOM 2579 O O . LEU A 1 349 ? 5.791 8.750 -25.980 1.00 91.69 349 LEU A O 1
ATOM 2583 N N . LEU A 1 350 ? 5.153 10.125 -27.635 1.00 93.38 350 LEU A N 1
ATOM 2584 C CA . LEU A 1 350 ? 6.022 9.538 -28.652 1.00 93.38 350 LEU A CA 1
ATOM 2585 C C . LEU A 1 350 ? 7.500 9.701 -28.298 1.00 93.38 350 LEU A C 1
ATOM 2587 O O . LEU A 1 350 ? 8.233 8.722 -28.335 1.00 93.38 350 LEU A O 1
ATOM 2591 N N . LEU A 1 351 ? 7.932 10.897 -27.890 1.00 93.50 351 LEU A N 1
ATOM 2592 C CA . LEU A 1 351 ? 9.315 11.143 -27.466 1.00 93.50 351 LEU A CA 1
ATOM 2593 C C . LEU A 1 351 ? 9.705 10.320 -26.227 1.00 93.50 351 LEU A C 1
ATOM 2595 O O . LEU A 1 351 ? 10.823 9.823 -26.140 1.00 93.50 351 LEU A O 1
ATOM 2599 N N . CYS A 1 352 ? 8.790 10.139 -25.274 1.00 93.94 352 CYS A N 1
ATOM 2600 C CA . CYS A 1 352 ? 9.050 9.326 -24.084 1.00 93.94 352 CYS A CA 1
ATOM 2601 C C . CYS A 1 352 ? 9.158 7.838 -24.428 1.00 93.94 352 CYS A C 1
ATOM 2603 O O . CYS A 1 352 ? 10.026 7.138 -23.909 1.00 93.94 352 CYS A O 1
ATOM 2605 N N . THR A 1 353 ? 8.280 7.349 -25.307 1.00 92.69 353 THR A N 1
ATOM 2606 C CA . THR A 1 353 ? 8.276 5.942 -25.729 1.00 92.69 353 THR A CA 1
ATOM 2607 C C . THR A 1 353 ? 9.449 5.606 -26.643 1.00 92.69 353 THR A C 1
ATOM 2609 O O . THR A 1 353 ? 10.035 4.540 -26.469 1.00 92.69 353 THR A O 1
ATOM 2612 N N . THR A 1 354 ? 9.863 6.505 -27.547 1.00 93.19 354 THR A N 1
ATOM 2613 C CA . THR A 1 354 ? 11.107 6.338 -28.319 1.00 93.19 354 THR A CA 1
ATOM 2614 C C . THR A 1 354 ? 12.315 6.303 -27.394 1.00 93.19 354 THR A C 1
ATOM 2616 O O . THR A 1 354 ? 13.124 5.387 -27.501 1.00 93.19 354 THR A O 1
ATOM 2619 N N . ALA A 1 355 ? 12.423 7.253 -26.459 1.00 92.94 355 ALA A N 1
ATOM 2620 C CA . ALA A 1 355 ? 13.519 7.301 -25.501 1.00 92.94 355 ALA A CA 1
ATOM 2621 C C . ALA A 1 355 ? 13.580 6.012 -24.663 1.00 92.94 355 ALA A C 1
ATOM 2623 O O . ALA A 1 355 ? 14.624 5.369 -24.594 1.00 92.94 355 ALA A O 1
ATOM 2624 N N . GLY A 1 356 ? 12.448 5.560 -24.114 1.00 91.06 356 GLY A N 1
ATOM 2625 C CA . GLY A 1 356 ? 12.372 4.306 -23.362 1.00 91.06 356 GLY A CA 1
ATOM 2626 C C . GLY A 1 356 ? 12.744 3.070 -24.192 1.00 91.06 356 GLY A C 1
ATOM 2627 O O . GLY A 1 356 ? 13.497 2.221 -23.721 1.00 91.06 356 GLY A O 1
ATOM 2628 N N . ALA A 1 357 ? 12.277 2.984 -25.442 1.00 91.50 357 ALA A N 1
ATOM 2629 C CA . ALA A 1 357 ? 12.605 1.881 -26.347 1.00 91.50 357 ALA A CA 1
ATOM 2630 C C . ALA A 1 357 ? 14.100 1.851 -26.711 1.00 91.50 357 ALA A C 1
ATOM 2632 O O . ALA A 1 357 ? 14.713 0.784 -26.722 1.00 91.50 357 ALA A O 1
ATOM 2633 N N . VAL A 1 358 ? 14.704 3.019 -26.950 1.00 91.12 358 VAL A N 1
ATOM 2634 C CA . VAL A 1 358 ? 16.146 3.148 -27.201 1.00 91.12 358 VAL A CA 1
ATOM 2635 C C . VAL A 1 358 ? 16.947 2.771 -25.955 1.00 91.12 358 VAL A C 1
ATOM 2637 O O . VAL A 1 358 ? 17.908 2.014 -26.065 1.00 91.12 358 VAL A O 1
ATOM 2640 N N . ALA A 1 359 ? 16.533 3.225 -24.766 1.00 90.44 359 ALA A N 1
ATOM 2641 C CA . ALA A 1 359 ? 17.176 2.855 -23.504 1.00 90.44 359 ALA A CA 1
ATOM 2642 C C . ALA A 1 359 ? 17.158 1.335 -23.272 1.00 90.44 359 ALA A C 1
ATOM 2644 O O . ALA A 1 359 ? 18.189 0.764 -22.914 1.00 90.44 359 ALA A O 1
ATOM 2645 N N . ALA A 1 360 ? 16.021 0.684 -23.539 1.00 87.75 360 ALA A N 1
ATOM 2646 C CA . ALA A 1 360 ? 15.851 -0.766 -23.431 1.00 87.75 360 ALA A CA 1
ATOM 2647 C C . ALA A 1 360 ? 16.564 -1.568 -24.542 1.00 87.75 360 ALA A C 1
ATOM 2649 O O . ALA A 1 360 ? 16.637 -2.792 -24.461 1.00 87.75 360 ALA A O 1
ATOM 2650 N N . GLY A 1 361 ? 17.093 -0.907 -25.578 1.00 88.12 361 GLY A N 1
ATOM 2651 C CA . GLY A 1 361 ? 17.795 -1.561 -26.684 1.00 88.12 361 GLY A CA 1
ATOM 2652 C C . GLY A 1 361 ? 16.878 -2.263 -27.690 1.00 88.12 361 GLY A C 1
ATOM 2653 O O . GLY A 1 361 ? 17.277 -3.269 -28.275 1.00 88.12 361 GLY A O 1
ATOM 2654 N N . VAL A 1 362 ? 15.655 -1.760 -27.896 1.00 88.94 362 VAL A N 1
ATOM 2655 C CA . VAL A 1 362 ? 14.729 -2.297 -28.907 1.00 88.94 362 VAL A CA 1
ATOM 2656 C C . VAL A 1 362 ? 15.349 -2.145 -30.306 1.00 88.94 362 VAL A C 1
ATOM 2658 O O . VAL A 1 362 ? 15.708 -1.027 -30.688 1.00 88.94 362 VAL A O 1
ATOM 2661 N N . PRO A 1 363 ? 15.470 -3.224 -31.105 1.00 90.50 363 PRO A N 1
ATOM 2662 C CA . PRO A 1 363 ? 15.995 -3.134 -32.462 1.00 90.50 363 PRO A CA 1
ATOM 2663 C C . PRO A 1 363 ? 15.036 -2.352 -33.367 1.00 90.50 363 PRO A C 1
ATOM 2665 O O . PRO A 1 363 ? 13.821 -2.353 -33.160 1.00 90.50 363 PRO A O 1
ATOM 2668 N N . PHE A 1 364 ? 15.571 -1.732 -34.421 1.00 89.19 364 PHE A N 1
ATOM 2669 C CA . PHE A 1 364 ? 14.796 -0.888 -35.340 1.00 89.19 364 PHE A CA 1
ATOM 2670 C C . PHE A 1 364 ? 13.568 -1.588 -35.946 1.00 89.19 364 PHE A C 1
ATOM 2672 O O . PHE A 1 364 ? 12.550 -0.940 -36.165 1.00 89.19 364 PHE A O 1
ATOM 2679 N N . GLU A 1 365 ? 13.629 -2.905 -36.154 1.00 90.88 365 GLU A N 1
ATOM 2680 C CA . GLU A 1 365 ? 12.518 -3.713 -36.678 1.00 90.88 365 GLU A CA 1
ATOM 2681 C C . GLU A 1 365 ? 11.319 -3.794 -35.722 1.00 90.88 365 GLU A C 1
ATOM 2683 O O . GLU A 1 365 ? 10.173 -3.861 -36.161 1.00 90.88 365 GLU A O 1
ATOM 2688 N N . TRP A 1 366 ? 11.573 -3.759 -34.411 1.00 91.06 366 TRP A N 1
ATOM 2689 C CA . TRP A 1 366 ? 10.546 -3.852 -33.369 1.00 91.06 366 TRP A CA 1
ATOM 2690 C C . TRP A 1 366 ? 10.115 -2.487 -32.830 1.00 91.06 366 TRP A C 1
ATOM 2692 O O . TRP A 1 366 ? 9.093 -2.394 -32.151 1.00 91.06 366 TRP A O 1
ATOM 2702 N N . LEU A 1 367 ? 10.833 -1.416 -33.183 1.00 91.00 367 LEU A N 1
ATOM 2703 C CA . LEU A 1 367 ? 10.520 -0.038 -32.803 1.00 91.00 367 LEU A CA 1
ATOM 2704 C C . LEU A 1 367 ? 9.106 0.431 -33.211 1.00 91.00 367 LEU A C 1
ATOM 2706 O O . LEU A 1 367 ? 8.509 1.187 -32.446 1.00 91.00 367 LEU A O 1
ATOM 2710 N N . PRO A 1 368 ? 8.501 -0.003 -34.337 1.00 94.25 368 PRO A N 1
ATOM 2711 C CA . PRO A 1 368 ? 7.135 0.393 -34.669 1.00 94.25 368 PRO A CA 1
ATOM 2712 C C . PRO A 1 368 ? 6.093 -0.022 -33.621 1.00 94.25 368 PRO A C 1
ATOM 2714 O O . PRO A 1 368 ? 5.116 0.695 -33.438 1.00 94.25 368 PRO A O 1
ATOM 2717 N N . ALA A 1 369 ? 6.283 -1.134 -32.902 1.00 92.56 369 ALA A N 1
ATOM 2718 C CA . ALA A 1 369 ? 5.303 -1.630 -31.932 1.00 92.56 369 ALA A CA 1
ATOM 2719 C C . ALA A 1 369 ? 5.026 -0.650 -30.764 1.00 92.56 369 ALA A C 1
ATOM 2721 O O . ALA A 1 369 ? 3.858 -0.289 -30.571 1.00 92.56 369 ALA A O 1
ATOM 2722 N N . PRO A 1 370 ? 6.037 -0.151 -30.017 1.00 93.25 370 PRO A N 1
ATOM 2723 C CA . PRO A 1 370 ? 5.813 0.836 -28.958 1.00 93.25 370 PRO A CA 1
ATOM 2724 C C . PRO A 1 370 ? 5.339 2.191 -29.497 1.00 93.25 370 PRO A C 1
ATOM 2726 O O . PRO A 1 370 ? 4.553 2.869 -28.837 1.00 93.25 370 PRO A O 1
ATOM 2729 N N . LEU A 1 371 ? 5.755 2.577 -30.708 1.00 93.44 371 LEU A N 1
ATOM 2730 C CA . LEU A 1 371 ? 5.321 3.835 -31.324 1.00 93.44 371 LEU A CA 1
ATOM 2731 C C . LEU A 1 371 ? 3.854 3.796 -31.728 1.00 93.44 371 LEU A C 1
ATOM 2733 O O . LEU A 1 371 ? 3.111 4.723 -31.424 1.00 93.44 371 LEU A O 1
ATOM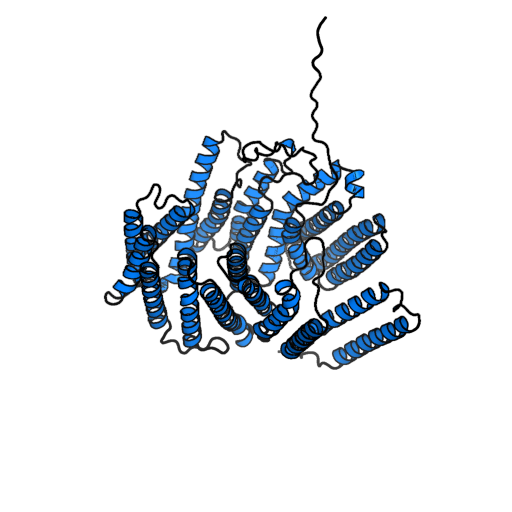 2737 N N . VAL A 1 372 ? 3.409 2.705 -32.350 1.00 93.69 372 VAL A N 1
ATOM 2738 C CA . VAL A 1 372 ? 1.994 2.487 -32.666 1.00 93.69 372 VAL A CA 1
ATOM 2739 C C . VAL A 1 372 ? 1.157 2.468 -31.387 1.00 93.69 372 VAL A C 1
ATOM 2741 O O . VAL A 1 372 ? 0.047 3.000 -31.388 1.00 93.69 372 VAL A O 1
ATOM 2744 N N . ALA A 1 373 ? 1.695 1.942 -30.279 1.00 93.56 373 ALA A N 1
ATOM 2745 C CA . ALA A 1 373 ? 1.029 2.023 -28.984 1.00 93.56 373 ALA A CA 1
ATOM 2746 C C . ALA A 1 373 ? 0.850 3.486 -28.532 1.00 93.56 373 ALA A C 1
ATOM 2748 O O . ALA A 1 373 ? -0.264 3.902 -28.211 1.00 93.56 373 ALA A O 1
ATOM 2749 N N . ALA A 1 374 ? 1.919 4.286 -28.568 1.00 92.75 374 ALA A N 1
ATOM 2750 C CA . ALA A 1 374 ? 1.875 5.705 -28.214 1.00 92.75 374 ALA A CA 1
ATOM 2751 C C . ALA A 1 374 ? 0.900 6.505 -29.095 1.00 92.75 374 ALA A C 1
ATOM 2753 O O . ALA A 1 374 ? 0.064 7.233 -28.561 1.00 92.75 374 ALA A O 1
ATOM 2754 N N . VAL A 1 375 ? 0.951 6.320 -30.421 1.00 92.06 375 VAL A N 1
ATOM 2755 C CA . VAL A 1 375 ? 0.026 6.965 -31.370 1.00 92.06 375 VAL A CA 1
ATOM 2756 C C . VAL A 1 375 ? -1.419 6.544 -31.101 1.00 92.06 375 VAL A C 1
ATOM 2758 O O . VAL A 1 375 ? -2.312 7.386 -31.056 1.00 92.06 375 VAL A O 1
ATOM 2761 N N . GLY A 1 376 ? -1.669 5.247 -30.899 1.00 91.31 376 GLY A N 1
ATOM 2762 C CA . GLY A 1 376 ? -3.008 4.734 -30.610 1.00 91.31 376 GLY A CA 1
ATOM 2763 C C . GLY A 1 376 ? -3.595 5.351 -29.342 1.00 91.31 376 GLY A C 1
ATOM 2764 O O . GLY A 1 376 ? -4.758 5.752 -29.331 1.00 91.31 376 GLY A O 1
ATOM 2765 N N . LEU A 1 377 ? -2.778 5.503 -28.293 1.00 90.44 377 LEU A N 1
ATOM 2766 C CA . LEU A 1 377 ? -3.209 6.128 -27.047 1.00 90.44 377 LEU A CA 1
ATOM 2767 C C . LEU A 1 377 ? -3.451 7.631 -27.213 1.00 90.44 377 LEU A C 1
ATOM 2769 O O . LEU A 1 377 ? -4.435 8.136 -26.676 1.00 90.44 377 LEU A O 1
ATOM 2773 N N . SER A 1 378 ? -2.596 8.346 -27.952 1.00 90.31 378 SER A N 1
ATOM 2774 C CA . SER A 1 378 ? -2.784 9.781 -28.186 1.00 90.31 378 SER A CA 1
ATOM 2775 C C . SER A 1 378 ? -4.033 10.070 -29.015 1.00 90.31 378 SER A C 1
ATOM 2777 O O . SER A 1 378 ? -4.803 10.949 -28.650 1.00 90.31 378 SER A O 1
ATOM 2779 N N . LEU A 1 379 ? -4.278 9.301 -30.082 1.00 88.38 379 LEU A N 1
ATOM 2780 C CA . LEU A 1 379 ? -5.477 9.460 -30.914 1.00 88.38 379 LEU A CA 1
ATOM 2781 C C . LEU A 1 379 ? -6.750 9.119 -30.131 1.00 88.38 379 LEU A C 1
ATOM 2783 O O . LEU A 1 379 ? -7.756 9.823 -30.226 1.00 88.38 379 LEU A O 1
ATOM 2787 N N . TYR A 1 380 ? -6.679 8.103 -29.267 1.00 87.81 380 TYR A N 1
ATOM 2788 C CA . TYR A 1 380 ? -7.796 7.728 -28.411 1.00 87.81 380 TYR A CA 1
ATOM 2789 C C . TYR A 1 380 ? -8.253 8.860 -27.477 1.00 87.81 380 TYR A C 1
ATOM 2791 O O . TYR A 1 380 ? -9.448 8.955 -27.179 1.00 87.81 380 TYR A O 1
ATOM 2799 N N . TYR A 1 381 ? -7.341 9.728 -27.024 1.00 84.50 381 TYR A N 1
ATOM 2800 C CA . TYR A 1 381 ? -7.712 10.894 -26.216 1.00 84.50 381 TYR A CA 1
ATOM 2801 C C . TYR A 1 381 ? -8.635 11.864 -26.966 1.00 84.50 381 TYR A C 1
ATOM 2803 O O . TYR A 1 381 ? -9.523 12.437 -26.331 1.00 84.50 381 TYR A O 1
ATOM 2811 N N . ASP A 1 382 ? -8.479 11.979 -28.287 1.00 83.88 382 ASP A N 1
ATOM 2812 C CA . ASP A 1 382 ? -9.323 12.813 -29.145 1.00 83.88 382 ASP A CA 1
ATOM 2813 C C . ASP A 1 382 ? -10.606 12.086 -29.572 1.00 83.88 382 ASP A C 1
ATOM 2815 O O . ASP A 1 382 ? -11.713 12.591 -29.379 1.00 83.88 382 ASP A O 1
ATOM 2819 N N . SER A 1 383 ? -10.488 10.879 -30.133 1.00 83.88 383 SER A N 1
ATOM 2820 C CA . SER A 1 383 ? -11.614 10.191 -30.783 1.00 83.88 383 SER A CA 1
ATOM 2821 C C . SER A 1 383 ? -12.515 9.407 -29.821 1.00 83.88 383 SER A C 1
ATOM 2823 O O . SER A 1 383 ? -13.678 9.139 -30.132 1.00 83.88 383 SER A O 1
ATOM 2825 N N . ARG A 1 384 ? -11.964 8.959 -28.681 1.00 84.81 384 ARG A N 1
ATOM 2826 C CA . ARG A 1 384 ? -12.543 7.946 -27.775 1.00 84.81 384 ARG A CA 1
ATOM 2827 C C . ARG A 1 384 ? -13.022 6.663 -28.472 1.00 84.81 384 ARG A C 1
ATOM 2829 O O . ARG A 1 384 ? -13.913 5.971 -27.977 1.00 84.81 384 ARG A O 1
ATOM 2836 N N . SER A 1 385 ? -12.429 6.325 -29.615 1.00 86.88 385 SER A N 1
ATOM 2837 C CA . SER A 1 385 ? -12.792 5.159 -30.421 1.00 86.88 385 SER A CA 1
ATOM 2838 C C . SER A 1 385 ? -12.179 3.862 -29.885 1.00 86.88 385 SER A C 1
ATOM 2840 O O . SER A 1 385 ? -10.980 3.782 -29.619 1.00 86.88 385 SER A O 1
ATOM 2842 N N . VAL A 1 386 ? -12.977 2.787 -29.824 1.00 86.50 386 VAL A N 1
ATOM 2843 C CA . VAL A 1 386 ? -12.495 1.438 -29.451 1.00 86.50 386 VAL A CA 1
ATOM 2844 C C . VAL A 1 386 ? -11.391 0.958 -30.389 1.00 86.50 386 VAL A C 1
ATOM 2846 O O . VAL A 1 386 ? -10.479 0.262 -29.953 1.00 86.50 386 VAL A O 1
ATOM 2849 N N . ARG A 1 387 ? -11.453 1.333 -31.673 1.00 89.88 387 ARG A N 1
ATOM 2850 C CA . ARG A 1 387 ? -10.467 0.912 -32.674 1.00 89.88 387 ARG A CA 1
ATOM 2851 C C . ARG A 1 387 ? -9.075 1.443 -32.341 1.00 89.88 387 ARG A C 1
ATOM 2853 O O . ARG A 1 387 ? -8.111 0.691 -32.396 1.00 89.88 387 ARG A O 1
ATOM 2860 N N . GLU A 1 388 ? -8.975 2.717 -31.991 1.00 90.25 388 GLU A N 1
ATOM 2861 C CA . GLU A 1 388 ? -7.696 3.360 -31.666 1.00 90.25 388 GLU A CA 1
ATOM 2862 C C . GLU A 1 388 ? -7.143 2.851 -30.336 1.00 90.25 388 GLU A C 1
ATOM 2864 O O . GLU A 1 388 ? -5.949 2.579 -30.220 1.00 90.25 388 GLU A O 1
ATOM 2869 N N . TYR A 1 389 ? -8.026 2.573 -29.376 1.00 91.38 389 TYR A N 1
ATOM 2870 C CA . TYR A 1 389 ? -7.626 1.897 -28.149 1.00 91.38 389 TYR A CA 1
ATOM 2871 C C . TYR A 1 389 ? -7.137 0.463 -28.395 1.00 91.38 389 TYR A C 1
ATOM 2873 O O . TYR A 1 389 ? -6.161 0.029 -27.794 1.00 91.38 389 TYR A O 1
ATOM 2881 N N . ALA A 1 390 ? -7.772 -0.282 -29.304 1.00 91.62 390 ALA A N 1
ATOM 2882 C CA . ALA A 1 390 ? -7.324 -1.622 -29.674 1.00 91.62 390 ALA A CA 1
ATOM 2883 C C . ALA A 1 390 ? -5.936 -1.597 -30.335 1.00 91.62 390 ALA A C 1
ATOM 2885 O O . ALA A 1 390 ? -5.129 -2.488 -30.077 1.00 91.62 390 ALA A O 1
ATOM 2886 N N . ILE A 1 391 ? -5.632 -0.559 -31.125 1.00 93.75 391 ILE A N 1
ATOM 2887 C CA . ILE A 1 391 ? -4.289 -0.323 -31.674 1.00 93.75 391 ILE A CA 1
ATOM 2888 C C . ILE A 1 391 ? -3.279 -0.101 -30.538 1.00 93.75 391 ILE A C 1
ATOM 2890 O O . ILE A 1 391 ? -2.212 -0.717 -30.552 1.00 93.75 391 ILE A O 1
ATOM 2894 N N . PHE A 1 392 ? -3.631 0.697 -29.522 1.00 94.06 392 PHE A N 1
ATOM 2895 C CA . PHE A 1 392 ? -2.807 0.859 -28.319 1.00 94.06 392 PHE A CA 1
ATOM 2896 C C . PHE A 1 392 ? -2.545 -0.477 -27.609 1.00 94.06 392 PHE A C 1
ATOM 2898 O O . PHE A 1 392 ? -1.391 -0.821 -27.354 1.00 94.06 392 PHE A O 1
ATOM 2905 N N . VAL A 1 393 ? -3.599 -1.253 -27.337 1.00 94.50 393 VAL A N 1
ATOM 2906 C CA . VAL A 1 393 ? -3.494 -2.552 -26.654 1.00 94.50 393 VAL A CA 1
ATOM 2907 C C . VAL A 1 393 ? -2.620 -3.521 -27.453 1.00 94.50 393 VAL A C 1
ATOM 2909 O O . VAL A 1 393 ? -1.742 -4.161 -26.880 1.00 94.50 393 VAL A O 1
ATOM 2912 N N . ALA A 1 394 ? -2.810 -3.606 -28.772 1.00 94.75 394 ALA A N 1
ATOM 2913 C CA . ALA A 1 394 ? -2.018 -4.476 -29.637 1.00 94.75 394 ALA A CA 1
ATOM 2914 C C . ALA A 1 394 ? -0.533 -4.076 -29.660 1.00 94.75 394 ALA A C 1
ATOM 2916 O O . ALA A 1 394 ? 0.330 -4.935 -29.483 1.00 94.75 394 ALA A O 1
ATOM 2917 N N . GLY A 1 395 ? -0.228 -2.783 -29.816 1.00 94.12 395 GLY A N 1
ATOM 2918 C CA . GLY A 1 395 ? 1.148 -2.278 -29.789 1.00 94.12 395 GLY A CA 1
ATOM 2919 C C . GLY A 1 395 ? 1.838 -2.531 -28.444 1.00 94.12 395 GLY A C 1
ATOM 2920 O O . GLY A 1 395 ? 2.977 -3.003 -28.404 1.00 94.12 395 GLY A O 1
ATOM 2921 N N . ALA A 1 396 ? 1.134 -2.299 -27.333 1.00 93.50 396 ALA A N 1
ATOM 2922 C CA . ALA A 1 396 ? 1.649 -2.550 -25.988 1.00 93.50 396 ALA A CA 1
ATOM 2923 C C . ALA A 1 396 ? 1.898 -4.047 -25.726 1.00 93.50 396 ALA A C 1
ATOM 2925 O O . ALA A 1 396 ? 2.935 -4.405 -25.168 1.00 93.50 396 ALA A O 1
ATOM 2926 N N . LEU A 1 397 ? 1.000 -4.930 -26.179 1.00 94.06 397 LEU A N 1
ATOM 2927 C CA . LEU A 1 397 ? 1.176 -6.380 -26.060 1.00 94.06 397 LEU A CA 1
ATOM 2928 C C . LEU A 1 397 ? 2.339 -6.902 -26.903 1.00 94.06 397 LEU A C 1
ATOM 2930 O O . LEU A 1 397 ? 3.107 -7.723 -26.410 1.00 94.06 397 LEU A O 1
ATOM 2934 N N . LEU A 1 398 ? 2.506 -6.417 -28.136 1.00 94.38 398 LEU A N 1
ATOM 2935 C CA . LEU A 1 398 ? 3.650 -6.777 -28.980 1.00 94.38 398 LEU A CA 1
ATOM 2936 C C . LEU A 1 398 ? 4.973 -6.320 -28.357 1.00 94.38 398 LEU A C 1
ATOM 2938 O O . LEU A 1 398 ? 5.936 -7.083 -28.336 1.00 94.38 398 LEU A O 1
ATOM 2942 N N . THR A 1 399 ? 4.998 -5.109 -27.795 1.00 92.56 399 THR A N 1
ATOM 2943 C CA . THR A 1 399 ? 6.175 -4.570 -27.095 1.00 92.56 399 THR A CA 1
ATOM 2944 C C . THR A 1 399 ? 6.514 -5.410 -25.862 1.00 92.56 399 THR A C 1
ATOM 2946 O O . THR A 1 399 ? 7.664 -5.806 -25.678 1.00 92.56 399 THR A O 1
ATOM 2949 N N . GLY A 1 400 ? 5.511 -5.739 -25.040 1.00 91.44 400 GLY A N 1
ATOM 2950 C CA . GLY A 1 400 ? 5.690 -6.597 -23.868 1.00 91.44 400 GLY A CA 1
ATOM 2951 C C . GLY A 1 400 ? 6.123 -8.016 -24.241 1.00 91.44 400 GLY A C 1
ATOM 2952 O O . GLY A 1 400 ? 7.032 -8.566 -23.623 1.00 91.44 400 GLY A O 1
ATOM 2953 N N . TYR A 1 401 ? 5.526 -8.595 -25.287 1.00 92.81 401 TYR A N 1
ATOM 2954 C CA . TYR A 1 401 ? 5.896 -9.911 -25.803 1.00 92.81 401 TYR A CA 1
ATOM 2955 C C . TYR A 1 401 ? 7.352 -9.945 -26.269 1.00 92.81 401 TYR A C 1
ATOM 2957 O O . TYR A 1 401 ? 8.086 -10.860 -25.890 1.00 92.81 401 TYR A O 1
ATOM 2965 N N . TRP A 1 402 ? 7.785 -8.952 -27.052 1.00 92.50 402 TRP A N 1
ATOM 2966 C CA . TRP A 1 402 ? 9.178 -8.835 -27.476 1.00 92.50 402 TRP A CA 1
ATOM 2967 C C . TRP A 1 402 ? 10.111 -8.752 -26.267 1.00 92.50 402 TRP A C 1
ATOM 2969 O O . TRP A 1 402 ? 11.021 -9.567 -26.157 1.00 92.50 402 TRP A O 1
ATOM 2979 N N . PHE A 1 403 ? 9.838 -7.851 -25.317 1.00 90.25 403 PHE A N 1
ATOM 2980 C CA . PHE A 1 403 ? 10.693 -7.660 -24.142 1.00 90.25 403 PHE A CA 1
ATOM 2981 C C . PHE A 1 403 ? 10.841 -8.957 -23.335 1.00 90.25 403 PHE A C 1
ATOM 2983 O O . PHE A 1 403 ? 11.948 -9.404 -23.038 1.00 90.25 403 PHE A O 1
ATOM 2990 N N . VAL A 1 404 ? 9.720 -9.616 -23.034 1.00 90.44 404 VAL A N 1
ATOM 2991 C CA . VAL A 1 404 ? 9.713 -10.843 -22.232 1.00 90.44 404 VAL A CA 1
ATOM 2992 C C . VAL A 1 404 ? 10.365 -12.011 -22.976 1.00 90.44 404 VAL A C 1
ATOM 2994 O O . VAL A 1 404 ? 11.148 -12.755 -22.388 1.00 90.44 404 VAL A O 1
ATOM 2997 N N . SER A 1 405 ? 10.075 -12.186 -24.266 1.00 88.94 405 SER A N 1
ATOM 2998 C CA . SER A 1 405 ? 10.657 -13.277 -25.058 1.00 88.94 405 SER A CA 1
ATOM 2999 C C . SER A 1 405 ? 12.153 -13.087 -25.313 1.00 88.94 405 SER A C 1
ATOM 3001 O O . SER A 1 405 ? 12.894 -14.066 -25.249 1.00 88.94 405 SER A O 1
ATOM 3003 N N . HIS A 1 406 ? 12.610 -11.853 -25.534 1.00 88.75 406 HIS A N 1
ATOM 3004 C CA . HIS A 1 406 ? 14.015 -11.542 -25.780 1.00 88.75 406 HIS A CA 1
ATOM 3005 C C . HIS A 1 406 ? 14.873 -11.695 -24.515 1.00 88.75 406 HIS A C 1
ATOM 3007 O O . HIS A 1 406 ? 15.942 -12.297 -24.576 1.00 88.75 406 HIS A O 1
ATOM 3013 N N . HIS A 1 407 ? 14.397 -11.208 -23.362 1.00 85.94 407 HIS A N 1
ATOM 3014 C CA . HIS A 1 407 ? 15.173 -11.239 -22.116 1.00 85.94 407 HIS A CA 1
ATOM 3015 C C . HIS A 1 407 ? 15.009 -12.522 -21.296 1.00 85.94 407 HIS A C 1
ATOM 3017 O O . HIS A 1 407 ? 15.960 -12.936 -20.641 1.00 85.94 407 HIS A O 1
ATOM 3023 N N . PHE A 1 408 ? 13.836 -13.161 -21.323 1.00 86.19 408 PHE A N 1
ATOM 3024 C CA . PHE A 1 408 ? 13.536 -14.310 -20.456 1.00 86.19 408 PHE A CA 1
ATOM 3025 C C . PHE A 1 408 ? 13.156 -15.578 -21.228 1.00 86.19 408 PHE A C 1
ATOM 3027 O O . PHE A 1 408 ? 13.047 -16.653 -20.642 1.00 86.19 408 PHE A O 1
ATOM 3034 N N . GLY A 1 409 ? 12.964 -15.501 -22.550 1.00 79.19 409 GLY A N 1
ATOM 3035 C CA . GLY A 1 409 ? 12.486 -16.632 -23.354 1.00 79.19 409 GLY A CA 1
ATOM 3036 C C . GLY A 1 409 ? 13.467 -17.802 -23.479 1.00 79.19 409 GLY A C 1
ATOM 3037 O O . GLY A 1 409 ? 13.029 -18.911 -23.808 1.00 79.19 409 GLY A O 1
ATOM 3038 N N . PHE A 1 410 ? 14.753 -17.559 -23.205 1.00 83.00 410 PHE A N 1
ATOM 3039 C CA . PHE A 1 410 ? 15.828 -18.557 -23.203 1.00 83.00 410 PHE A CA 1
ATOM 3040 C C . PHE A 1 410 ? 16.102 -19.164 -21.817 1.00 83.00 410 PHE A C 1
ATOM 3042 O O . PHE A 1 410 ? 16.857 -20.128 -21.719 1.00 83.00 410 PHE A O 1
ATOM 3049 N N . LEU A 1 411 ? 15.514 -18.617 -20.745 1.00 82.88 411 LEU A N 1
ATOM 3050 C CA . LEU A 1 411 ? 15.737 -19.098 -19.383 1.00 82.88 411 LEU A CA 1
ATOM 3051 C C . LEU A 1 411 ? 14.841 -20.310 -19.094 1.00 82.88 411 LEU A C 1
ATOM 3053 O O . LEU A 1 411 ? 13.629 -20.183 -18.911 1.00 82.88 411 LEU A O 1
ATOM 3057 N N . ASP A 1 412 ? 15.462 -21.486 -19.000 1.00 78.62 412 ASP A N 1
ATOM 3058 C CA . ASP A 1 412 ? 14.811 -22.747 -18.611 1.00 78.62 412 ASP A CA 1
ATOM 3059 C C . ASP A 1 412 ? 14.910 -23.041 -17.099 1.00 78.62 412 ASP A C 1
ATOM 3061 O O . ASP A 1 412 ? 14.684 -24.170 -16.654 1.00 78.62 412 ASP A O 1
ATOM 3065 N N . ALA A 1 413 ? 15.202 -22.019 -16.290 1.00 79.81 413 ALA A N 1
ATOM 3066 C CA . ALA A 1 413 ? 15.185 -22.123 -14.836 1.00 79.81 413 ALA A CA 1
ATOM 3067 C C . ALA A 1 413 ? 13.769 -22.435 -14.309 1.00 79.81 413 ALA A C 1
ATOM 3069 O O . ALA A 1 413 ? 12.753 -22.053 -14.907 1.00 79.81 413 ALA A O 1
ATOM 3070 N N . ARG A 1 414 ? 13.705 -23.153 -13.186 1.00 77.19 414 ARG A N 1
ATOM 3071 C CA . ARG A 1 414 ? 12.468 -23.395 -12.435 1.00 77.19 414 ARG A CA 1
ATOM 3072 C C . ARG A 1 414 ? 12.417 -22.435 -11.253 1.00 77.19 414 ARG A C 1
ATOM 3074 O O . ARG A 1 414 ? 13.454 -22.151 -10.677 1.00 77.19 414 ARG A O 1
ATOM 3081 N N . VAL A 1 415 ? 11.218 -21.961 -10.948 1.00 71.75 415 VAL A N 1
ATOM 3082 C CA . VAL A 1 415 ? 10.886 -21.165 -9.769 1.00 71.75 415 VAL A CA 1
ATOM 3083 C C . VAL A 1 415 ? 9.733 -21.896 -9.096 1.00 71.75 415 VAL A C 1
ATOM 3085 O O . VAL A 1 415 ? 8.640 -21.984 -9.673 1.00 71.75 415 VAL A O 1
ATOM 3088 N N . GLY A 1 416 ? 9.994 -22.501 -7.937 1.00 72.88 416 GLY A N 1
ATOM 3089 C CA . GLY A 1 416 ? 9.059 -23.444 -7.321 1.00 72.88 416 GLY A CA 1
ATOM 3090 C C . GLY A 1 416 ? 8.659 -24.562 -8.298 1.00 72.88 416 GLY A C 1
ATOM 3091 O O . GLY A 1 416 ? 9.498 -25.312 -8.807 1.00 72.88 416 GLY A O 1
ATOM 3092 N N . HIS A 1 417 ? 7.365 -24.667 -8.614 1.00 73.75 417 HIS A N 1
ATOM 3093 C CA . HIS A 1 417 ? 6.839 -25.685 -9.534 1.00 73.75 417 HIS A CA 1
ATOM 3094 C C . HIS A 1 417 ? 6.774 -25.251 -11.010 1.00 73.75 417 HIS A C 1
ATOM 3096 O O . HIS A 1 417 ? 6.598 -26.101 -11.891 1.00 73.75 417 HIS A O 1
ATOM 3102 N N . LEU A 1 418 ? 6.929 -23.959 -11.318 1.00 78.31 418 LEU A N 1
ATOM 3103 C CA . LEU A 1 418 ? 6.812 -23.433 -12.680 1.00 78.31 418 LEU A CA 1
ATOM 3104 C C . LEU A 1 418 ? 8.178 -23.203 -13.329 1.00 78.31 418 LEU A C 1
ATOM 3106 O O . LEU A 1 418 ? 9.153 -22.823 -12.692 1.00 78.31 418 LEU A O 1
ATOM 3110 N N . ARG A 1 419 ? 8.249 -23.365 -14.655 1.00 85.56 419 ARG A N 1
ATOM 3111 C CA . ARG A 1 419 ? 9.387 -22.840 -15.428 1.00 85.56 419 ARG A CA 1
ATOM 3112 C C . ARG A 1 419 ? 9.244 -21.323 -15.547 1.00 85.56 419 ARG A C 1
ATOM 3114 O O . ARG A 1 419 ? 8.127 -20.835 -15.751 1.00 85.56 419 ARG A O 1
ATOM 3121 N N . VAL A 1 420 ? 10.351 -20.583 -15.535 1.00 84.88 420 VAL A N 1
ATOM 3122 C CA . VAL A 1 420 ? 10.356 -19.119 -15.741 1.00 84.88 420 VAL A CA 1
ATOM 3123 C C . VAL A 1 420 ? 9.598 -18.749 -17.019 1.00 84.88 420 VAL A C 1
ATOM 3125 O O . VAL A 1 420 ? 8.731 -17.880 -17.010 1.00 84.88 420 VAL A O 1
ATOM 3128 N N . LYS A 1 421 ? 9.787 -19.516 -18.097 1.00 87.00 421 LYS A N 1
ATOM 3129 C CA . LYS A 1 421 ? 9.051 -19.355 -19.359 1.00 87.00 421 LYS A CA 1
ATOM 3130 C C . LYS A 1 421 ? 7.524 -19.418 -19.214 1.00 87.00 421 LYS A C 1
ATOM 3132 O O . LYS A 1 421 ? 6.811 -18.679 -19.892 1.00 87.00 421 LYS A O 1
ATOM 3137 N N . THR A 1 422 ? 7.002 -20.301 -18.361 1.00 87.44 422 THR A N 1
ATOM 3138 C CA . THR A 1 422 ? 5.559 -20.385 -18.072 1.00 87.44 422 THR A CA 1
ATOM 3139 C C . THR A 1 422 ? 5.079 -19.205 -17.235 1.00 87.44 422 THR A C 1
ATOM 3141 O O . THR A 1 422 ? 4.046 -18.635 -17.572 1.00 87.44 422 THR A O 1
ATOM 3144 N N . ALA A 1 423 ? 5.849 -18.774 -16.231 1.00 87.19 423 ALA A N 1
ATOM 3145 C CA . ALA A 1 423 ? 5.531 -17.582 -15.442 1.00 87.19 423 ALA A CA 1
ATOM 3146 C C . ALA A 1 423 ? 5.493 -16.317 -16.322 1.00 87.19 423 ALA A C 1
ATOM 3148 O O . ALA A 1 423 ? 4.531 -15.555 -16.282 1.00 87.19 423 ALA A O 1
ATOM 3149 N N . CYS A 1 424 ? 6.469 -16.156 -17.218 1.00 88.81 424 CYS A N 1
ATOM 3150 C CA . CYS A 1 424 ? 6.512 -15.083 -18.210 1.00 88.81 424 CYS A CA 1
ATOM 3151 C C . CYS A 1 424 ? 5.291 -15.082 -19.146 1.00 88.81 424 CYS A C 1
ATOM 3153 O O . CYS A 1 424 ? 4.721 -14.029 -19.430 1.00 88.81 424 CYS A O 1
ATOM 3155 N N . ARG A 1 425 ? 4.852 -16.258 -19.613 1.00 90.38 425 ARG A N 1
ATOM 3156 C CA . ARG A 1 425 ? 3.640 -16.387 -20.443 1.00 90.38 425 ARG A CA 1
ATOM 3157 C C . ARG A 1 425 ? 2.371 -16.041 -19.668 1.00 90.38 425 ARG A C 1
ATOM 3159 O O . ARG A 1 425 ? 1.503 -15.382 -20.230 1.00 90.38 425 ARG A O 1
ATOM 3166 N N . LEU A 1 426 ? 2.273 -16.447 -18.402 1.00 90.44 426 LEU A N 1
ATOM 3167 C CA . LEU A 1 426 ? 1.157 -16.084 -17.525 1.00 90.44 426 LEU A CA 1
ATOM 3168 C C . LEU A 1 426 ? 1.126 -14.576 -17.250 1.00 90.44 426 LEU A C 1
ATOM 3170 O O . LEU A 1 426 ? 0.061 -13.975 -17.335 1.00 90.44 426 LEU A O 1
ATOM 3174 N N . ALA A 1 427 ? 2.280 -13.945 -17.015 1.00 90.50 427 ALA A N 1
ATOM 3175 C CA . ALA A 1 427 ? 2.383 -12.497 -16.846 1.00 90.50 427 ALA A CA 1
ATOM 3176 C C . ALA A 1 427 ? 1.943 -11.736 -18.110 1.00 90.50 427 ALA A C 1
ATOM 3178 O O . ALA A 1 427 ? 1.177 -10.778 -18.018 1.00 90.50 427 ALA A O 1
ATOM 3179 N N . LEU A 1 428 ? 2.349 -12.193 -19.301 1.00 92.25 428 LEU A N 1
ATOM 3180 C CA . LEU A 1 428 ? 1.875 -11.633 -20.574 1.00 92.25 428 LEU A CA 1
ATOM 3181 C C . LEU A 1 428 ? 0.373 -11.865 -20.793 1.00 92.25 428 LEU A C 1
ATOM 3183 O O . LEU A 1 428 ? -0.323 -10.965 -21.260 1.00 92.25 428 LEU A O 1
ATOM 3187 N N . ALA A 1 429 ? -0.143 -13.042 -20.431 1.00 93.81 429 ALA A N 1
ATOM 3188 C CA . ALA A 1 429 ? -1.572 -13.337 -20.501 1.00 93.81 429 ALA A CA 1
ATOM 3189 C C . ALA A 1 429 ? -2.377 -12.440 -19.548 1.00 93.81 429 ALA A C 1
ATOM 3191 O O . ALA A 1 429 ? -3.431 -11.948 -19.936 1.00 93.81 429 ALA A O 1
ATOM 3192 N N . ALA A 1 430 ? -1.859 -12.162 -18.349 1.00 93.12 430 ALA A N 1
ATOM 3193 C CA . ALA A 1 430 ? -2.434 -11.205 -17.407 1.00 93.12 430 ALA A CA 1
ATOM 3194 C C . ALA A 1 430 ? -2.249 -9.746 -17.863 1.00 93.12 430 ALA A C 1
ATOM 3196 O O . ALA A 1 430 ? -2.990 -8.863 -17.455 1.00 93.12 430 ALA A O 1
ATOM 3197 N N . LEU A 1 431 ? -1.296 -9.423 -18.732 1.00 93.31 431 LEU A N 1
ATOM 3198 C CA . LEU A 1 431 ? -1.178 -8.056 -19.244 1.00 93.31 431 LEU A CA 1
ATOM 3199 C C . LEU A 1 431 ? -2.348 -7.696 -20.182 1.00 93.31 431 LEU A C 1
ATOM 3201 O O . LEU A 1 431 ? -2.800 -6.551 -20.200 1.00 93.31 431 LEU A O 1
ATOM 3205 N N . ALA A 1 432 ? -2.881 -8.666 -20.932 1.00 92.94 432 ALA A N 1
ATOM 3206 C CA . ALA A 1 432 ? -3.924 -8.420 -21.928 1.00 92.94 432 ALA A CA 1
ATOM 3207 C C . ALA A 1 432 ? -5.262 -7.915 -21.343 1.00 92.94 432 ALA A C 1
ATOM 3209 O O . ALA A 1 432 ? -5.734 -6.869 -21.802 1.00 92.94 432 ALA A O 1
ATOM 3210 N N . PRO A 1 433 ? -5.878 -8.551 -20.324 1.00 93.44 433 PRO A N 1
ATOM 3211 C CA . PRO A 1 433 ? -7.090 -8.011 -19.718 1.00 93.44 433 PRO A CA 1
ATOM 3212 C C . PRO A 1 433 ? -6.823 -6.700 -18.967 1.00 93.44 433 PRO A C 1
ATOM 3214 O O . PRO A 1 433 ? -7.664 -5.802 -19.023 1.00 93.44 433 PRO A O 1
ATOM 3217 N N . ALA A 1 434 ? -5.655 -6.540 -18.328 1.00 92.38 434 ALA A N 1
ATOM 3218 C CA . ALA A 1 434 ? -5.276 -5.289 -17.661 1.00 92.38 434 ALA A CA 1
ATOM 3219 C C . ALA A 1 434 ? -5.259 -4.087 -18.617 1.00 92.38 434 ALA A C 1
ATOM 3221 O O . ALA A 1 434 ? -5.748 -3.014 -18.262 1.00 92.38 434 ALA A O 1
ATOM 3222 N N . LEU A 1 435 ? -4.740 -4.274 -19.833 1.00 92.88 435 LEU A N 1
ATOM 3223 C CA . LEU A 1 435 ? -4.728 -3.239 -20.865 1.00 92.88 435 LEU A CA 1
ATOM 3224 C C . LEU A 1 435 ? -6.095 -3.062 -21.536 1.00 92.88 435 LEU A C 1
ATOM 3226 O O . LEU A 1 435 ? -6.442 -1.947 -21.897 1.00 92.88 435 LEU A O 1
ATOM 3230 N N . ALA A 1 436 ? -6.890 -4.122 -21.704 1.00 91.94 436 ALA A N 1
ATOM 3231 C CA . ALA A 1 436 ? -8.165 -4.046 -22.421 1.00 91.94 436 ALA A CA 1
ATOM 3232 C C . ALA A 1 436 ? -9.310 -3.428 -21.594 1.00 91.94 436 ALA A C 1
ATOM 3234 O O . ALA A 1 436 ? -10.138 -2.686 -22.132 1.00 91.94 436 ALA A O 1
ATOM 3235 N N . VAL A 1 437 ? -9.384 -3.724 -20.290 1.00 91.81 437 VAL A N 1
ATOM 3236 C CA . VAL A 1 437 ? -10.511 -3.326 -19.426 1.00 91.81 437 VAL A CA 1
ATOM 3237 C C . VAL A 1 437 ? -10.747 -1.806 -19.387 1.00 91.81 437 VAL A C 1
ATOM 3239 O O . VAL A 1 437 ? -11.904 -1.410 -19.558 1.00 91.81 437 VAL A O 1
ATOM 3242 N N . PRO A 1 438 ? -9.735 -0.928 -19.207 1.00 89.88 438 PRO A N 1
ATOM 3243 C CA . PRO A 1 438 ? -9.978 0.512 -19.112 1.00 89.88 438 PRO A CA 1
ATOM 3244 C C . PRO A 1 438 ? -10.632 1.096 -20.372 1.00 89.88 438 PRO A C 1
ATOM 3246 O O . PRO A 1 438 ? -11.599 1.851 -20.263 1.00 89.88 438 PRO A O 1
ATOM 3249 N N . GLY A 1 439 ? -10.179 0.704 -21.566 1.00 86.19 439 GLY A N 1
ATOM 3250 C CA . GLY A 1 439 ? -10.788 1.164 -22.818 1.00 86.19 439 GLY A CA 1
ATOM 3251 C C . GLY A 1 439 ? -12.195 0.628 -23.038 1.00 86.19 439 GLY A C 1
ATOM 3252 O O . GLY A 1 439 ? -13.071 1.381 -23.455 1.00 86.19 439 GLY A O 1
ATOM 3253 N N . LEU A 1 440 ? -12.460 -0.634 -22.683 1.00 86.69 440 LEU A N 1
ATOM 3254 C CA . LEU A 1 440 ? -13.809 -1.207 -22.763 1.00 86.69 440 LEU A CA 1
ATOM 3255 C C . LEU A 1 440 ? -14.795 -0.502 -21.825 1.00 86.69 440 LEU A C 1
ATOM 3257 O O . LEU A 1 440 ? -15.950 -0.279 -22.194 1.00 86.69 440 LEU A O 1
ATOM 3261 N N . VAL A 1 441 ? -14.341 -0.120 -20.629 1.00 89.44 441 VAL A N 1
ATOM 3262 C CA . VAL A 1 441 ? -15.144 0.635 -19.660 1.00 89.44 441 VAL A CA 1
ATOM 3263 C C . VAL A 1 441 ? -15.477 2.029 -20.193 1.00 89.44 441 VAL A C 1
ATOM 3265 O O . VAL A 1 441 ? -16.637 2.442 -20.142 1.00 89.44 441 VAL A O 1
ATOM 3268 N N . ILE A 1 442 ? -14.489 2.751 -20.728 1.00 85.44 442 ILE A N 1
ATOM 3269 C CA . ILE A 1 442 ? -14.691 4.112 -21.249 1.00 85.44 442 ILE A CA 1
ATOM 3270 C C . ILE A 1 442 ? -15.570 4.094 -22.507 1.00 85.44 442 ILE A C 1
ATOM 3272 O O . ILE A 1 442 ? -16.475 4.920 -22.631 1.00 85.44 442 ILE A O 1
ATOM 3276 N N . ALA A 1 443 ? -15.378 3.112 -23.389 1.00 81.31 443 ALA A N 1
ATOM 3277 C CA . ALA A 1 443 ? -16.198 2.909 -24.579 1.00 81.31 443 ALA A CA 1
ATOM 3278 C C . ALA A 1 443 ? -17.610 2.370 -24.290 1.00 81.31 443 ALA A C 1
ATOM 3280 O O . ALA A 1 443 ? -18.398 2.184 -25.216 1.00 81.31 443 ALA A O 1
ATOM 3281 N N . ARG A 1 444 ? -17.941 2.103 -23.016 1.00 81.56 444 ARG A N 1
ATOM 3282 C CA . ARG A 1 444 ? -19.215 1.510 -22.577 1.00 81.56 444 ARG A CA 1
ATOM 3283 C C . ARG A 1 444 ? -19.552 0.204 -23.308 1.00 81.56 444 ARG A C 1
ATOM 3285 O O . ARG A 1 444 ? -20.715 -0.059 -23.618 1.00 81.56 444 ARG A O 1
ATOM 3292 N N . ALA A 1 445 ? -18.538 -0.622 -23.559 1.00 76.88 445 ALA A N 1
ATOM 3293 C CA . ALA A 1 445 ? -18.718 -1.958 -24.109 1.00 76.88 445 ALA A CA 1
ATOM 3294 C C . ALA A 1 445 ? -19.519 -2.859 -23.143 1.00 76.88 445 ALA A C 1
ATOM 3296 O O . ALA A 1 445 ? -19.807 -2.496 -21.999 1.00 76.88 445 ALA A O 1
ATOM 3297 N N . GLY A 1 446 ? -19.910 -4.052 -23.602 1.00 84.44 446 GLY A N 1
ATOM 3298 C CA . GLY A 1 446 ? -20.779 -4.954 -22.842 1.00 84.44 446 GLY A CA 1
ATOM 3299 C C . GLY A 1 446 ? -20.277 -5.221 -21.416 1.00 84.44 446 GLY A C 1
ATOM 3300 O O . GLY A 1 446 ? -19.185 -5.752 -21.223 1.00 84.44 446 GLY A O 1
ATOM 3301 N N . ARG A 1 447 ? -21.111 -4.919 -20.408 1.00 88.75 447 ARG A N 1
ATOM 3302 C CA . ARG A 1 447 ? -20.782 -5.108 -18.978 1.00 88.75 447 ARG A CA 1
ATOM 3303 C C . ARG A 1 447 ? -20.297 -6.530 -18.685 1.00 88.75 447 ARG A C 1
ATOM 3305 O O . ARG A 1 447 ? -19.344 -6.712 -17.938 1.00 88.75 447 ARG A O 1
ATOM 3312 N N . GLY A 1 448 ? -20.921 -7.537 -19.302 1.00 89.56 448 GLY A N 1
ATOM 3313 C CA . GLY A 1 448 ? -20.520 -8.939 -19.154 1.00 89.56 448 GLY A CA 1
ATOM 3314 C C . GLY A 1 448 ? -19.068 -9.201 -19.563 1.00 89.56 448 GLY A C 1
ATOM 3315 O O . GLY A 1 448 ? -18.362 -9.883 -18.829 1.00 89.56 448 GLY A O 1
ATOM 3316 N N . ALA A 1 449 ? -18.600 -8.594 -20.660 1.00 89.75 449 ALA A N 1
ATOM 3317 C CA . ALA A 1 449 ? -17.219 -8.726 -21.123 1.00 89.75 449 ALA A CA 1
ATOM 3318 C C . ALA A 1 449 ? -16.225 -8.082 -20.145 1.00 89.75 449 ALA A C 1
ATOM 3320 O O . ALA A 1 449 ? -15.209 -8.687 -19.823 1.00 89.75 449 ALA A O 1
ATOM 3321 N N . VAL A 1 450 ? -16.552 -6.902 -19.600 1.00 91.69 450 VAL A N 1
ATOM 3322 C CA . VAL A 1 450 ? -15.746 -6.253 -18.549 1.00 91.69 450 VAL A CA 1
ATOM 3323 C C . VAL A 1 450 ? -15.660 -7.142 -17.304 1.00 91.69 450 VAL A C 1
ATOM 3325 O O . VAL A 1 450 ? -14.575 -7.346 -16.769 1.00 91.69 450 VAL A O 1
ATOM 3328 N N . GLY A 1 451 ? -16.786 -7.710 -16.860 1.00 92.12 451 GLY A N 1
ATOM 3329 C CA . GLY A 1 451 ? -16.814 -8.631 -15.720 1.00 92.12 451 GLY A CA 1
ATOM 3330 C C . GLY A 1 451 ? -15.996 -9.902 -15.952 1.00 92.12 451 GLY A C 1
ATOM 3331 O O . GLY A 1 451 ? -15.237 -10.301 -15.074 1.00 92.12 451 GLY A O 1
ATOM 3332 N N . ALA A 1 452 ? -16.110 -10.508 -17.137 1.00 93.44 452 ALA A N 1
ATOM 3333 C CA . ALA A 1 452 ? -15.351 -11.699 -17.508 1.00 93.44 452 ALA A CA 1
ATOM 3334 C C . ALA A 1 452 ? -13.842 -11.424 -17.565 1.00 93.44 452 ALA A C 1
ATOM 3336 O O . ALA A 1 452 ? -13.067 -12.184 -16.996 1.00 93.44 452 ALA A O 1
ATOM 3337 N N . LEU A 1 453 ? -13.418 -10.312 -18.175 1.00 93.81 453 LEU A N 1
ATOM 3338 C CA . LEU A 1 453 ? -12.004 -9.932 -18.231 1.00 93.81 453 LEU A CA 1
ATOM 3339 C C . LEU A 1 453 ? -11.428 -9.625 -16.845 1.00 93.81 453 LEU A C 1
ATOM 3341 O O . LEU A 1 453 ? -10.304 -10.025 -16.568 1.00 93.81 453 LEU A O 1
ATOM 3345 N N . LEU A 1 454 ? -12.190 -8.974 -15.959 1.00 93.94 454 LEU A N 1
ATOM 3346 C CA . LEU A 1 454 ? -11.778 -8.761 -14.565 1.00 93.94 454 LEU A CA 1
ATOM 3347 C C . LEU A 1 454 ? -11.615 -10.081 -13.802 1.00 93.94 454 LEU A C 1
ATOM 3349 O O . LEU A 1 454 ? -10.689 -10.211 -13.007 1.00 93.94 454 LEU A O 1
ATOM 3353 N N . PHE A 1 455 ? -12.500 -11.051 -14.041 1.00 94.38 455 PHE A N 1
ATOM 3354 C CA . PHE A 1 455 ? -12.401 -12.382 -13.446 1.00 94.38 455 PHE A CA 1
ATOM 3355 C C . PHE A 1 455 ? -11.163 -13.133 -13.948 1.00 94.38 455 PHE A C 1
ATOM 3357 O O . PHE A 1 455 ? -10.358 -13.569 -13.132 1.00 94.38 455 PHE A O 1
ATOM 3364 N N . VAL A 1 456 ? -10.965 -13.198 -15.270 1.00 94.88 456 VAL A N 1
ATOM 3365 C CA . VAL A 1 456 ? -9.790 -13.837 -15.890 1.00 94.88 456 VAL A CA 1
ATOM 3366 C C . VAL A 1 456 ? -8.496 -13.187 -15.399 1.00 94.88 456 VAL A C 1
ATOM 3368 O O . VAL A 1 456 ? -7.550 -13.881 -15.045 1.00 94.88 456 VAL A O 1
ATOM 3371 N N . GLN A 1 457 ? -8.462 -11.854 -15.312 1.00 94.38 457 GLN A N 1
ATOM 3372 C CA . GLN A 1 457 ? -7.324 -11.123 -14.758 1.00 94.38 457 GLN A CA 1
ATOM 3373 C C . GLN A 1 457 ? -7.021 -11.536 -13.317 1.00 94.38 457 GLN A C 1
ATOM 3375 O O . GLN A 1 457 ? -5.864 -11.762 -12.966 1.00 94.38 457 GLN A O 1
ATOM 3380 N N . ALA A 1 458 ? -8.054 -11.591 -12.474 1.00 94.12 458 ALA A N 1
ATOM 3381 C CA . ALA A 1 458 ? -7.907 -11.933 -11.069 1.00 94.12 458 ALA A CA 1
ATOM 3382 C C . ALA A 1 458 ? -7.394 -13.365 -10.902 1.00 94.12 458 ALA A C 1
ATOM 3384 O O . ALA A 1 458 ? -6.463 -13.575 -10.132 1.00 94.12 458 ALA A O 1
ATOM 3385 N N . GLU A 1 459 ? -7.937 -14.317 -11.660 1.00 93.12 459 GLU A N 1
ATOM 3386 C CA . GLU A 1 459 ? -7.497 -15.712 -11.656 1.00 93.12 459 GLU A CA 1
ATOM 3387 C C . GLU A 1 459 ? -6.030 -15.849 -12.089 1.00 93.12 459 GLU A C 1
ATOM 3389 O O . GLU A 1 459 ? -5.231 -16.428 -11.356 1.00 93.12 459 GLU A O 1
ATOM 3394 N N . LEU A 1 460 ? -5.645 -15.244 -13.220 1.00 93.25 460 LEU A N 1
ATOM 3395 C CA . LEU A 1 460 ? -4.267 -15.293 -13.719 1.00 93.25 460 LEU A CA 1
ATOM 3396 C C . LEU A 1 460 ? -3.269 -14.689 -12.724 1.00 93.25 460 LEU A C 1
ATOM 3398 O O . LEU A 1 460 ? -2.200 -15.256 -12.518 1.00 93.25 460 LEU A O 1
ATOM 3402 N N . ILE A 1 461 ? -3.617 -13.566 -12.086 1.00 92.88 461 ILE A N 1
ATOM 3403 C CA . ILE A 1 461 ? -2.779 -12.946 -11.051 1.00 92.88 461 ILE A CA 1
ATOM 3404 C C . ILE A 1 461 ? -2.702 -13.827 -9.799 1.00 92.88 461 ILE A C 1
ATOM 3406 O O . ILE A 1 461 ? -1.627 -13.938 -9.219 1.00 92.88 461 ILE A O 1
ATOM 3410 N N . CYS A 1 462 ? -3.811 -14.436 -9.366 1.00 91.56 462 CYS A N 1
ATOM 3411 C CA . CYS A 1 462 ? -3.810 -15.331 -8.207 1.00 91.56 462 CYS A CA 1
ATOM 3412 C C . CYS A 1 462 ? -2.880 -16.524 -8.443 1.00 91.56 462 CYS A C 1
ATOM 3414 O O . CYS A 1 462 ? -2.017 -16.776 -7.612 1.00 91.56 462 CYS A O 1
ATOM 3416 N N . VAL A 1 463 ? -3.000 -17.187 -9.598 1.00 90.00 463 VAL A N 1
ATOM 3417 C CA . VAL A 1 463 ? -2.139 -18.321 -9.965 1.00 90.00 463 VAL A CA 1
ATOM 3418 C C . VAL A 1 463 ? -0.680 -17.887 -10.096 1.00 90.00 463 VAL A C 1
ATOM 3420 O O . VAL A 1 463 ? 0.207 -18.566 -9.593 1.00 90.00 463 VAL A O 1
ATOM 3423 N N . LEU A 1 464 ? -0.413 -16.762 -10.764 1.00 90.38 464 LEU A N 1
ATOM 3424 C CA . LEU A 1 464 ? 0.951 -16.274 -10.951 1.00 90.38 464 LEU A CA 1
ATOM 3425 C C . LEU A 1 464 ? 1.616 -15.961 -9.606 1.00 90.38 464 LEU A C 1
ATOM 3427 O O . LEU A 1 464 ? 2.703 -16.458 -9.336 1.00 90.38 464 LEU A O 1
ATOM 3431 N N . GLU A 1 465 ? 0.974 -15.156 -8.762 1.00 90.81 465 GLU A N 1
ATOM 3432 C CA . GLU A 1 465 ? 1.573 -14.736 -7.495 1.00 90.81 465 GLU A CA 1
ATOM 3433 C C . GLU A 1 465 ? 1.651 -15.864 -6.467 1.00 90.81 465 GLU A C 1
ATOM 3435 O O . GLU A 1 465 ? 2.628 -15.915 -5.734 1.00 90.81 465 GLU A O 1
ATOM 3440 N N . GLU A 1 466 ? 0.697 -16.800 -6.440 1.00 88.44 466 GLU A N 1
ATOM 3441 C CA . GLU A 1 466 ? 0.784 -17.981 -5.571 1.00 88.44 466 GLU A CA 1
ATOM 3442 C C . GLU A 1 466 ? 2.039 -18.799 -5.878 1.00 88.44 466 GLU A C 1
ATOM 3444 O O . GLU A 1 466 ? 2.746 -19.213 -4.963 1.00 88.44 466 GLU A O 1
ATOM 3449 N N . GLN A 1 467 ? 2.365 -18.978 -7.159 1.00 86.19 467 GLN A N 1
ATOM 3450 C CA . GLN A 1 467 ? 3.540 -19.740 -7.584 1.00 86.19 467 GLN A CA 1
ATOM 3451 C C . GLN A 1 467 ? 4.850 -18.978 -7.357 1.00 86.19 467 GLN A C 1
ATOM 3453 O O . GLN A 1 467 ? 5.847 -19.586 -6.985 1.00 86.19 467 GLN A O 1
ATOM 3458 N N . LEU A 1 468 ? 4.862 -17.655 -7.558 1.00 86.75 468 LEU A N 1
ATOM 3459 C CA . LEU A 1 468 ? 6.055 -16.838 -7.318 1.00 86.75 468 LEU A CA 1
ATOM 3460 C C . LEU A 1 468 ? 6.340 -16.653 -5.819 1.00 86.75 468 LEU A C 1
ATOM 3462 O O . LEU A 1 468 ? 7.502 -16.633 -5.429 1.00 86.75 468 LEU A O 1
ATOM 3466 N N . TYR A 1 469 ? 5.298 -16.529 -4.991 1.00 85.94 469 TYR A N 1
ATOM 3467 C CA . TYR A 1 469 ? 5.425 -16.347 -3.542 1.00 85.94 469 TYR A CA 1
ATOM 3468 C C . TYR A 1 469 ? 5.815 -17.650 -2.831 1.00 85.94 469 TYR A C 1
ATOM 3470 O O . TYR A 1 469 ? 6.719 -17.661 -2.004 1.00 85.94 469 TYR A O 1
ATOM 3478 N N . SER A 1 470 ? 5.177 -18.772 -3.183 1.00 81.75 470 SER A N 1
ATOM 3479 C CA . SER A 1 470 ? 5.476 -20.080 -2.571 1.00 81.75 470 SER A CA 1
ATOM 3480 C C . SER A 1 470 ? 6.833 -20.663 -2.980 1.00 81.75 470 SER A C 1
ATOM 3482 O O . SER A 1 470 ? 7.332 -21.557 -2.301 1.00 81.75 470 SER A O 1
ATOM 3484 N N . ALA A 1 471 ? 7.457 -20.159 -4.050 1.00 79.31 471 ALA A N 1
ATOM 3485 C CA . ALA A 1 471 ? 8.745 -20.654 -4.530 1.00 79.31 471 ALA A CA 1
ATOM 3486 C C . ALA A 1 471 ? 9.846 -20.599 -3.461 1.00 79.31 471 ALA A C 1
ATOM 3488 O O . ALA A 1 471 ? 10.566 -21.579 -3.295 1.00 79.31 471 ALA A O 1
ATOM 3489 N N . ALA A 1 472 ? 9.912 -19.512 -2.686 1.00 73.44 472 ALA A N 1
ATOM 3490 C CA . ALA A 1 472 ? 10.900 -19.366 -1.617 1.00 73.44 472 ALA A CA 1
ATOM 3491 C C . ALA A 1 472 ? 10.710 -20.415 -0.505 1.00 73.44 472 ALA A C 1
ATOM 3493 O O . ALA A 1 472 ? 11.682 -20.974 -0.006 1.00 73.44 472 ALA A O 1
ATOM 3494 N N . ALA A 1 473 ? 9.459 -20.751 -0.168 1.00 71.06 473 ALA A N 1
ATOM 3495 C CA . ALA A 1 473 ? 9.159 -21.794 0.815 1.00 71.06 473 ALA A CA 1
ATOM 3496 C C . ALA A 1 473 ? 9.528 -23.204 0.309 1.00 71.06 473 ALA A C 1
ATOM 3498 O O . ALA A 1 473 ? 9.938 -24.059 1.088 1.00 71.06 473 ALA A O 1
ATOM 3499 N N . LEU A 1 474 ? 9.426 -23.444 -1.003 1.00 69.69 474 LEU A N 1
ATOM 3500 C CA . LEU A 1 474 ? 9.744 -24.732 -1.633 1.00 69.69 474 LEU A CA 1
ATOM 3501 C C . LEU A 1 474 ? 11.250 -24.968 -1.828 1.00 69.69 474 LEU A C 1
ATOM 3503 O O . LEU A 1 474 ? 11.687 -26.118 -1.860 1.00 69.69 474 LEU A O 1
ATOM 3507 N N . GLU A 1 475 ? 12.035 -23.904 -1.998 1.00 70.94 475 GLU A N 1
ATOM 3508 C CA . GLU A 1 475 ? 13.481 -23.975 -2.264 1.00 70.94 475 GLU A CA 1
ATOM 3509 C C . GLU A 1 475 ? 14.327 -24.144 -0.985 1.00 70.94 475 GLU A C 1
ATOM 3511 O O . GLU A 1 475 ? 15.497 -24.520 -1.068 1.00 70.94 475 GLU A O 1
ATOM 3516 N N . GLY A 1 476 ? 13.710 -23.989 0.192 1.00 65.00 476 GLY A N 1
ATOM 3517 C CA . GLY A 1 476 ? 14.293 -24.287 1.500 1.00 65.00 476 GLY A CA 1
ATOM 3518 C C . GLY A 1 476 ? 14.729 -23.047 2.295 1.00 65.00 476 GLY A C 1
ATOM 3519 O O . GLY A 1 476 ? 14.696 -21.922 1.794 1.00 65.00 476 GLY A O 1
ATOM 3520 N N . PRO A 1 477 ? 15.134 -23.231 3.567 1.00 58.38 477 PRO A N 1
ATOM 3521 C CA . PRO A 1 477 ? 15.539 -22.129 4.434 1.00 58.38 477 PRO A CA 1
ATOM 3522 C C . PRO A 1 477 ? 16.802 -21.444 3.888 1.00 58.38 477 PRO A C 1
ATOM 3524 O O . PRO A 1 477 ? 17.863 -22.060 3.806 1.00 58.38 477 PRO A O 1
ATOM 3527 N N . GLY A 1 478 ? 16.677 -20.164 3.521 1.00 61.06 478 GLY A N 1
ATOM 3528 C CA . GLY A 1 478 ? 17.755 -19.342 2.954 1.00 61.06 478 GLY A CA 1
ATOM 3529 C C . GLY A 1 478 ? 17.595 -18.983 1.472 1.00 61.06 478 GLY A C 1
ATOM 3530 O O . GLY A 1 478 ? 18.444 -18.269 0.944 1.00 61.06 478 GLY A O 1
ATOM 3531 N N . ALA A 1 479 ? 16.534 -19.445 0.800 1.00 66.50 479 ALA A N 1
ATOM 3532 C CA . ALA A 1 479 ? 16.187 -18.969 -0.538 1.00 66.50 479 ALA A CA 1
ATOM 3533 C C . ALA A 1 479 ? 15.710 -17.504 -0.494 1.00 66.50 479 ALA A C 1
ATOM 3535 O O . ALA A 1 479 ? 14.920 -17.130 0.374 1.00 66.50 479 ALA A O 1
ATOM 3536 N N . GLU A 1 480 ? 16.185 -16.673 -1.427 1.00 67.50 480 GLU A N 1
ATOM 3537 C CA . GLU A 1 480 ? 15.748 -15.277 -1.532 1.00 67.50 480 GLU A CA 1
ATOM 3538 C C . GLU A 1 480 ? 14.266 -15.198 -1.933 1.00 67.50 480 GLU A C 1
ATOM 3540 O O . GLU A 1 480 ? 13.806 -15.893 -2.845 1.00 67.50 480 GLU A O 1
ATOM 3545 N N . GLU A 1 481 ? 13.506 -14.319 -1.273 1.00 70.12 481 GLU A N 1
ATOM 3546 C CA . GLU A 1 481 ? 12.108 -14.073 -1.626 1.00 70.12 481 GLU A CA 1
ATOM 3547 C C . GLU A 1 481 ? 12.006 -13.461 -3.030 1.00 70.12 481 GLU A C 1
ATOM 3549 O O . GLU A 1 481 ? 12.220 -12.267 -3.240 1.00 70.12 481 GLU A O 1
ATOM 3554 N N . MET A 1 482 ? 11.620 -14.273 -4.014 1.00 75.56 482 MET A N 1
ATOM 3555 C CA . MET A 1 482 ? 11.507 -13.800 -5.395 1.00 75.56 482 MET A CA 1
ATOM 3556 C C . MET A 1 482 ? 10.309 -12.860 -5.615 1.00 75.56 482 MET A C 1
ATOM 3558 O O . MET A 1 482 ? 10.324 -12.021 -6.519 1.00 75.56 482 MET A O 1
ATOM 3562 N N . TYR A 1 483 ? 9.252 -13.003 -4.810 1.00 82.81 483 TYR A N 1
ATOM 3563 C CA . TYR A 1 483 ? 8.066 -12.152 -4.864 1.00 82.81 483 TYR A CA 1
ATOM 3564 C C . TYR A 1 483 ? 7.667 -11.704 -3.458 1.00 82.81 483 TYR A C 1
ATOM 3566 O O . TYR A 1 483 ? 7.257 -12.537 -2.657 1.00 82.81 483 TYR A O 1
ATOM 3574 N N . PRO A 1 484 ? 7.743 -10.406 -3.141 1.00 83.62 484 PRO A N 1
ATOM 3575 C CA . PRO A 1 484 ? 7.560 -9.954 -1.772 1.00 83.62 484 PRO A CA 1
ATOM 3576 C C . PRO A 1 484 ? 6.085 -9.901 -1.347 1.00 83.62 484 PRO A C 1
ATOM 3578 O O . PRO A 1 484 ? 5.192 -9.509 -2.110 1.00 83.62 484 PRO A O 1
ATOM 3581 N N . ALA A 1 485 ? 5.837 -10.195 -0.069 1.00 82.25 485 ALA A N 1
ATOM 3582 C CA . ALA A 1 485 ? 4.501 -10.230 0.536 1.00 82.25 485 ALA A CA 1
ATOM 3583 C C . ALA A 1 485 ? 3.708 -8.913 0.397 1.00 82.25 485 ALA A C 1
ATOM 3585 O O . ALA A 1 485 ? 2.480 -8.919 0.277 1.00 82.25 485 ALA A O 1
ATOM 3586 N N . TYR A 1 486 ? 4.372 -7.754 0.383 1.00 82.19 486 TYR A N 1
ATOM 3587 C CA . TYR A 1 486 ? 3.669 -6.474 0.252 1.00 82.19 486 TYR A CA 1
ATOM 3588 C C . TYR A 1 486 ? 3.025 -6.290 -1.129 1.00 82.19 486 TYR A C 1
ATOM 3590 O O . TYR A 1 486 ? 1.977 -5.644 -1.224 1.00 82.19 486 TYR A O 1
ATOM 3598 N N . LEU A 1 487 ? 3.601 -6.864 -2.194 1.00 87.75 487 LEU A N 1
ATOM 3599 C CA . LEU A 1 487 ? 3.004 -6.803 -3.530 1.00 87.75 487 LEU A CA 1
ATOM 3600 C C . LEU A 1 487 ? 1.722 -7.623 -3.580 1.00 87.75 487 LEU A C 1
ATOM 3602 O O . LEU A 1 487 ? 0.729 -7.136 -4.113 1.00 87.75 487 LEU A O 1
ATOM 3606 N N . VAL A 1 488 ? 1.704 -8.782 -2.921 1.00 89.56 488 VAL A N 1
ATOM 3607 C CA . VAL A 1 488 ? 0.508 -9.616 -2.762 1.00 89.56 488 VAL A CA 1
ATOM 3608 C C . VAL A 1 488 ? -0.645 -8.828 -2.157 1.00 89.56 488 VAL A C 1
ATOM 3610 O O . VAL A 1 488 ? -1.763 -8.836 -2.682 1.00 89.56 488 VAL A O 1
ATOM 3613 N N . VAL A 1 489 ? -0.385 -8.119 -1.057 1.00 88.25 489 VAL A N 1
ATOM 3614 C CA . VAL A 1 489 ? -1.395 -7.293 -0.388 1.00 88.25 489 VAL A CA 1
ATOM 3615 C C . VAL A 1 489 ? -1.829 -6.139 -1.293 1.00 88.25 489 VAL A C 1
ATOM 3617 O O . VAL A 1 489 ? -3.028 -5.895 -1.453 1.00 88.25 489 VAL A O 1
ATOM 3620 N N . ALA A 1 490 ? -0.873 -5.445 -1.916 1.00 87.69 490 ALA A N 1
ATOM 3621 C CA . ALA A 1 490 ? -1.137 -4.275 -2.745 1.00 87.69 490 ALA A CA 1
ATOM 3622 C C . ALA A 1 490 ? -1.966 -4.612 -3.994 1.00 87.69 490 ALA A C 1
ATOM 3624 O O . ALA A 1 490 ? -2.969 -3.945 -4.261 1.00 87.69 490 ALA A O 1
ATOM 3625 N N . THR A 1 491 ? -1.601 -5.658 -4.739 1.00 92.19 491 THR A N 1
ATOM 3626 C CA . THR A 1 491 ? -2.324 -6.078 -5.948 1.00 92.19 491 THR A CA 1
ATOM 3627 C C . THR A 1 491 ? -3.707 -6.627 -5.604 1.00 92.19 491 THR A C 1
ATOM 3629 O O . THR A 1 491 ? -4.671 -6.340 -6.317 1.00 92.19 491 THR A O 1
ATOM 3632 N N . SER A 1 492 ? -3.847 -7.326 -4.471 1.00 92.69 492 SER A N 1
ATOM 3633 C CA . SER A 1 492 ? -5.143 -7.811 -3.975 1.00 92.69 492 SER A CA 1
ATOM 3634 C C . SER A 1 492 ? -6.076 -6.663 -3.585 1.00 92.69 492 SER A C 1
ATOM 3636 O O . SER A 1 492 ? -7.232 -6.620 -4.013 1.00 92.69 492 SER A O 1
ATOM 3638 N N . ALA A 1 493 ? -5.572 -5.680 -2.833 1.00 89.69 493 ALA A N 1
ATOM 3639 C CA . ALA A 1 493 ? -6.340 -4.502 -2.444 1.00 89.69 493 ALA A CA 1
ATOM 3640 C C . ALA A 1 493 ? -6.729 -3.644 -3.659 1.00 89.69 493 ALA A C 1
ATOM 3642 O O . ALA A 1 493 ? -7.882 -3.218 -3.772 1.00 89.69 493 ALA A O 1
ATOM 3643 N N . ALA A 1 494 ? -5.795 -3.414 -4.589 1.00 90.31 494 ALA A N 1
ATOM 3644 C CA . ALA A 1 494 ? -6.041 -2.644 -5.804 1.00 90.31 494 ALA A CA 1
ATOM 3645 C C . ALA A 1 494 ? -7.088 -3.319 -6.701 1.00 90.31 494 ALA A C 1
ATOM 3647 O O . ALA A 1 494 ? -8.038 -2.664 -7.136 1.00 90.31 494 ALA A O 1
ATOM 3648 N N . GLY A 1 495 ? -6.961 -4.629 -6.925 1.00 91.06 495 GLY A N 1
ATOM 3649 C CA . GLY A 1 495 ? -7.902 -5.411 -7.722 1.00 91.06 495 GLY A CA 1
ATOM 3650 C C . GLY A 1 495 ? -9.306 -5.452 -7.112 1.00 91.06 495 GLY A C 1
ATOM 3651 O O . GLY A 1 495 ? -10.292 -5.174 -7.801 1.00 91.06 495 GLY A O 1
ATOM 3652 N N . ALA A 1 496 ? -9.411 -5.696 -5.801 1.00 92.12 496 ALA A N 1
ATOM 3653 C CA . ALA A 1 496 ? -10.685 -5.679 -5.085 1.00 92.12 496 ALA A CA 1
ATOM 3654 C C . ALA A 1 496 ? -11.347 -4.288 -5.114 1.00 92.12 496 ALA A C 1
ATOM 3656 O O . ALA A 1 496 ? -12.544 -4.170 -5.391 1.00 92.12 496 ALA A O 1
ATOM 3657 N N . ALA A 1 497 ? -10.572 -3.221 -4.886 1.00 91.75 497 ALA A N 1
ATOM 3658 C CA . ALA A 1 497 ? -11.071 -1.849 -4.923 1.00 91.75 497 ALA A CA 1
ATOM 3659 C C . ALA A 1 497 ? -11.534 -1.439 -6.328 1.00 91.75 497 ALA A C 1
ATOM 3661 O O . ALA A 1 497 ? -12.582 -0.800 -6.463 1.00 91.75 497 ALA A O 1
ATOM 3662 N N . ALA A 1 498 ? -10.787 -1.815 -7.371 1.00 90.44 498 ALA A N 1
ATOM 3663 C CA . ALA A 1 498 ? -11.149 -1.551 -8.759 1.00 90.44 498 ALA A CA 1
ATOM 3664 C C . ALA A 1 498 ? -12.459 -2.258 -9.138 1.00 90.44 498 ALA A C 1
ATOM 3666 O O . ALA A 1 498 ? -13.392 -1.602 -9.607 1.00 90.44 498 ALA A O 1
ATOM 3667 N N . ALA A 1 499 ? -12.578 -3.560 -8.858 1.00 92.00 499 ALA A N 1
ATOM 3668 C CA . ALA A 1 499 ? -13.784 -4.335 -9.150 1.00 92.00 499 ALA A CA 1
ATOM 3669 C C . ALA A 1 499 ? -15.014 -3.799 -8.398 1.00 92.00 499 ALA A C 1
ATOM 3671 O O . ALA A 1 499 ? -16.072 -3.591 -8.999 1.00 92.00 499 ALA A O 1
ATOM 3672 N N . HIS A 1 500 ? -14.865 -3.495 -7.104 1.00 90.31 500 HIS A N 1
ATOM 3673 C CA . HIS A 1 500 ? -15.941 -2.926 -6.295 1.00 90.31 500 HIS A CA 1
ATOM 3674 C C . HIS A 1 500 ? -16.384 -1.551 -6.818 1.00 90.31 500 HIS A C 1
ATOM 3676 O O . HIS A 1 500 ? -17.580 -1.291 -6.953 1.00 90.31 500 HIS A O 1
ATOM 3682 N N . ARG A 1 501 ? -15.439 -0.666 -7.164 1.00 90.94 501 ARG A N 1
ATOM 3683 C CA . ARG A 1 501 ? -15.754 0.667 -7.705 1.00 90.94 501 ARG A CA 1
ATOM 3684 C C . ARG A 1 501 ? -16.437 0.600 -9.068 1.00 90.94 501 ARG A C 1
ATOM 3686 O O . ARG A 1 501 ? -17.406 1.325 -9.281 1.00 90.94 501 ARG A O 1
ATOM 3693 N N . LEU A 1 502 ? -15.981 -0.274 -9.963 1.00 90.81 502 LEU A N 1
ATOM 3694 C CA . LEU A 1 502 ? -16.599 -0.460 -11.279 1.00 90.81 502 LEU A CA 1
ATOM 3695 C C . LEU A 1 502 ? -18.016 -1.038 -11.169 1.00 90.81 502 LEU A C 1
ATOM 3697 O O . LEU A 1 502 ? -18.916 -0.596 -11.886 1.00 90.81 502 LEU A O 1
ATOM 3701 N N . ALA A 1 503 ? -18.243 -1.980 -10.251 1.00 89.56 503 ALA A N 1
ATOM 3702 C CA . ALA A 1 503 ? -19.572 -2.531 -9.996 1.00 89.56 503 ALA A CA 1
ATOM 3703 C C . ALA A 1 503 ? -20.511 -1.496 -9.351 1.00 89.56 503 ALA A C 1
ATOM 3705 O O . ALA A 1 503 ? -21.660 -1.365 -9.774 1.00 89.56 503 ALA A O 1
ATOM 3706 N N . ALA A 1 504 ? -20.020 -0.708 -8.386 1.00 89.12 504 ALA A N 1
ATOM 3707 C CA . ALA A 1 504 ? -20.782 0.369 -7.749 1.00 89.12 504 ALA A CA 1
ATOM 3708 C C . ALA A 1 504 ? -21.168 1.484 -8.738 1.00 89.12 504 ALA A C 1
ATOM 3710 O O . ALA A 1 504 ? -22.262 2.036 -8.650 1.00 89.12 504 ALA A O 1
ATOM 3711 N N . ALA A 1 505 ? -20.302 1.776 -9.714 1.00 89.06 505 ALA A N 1
ATOM 3712 C CA . ALA A 1 505 ? -20.580 2.712 -10.804 1.00 89.06 505 ALA A CA 1
ATOM 3713 C C . ALA A 1 505 ? -21.506 2.136 -11.899 1.00 89.06 505 ALA A C 1
ATOM 3715 O O . ALA A 1 505 ? -21.839 2.837 -12.852 1.00 89.06 505 ALA A O 1
ATOM 3716 N N . GLY A 1 506 ? -21.910 0.863 -11.804 1.00 87.44 506 GLY A N 1
ATOM 3717 C CA . GLY A 1 506 ? -22.739 0.193 -12.812 1.00 87.44 506 GLY A CA 1
ATOM 3718 C C . GLY A 1 506 ? -22.021 -0.090 -14.139 1.00 87.44 506 GLY A C 1
ATOM 3719 O O . GLY A 1 506 ? -22.683 -0.341 -15.150 1.00 87.44 506 GLY A O 1
ATOM 3720 N N . LEU A 1 507 ? -20.685 -0.042 -14.148 1.00 88.56 507 LEU A N 1
ATOM 3721 C CA . LEU A 1 507 ? -19.830 -0.290 -15.316 1.00 88.56 507 LEU A CA 1
ATOM 3722 C C . LEU A 1 507 ? -19.432 -1.771 -15.437 1.00 88.56 507 LEU A C 1
ATOM 3724 O O . LEU A 1 507 ? -19.208 -2.262 -16.539 1.00 88.56 507 LEU A O 1
ATOM 3728 N N . ALA A 1 508 ? -19.417 -2.496 -14.318 1.00 89.81 508 ALA A N 1
ATOM 3729 C CA . ALA A 1 508 ? -19.245 -3.946 -14.249 1.00 89.81 508 ALA A CA 1
ATOM 3730 C C . ALA A 1 508 ? -20.534 -4.622 -13.730 1.00 89.81 508 ALA A C 1
ATOM 3732 O O . ALA A 1 508 ? -21.361 -3.972 -13.080 1.00 89.81 508 ALA A O 1
ATOM 3733 N N . PRO A 1 509 ? -20.755 -5.918 -14.013 1.00 90.12 509 PRO A N 1
ATOM 3734 C CA . PRO A 1 509 ? -21.917 -6.635 -13.515 1.00 90.12 509 PRO A CA 1
ATOM 3735 C C . PRO A 1 509 ? -21.803 -6.829 -11.999 1.00 90.12 509 PRO A C 1
ATOM 3737 O O . PRO A 1 509 ? -20.707 -6.933 -11.450 1.00 90.12 509 PRO A O 1
ATOM 3740 N N . ARG A 1 510 ? -22.948 -6.920 -11.313 1.00 87.44 510 ARG A N 1
ATOM 3741 C CA . ARG A 1 510 ? -22.992 -7.041 -9.844 1.00 87.44 510 ARG A CA 1
ATOM 3742 C C . ARG A 1 510 ? -22.219 -8.250 -9.318 1.00 87.44 510 ARG A C 1
ATOM 3744 O O . ARG A 1 510 ? -21.576 -8.137 -8.282 1.00 87.44 510 ARG A O 1
ATOM 3751 N N . TRP A 1 511 ? -22.242 -9.369 -10.046 1.00 89.31 511 TRP A N 1
ATOM 3752 C CA . TRP A 1 511 ? -21.500 -10.570 -9.659 1.00 89.31 511 TRP A CA 1
ATOM 3753 C C . TRP A 1 511 ? -19.984 -10.330 -9.653 1.00 89.31 511 TRP A C 1
ATOM 3755 O O . TRP A 1 511 ? -19.311 -10.808 -8.750 1.00 89.31 511 TRP A O 1
ATOM 3765 N N . ALA A 1 512 ? -19.440 -9.534 -10.583 1.00 89.31 512 ALA A N 1
ATOM 3766 C CA . ALA A 1 512 ? -18.004 -9.245 -10.630 1.00 89.31 512 ALA A CA 1
ATOM 3767 C C . ALA A 1 512 ? -17.560 -8.392 -9.432 1.00 89.31 512 ALA A C 1
ATOM 3769 O O . ALA A 1 512 ? -16.474 -8.596 -8.900 1.00 89.31 512 ALA A O 1
ATOM 3770 N N . GLY A 1 513 ? -18.433 -7.501 -8.946 1.00 87.19 513 GLY A N 1
ATOM 3771 C CA . GLY A 1 513 ? -18.211 -6.730 -7.717 1.00 87.19 513 GLY A CA 1
ATOM 3772 C C . GLY A 1 513 ? -18.200 -7.561 -6.430 1.00 87.19 513 GLY A C 1
ATOM 3773 O O . GLY A 1 513 ? -17.896 -7.018 -5.374 1.00 87.19 513 GLY A O 1
ATOM 3774 N N . TRP A 1 514 ? -18.529 -8.851 -6.511 1.00 89.94 514 TRP A N 1
ATOM 3775 C CA . TRP A 1 514 ? -18.531 -9.790 -5.394 1.00 89.94 514 TRP A CA 1
ATOM 3776 C C . TRP A 1 514 ? -17.480 -10.896 -5.571 1.00 89.94 514 TRP A C 1
ATOM 3778 O O . TRP A 1 514 ? -16.649 -11.092 -4.688 1.00 89.94 514 TRP A O 1
ATOM 3788 N N . VAL A 1 515 ? -17.467 -11.567 -6.728 1.00 91.50 515 VAL A N 1
ATOM 3789 C CA . VAL A 1 515 ? -16.565 -12.695 -7.014 1.00 91.50 515 VAL A CA 1
ATOM 3790 C C . VAL A 1 515 ? -15.102 -12.256 -7.031 1.00 91.50 515 VAL A C 1
ATOM 3792 O O . VAL A 1 515 ? -14.265 -12.898 -6.405 1.00 91.50 515 VAL A O 1
ATOM 3795 N N . VAL A 1 516 ? -14.781 -11.149 -7.708 1.00 92.31 516 VAL A N 1
ATOM 3796 C CA . VAL A 1 516 ? -13.388 -10.696 -7.855 1.00 92.31 516 VAL A CA 1
ATOM 3797 C C . VAL A 1 516 ? -12.782 -10.265 -6.510 1.00 92.31 516 VAL A C 1
ATOM 3799 O O . VAL A 1 516 ? -11.693 -10.735 -6.184 1.00 92.31 516 VAL A O 1
ATOM 3802 N N . PRO A 1 517 ? -13.462 -9.457 -5.666 1.00 91.69 517 PRO A N 1
ATOM 3803 C CA . PRO A 1 517 ? -12.983 -9.196 -4.309 1.00 91.69 517 PRO A CA 1
ATOM 3804 C C . PRO A 1 517 ? -12.853 -10.450 -3.438 1.00 91.69 517 PRO A C 1
ATOM 3806 O O . PRO A 1 517 ? -11.936 -10.509 -2.627 1.00 91.69 517 PRO A O 1
ATOM 3809 N N . ALA A 1 518 ? -13.727 -11.452 -3.598 1.00 89.75 518 ALA A N 1
ATOM 3810 C CA . ALA A 1 518 ? -13.614 -12.712 -2.861 1.00 89.75 518 ALA A CA 1
ATOM 3811 C C . ALA A 1 518 ? -12.357 -13.506 -3.262 1.00 89.75 518 ALA A C 1
ATOM 3813 O O . ALA A 1 518 ? -11.667 -14.014 -2.382 1.00 89.75 518 ALA A O 1
ATOM 3814 N N . LEU A 1 519 ? -12.015 -13.549 -4.556 1.00 91.38 519 LEU A N 1
ATOM 3815 C CA . LEU A 1 519 ? -10.775 -14.166 -5.045 1.00 91.38 519 LEU A CA 1
ATOM 3816 C C . LEU A 1 519 ? -9.528 -13.441 -4.527 1.00 91.38 519 LEU A C 1
ATOM 3818 O O . LEU A 1 519 ? -8.631 -14.076 -3.983 1.00 91.38 519 LEU A O 1
ATOM 3822 N N . TYR A 1 520 ? -9.490 -12.108 -4.617 1.00 92.56 520 TYR A N 1
ATOM 3823 C CA . TYR A 1 520 ? -8.378 -11.329 -4.061 1.00 92.56 520 TYR A CA 1
ATOM 3824 C C . TYR A 1 520 ? -8.296 -11.414 -2.531 1.00 92.56 520 TYR A C 1
ATOM 3826 O O . TYR A 1 520 ? -7.206 -11.344 -1.974 1.00 92.56 520 TYR A O 1
ATOM 3834 N N . GLY A 1 521 ? -9.423 -11.594 -1.840 1.00 87.00 521 GLY A N 1
ATOM 3835 C CA . GLY A 1 521 ? -9.438 -11.893 -0.409 1.00 87.00 521 GLY A CA 1
ATOM 3836 C C . GLY A 1 521 ? -8.844 -13.268 -0.103 1.00 87.00 521 GLY A C 1
ATOM 3837 O O . GLY A 1 521 ? -8.027 -13.389 0.804 1.00 87.00 521 GLY A O 1
ATOM 3838 N N . ALA A 1 522 ? -9.199 -14.288 -0.887 1.00 87.81 522 ALA A N 1
ATOM 3839 C CA . ALA A 1 522 ? -8.655 -15.636 -0.744 1.00 87.81 522 ALA A CA 1
ATOM 3840 C C . ALA A 1 522 ? -7.159 -15.716 -1.053 1.00 87.81 522 ALA A C 1
ATOM 3842 O O . ALA A 1 522 ? -6.430 -16.444 -0.388 1.00 87.81 522 ALA A O 1
ATOM 3843 N N . LYS A 1 523 ? -6.687 -14.906 -2.001 1.00 90.62 523 LYS A N 1
ATOM 3844 C CA . LYS A 1 523 ? -5.270 -14.755 -2.325 1.00 90.62 523 LYS A CA 1
ATOM 3845 C C . LYS A 1 523 ? -4.416 -14.357 -1.117 1.00 90.62 523 LYS A C 1
ATOM 3847 O O . LYS A 1 523 ? -3.279 -14.794 -1.022 1.00 90.62 523 LYS A O 1
ATOM 3852 N N . LEU A 1 524 ? -4.953 -13.603 -0.153 1.00 86.31 524 LEU A N 1
ATOM 3853 C CA . LEU A 1 524 ? -4.215 -13.244 1.068 1.00 86.31 524 LEU A CA 1
ATOM 3854 C C . LEU A 1 524 ? -3.866 -14.453 1.946 1.00 86.31 524 LEU A C 1
ATOM 3856 O O . LEU A 1 524 ? -2.986 -14.347 2.795 1.00 86.31 524 LEU A O 1
ATOM 3860 N N . ALA A 1 525 ? -4.518 -15.599 1.752 1.00 83.44 525 ALA A N 1
ATOM 3861 C CA . ALA A 1 525 ? -4.224 -16.793 2.527 1.00 83.44 525 ALA A CA 1
ATOM 3862 C C . ALA A 1 525 ? -2.827 -17.367 2.272 1.00 83.44 525 ALA A C 1
ATOM 3864 O O . ALA A 1 525 ? -2.276 -18.010 3.166 1.00 83.44 525 ALA A O 1
ATOM 3865 N N . MET A 1 526 ? -2.232 -17.107 1.102 1.00 82.31 526 MET A N 1
ATOM 3866 C CA . MET A 1 526 ? -0.872 -17.574 0.825 1.00 82.31 526 MET A CA 1
ATOM 3867 C C . MET A 1 526 ? 0.170 -16.919 1.735 1.00 82.31 526 MET A C 1
ATOM 3869 O O . MET A 1 526 ? 1.204 -17.522 1.971 1.00 82.31 526 MET A O 1
ATOM 3873 N N . LEU A 1 527 ? -0.132 -15.751 2.321 1.00 79.25 527 LEU A N 1
ATOM 3874 C CA . LEU A 1 527 ? 0.724 -15.095 3.319 1.00 79.25 527 LEU A CA 1
ATOM 3875 C C . LEU A 1 527 ? 0.729 -15.808 4.679 1.00 79.25 527 LEU A C 1
ATOM 3877 O O . LEU A 1 527 ? 1.585 -15.527 5.508 1.00 79.25 527 LEU A O 1
ATOM 3881 N N . VAL A 1 528 ? -0.260 -16.668 4.945 1.00 75.38 528 VAL A N 1
ATOM 3882 C CA . VAL A 1 528 ? -0.392 -17.368 6.231 1.00 75.38 528 VAL A CA 1
ATOM 3883 C C . VAL A 1 528 ? 0.266 -18.741 6.161 1.00 75.38 528 VAL A C 1
ATOM 3885 O O . VAL A 1 528 ? 1.016 -19.100 7.060 1.00 75.38 528 VAL A O 1
ATOM 3888 N N . VAL A 1 529 ? -0.020 -19.504 5.102 1.00 73.50 529 VAL A N 1
ATOM 3889 C CA . VAL A 1 529 ? 0.553 -20.840 4.877 1.00 73.50 529 VAL A CA 1
ATOM 3890 C C . VAL A 1 529 ? 0.942 -20.966 3.396 1.00 73.50 529 VAL A C 1
ATOM 3892 O O . VAL A 1 529 ? 0.127 -21.436 2.594 1.00 73.50 529 VAL A O 1
ATOM 3895 N N . PRO A 1 530 ? 2.149 -20.515 3.001 1.00 72.50 530 PRO A N 1
ATOM 3896 C CA . PRO A 1 530 ? 2.568 -20.492 1.596 1.00 72.50 530 PRO A CA 1
ATOM 3897 C C . PRO A 1 530 ? 2.678 -21.892 0.982 1.00 72.50 530 PRO A C 1
ATOM 3899 O O . PRO A 1 530 ? 2.329 -22.078 -0.181 1.00 72.50 530 PRO A O 1
ATOM 3902 N N . GLU A 1 531 ? 3.092 -22.886 1.771 1.00 68.44 531 GLU A N 1
ATOM 3903 C CA . GLU A 1 531 ? 3.321 -24.270 1.323 1.00 68.44 531 GLU A CA 1
ATOM 3904 C C . GLU A 1 531 ? 2.031 -25.025 0.964 1.00 68.44 531 GLU A C 1
ATOM 3906 O O . GLU A 1 531 ? 2.057 -26.020 0.243 1.00 68.44 531 GLU A O 1
ATOM 3911 N N . ALA A 1 532 ? 0.878 -24.564 1.455 1.00 66.81 532 ALA A N 1
ATOM 3912 C CA . ALA A 1 532 ? -0.372 -25.314 1.371 1.00 66.81 532 ALA A CA 1
ATOM 3913 C C . ALA A 1 532 ? -1.242 -24.969 0.145 1.00 66.81 532 ALA A C 1
ATOM 3915 O O . ALA A 1 532 ? -2.318 -25.550 -0.002 1.00 66.81 532 ALA A O 1
ATOM 3916 N N . HIS A 1 533 ? -0.809 -24.033 -0.717 1.00 77.00 533 HIS A N 1
ATOM 3917 C CA . HIS A 1 533 ? -1.515 -23.608 -1.942 1.00 77.00 533 HIS A CA 1
ATOM 3918 C C . HIS A 1 533 ? -3.039 -23.415 -1.753 1.00 77.00 533 HIS A C 1
ATOM 3920 O O . HIS A 1 533 ? -3.885 -24.003 -2.437 1.00 77.00 533 HIS A O 1
ATOM 3926 N N . LEU A 1 534 ? -3.409 -22.630 -0.735 1.00 78.50 534 LEU A N 1
ATOM 3927 C CA . LEU A 1 534 ? -4.785 -22.546 -0.227 1.00 78.50 534 LEU A CA 1
ATOM 3928 C C . LEU A 1 534 ? -5.681 -21.541 -0.947 1.00 78.50 534 LEU A C 1
ATOM 3930 O O . LEU A 1 534 ? -6.849 -21.396 -0.569 1.00 78.50 534 LEU A O 1
ATOM 3934 N N . VAL A 1 535 ? -5.180 -20.852 -1.974 1.00 84.31 535 VAL A N 1
ATOM 3935 C CA . VAL A 1 535 ? -5.922 -19.767 -2.627 1.00 84.31 535 VAL A CA 1
ATOM 3936 C C . VAL A 1 535 ? -7.237 -20.279 -3.222 1.00 84.31 535 VAL A C 1
ATOM 3938 O O . VAL A 1 535 ? -8.287 -19.665 -3.020 1.00 84.31 535 VAL A O 1
ATOM 3941 N N . LEU A 1 536 ? -7.222 -21.442 -3.881 1.00 84.50 536 LEU A N 1
ATOM 3942 C CA . LEU A 1 536 ? -8.425 -22.035 -4.472 1.00 84.50 536 LEU A CA 1
ATOM 3943 C C . LEU A 1 536 ? -9.434 -22.540 -3.411 1.00 84.50 536 LEU A C 1
ATOM 3945 O O . LEU A 1 536 ? -10.593 -22.115 -3.473 1.00 84.50 536 LEU A O 1
ATOM 3949 N N . PRO A 1 537 ? -9.060 -23.384 -2.422 1.00 80.06 537 PRO A N 1
ATOM 3950 C CA . PRO A 1 537 ? -9.980 -23.809 -1.361 1.00 80.06 537 PRO A CA 1
ATOM 3951 C C . PRO A 1 537 ? -10.608 -22.645 -0.586 1.00 80.06 537 PRO A C 1
ATOM 3953 O O . PRO A 1 537 ? -11.817 -22.639 -0.341 1.00 80.06 537 PRO A O 1
ATOM 3956 N N . ILE A 1 538 ? -9.814 -21.627 -0.239 1.00 82.50 538 ILE A N 1
ATOM 3957 C CA . ILE A 1 538 ? -10.304 -20.454 0.493 1.00 82.50 538 ILE A CA 1
ATOM 3958 C C . ILE A 1 538 ? -11.150 -19.564 -0.415 1.00 82.50 538 ILE A C 1
ATOM 3960 O O . ILE A 1 538 ? -12.135 -18.997 0.050 1.00 82.50 538 ILE A O 1
ATOM 3964 N N . GLY A 1 539 ? -10.854 -19.501 -1.714 1.00 84.25 539 GLY A N 1
ATOM 3965 C CA . GLY A 1 539 ? -11.703 -18.849 -2.710 1.00 84.25 539 GLY A CA 1
ATOM 3966 C C . GLY A 1 539 ? -13.091 -19.477 -2.766 1.00 84.25 539 GLY A C 1
ATOM 3967 O O . GLY A 1 539 ? -14.096 -18.774 -2.661 1.00 84.25 539 GLY A O 1
ATOM 3968 N N . LEU A 1 540 ? -13.163 -20.808 -2.842 1.00 82.62 540 LEU A N 1
ATOM 3969 C CA . LEU A 1 540 ? -14.427 -21.547 -2.812 1.00 82.62 540 LEU A CA 1
ATOM 3970 C C . LEU A 1 540 ? -15.178 -21.352 -1.486 1.00 82.62 540 LEU A C 1
ATOM 3972 O O . LEU A 1 540 ? -16.402 -21.187 -1.485 1.00 82.62 540 LEU A O 1
ATOM 3976 N N . LEU A 1 541 ? -14.465 -21.311 -0.356 1.00 81.19 541 LEU A N 1
ATOM 3977 C CA . LEU A 1 541 ? -15.056 -21.041 0.956 1.00 81.19 541 LEU A CA 1
ATOM 3978 C C . LEU A 1 541 ? -15.603 -19.611 1.050 1.00 81.19 541 LEU A C 1
ATOM 3980 O O . LEU A 1 541 ? -16.741 -19.407 1.469 1.00 81.19 541 LEU A O 1
ATOM 3984 N N . ALA A 1 542 ? -14.823 -18.619 0.624 1.00 82.50 542 ALA A N 1
ATOM 3985 C CA . ALA A 1 542 ? -15.217 -17.218 0.630 1.00 82.50 542 ALA A CA 1
ATOM 3986 C C . ALA A 1 542 ? -16.443 -16.998 -0.260 1.00 82.50 542 ALA A C 1
ATOM 3988 O O . ALA A 1 542 ? -17.409 -16.370 0.175 1.00 82.50 542 ALA A O 1
ATOM 3989 N N . LEU A 1 543 ? -16.452 -17.565 -1.469 1.00 83.81 543 LEU A N 1
ATOM 3990 C CA . LEU A 1 543 ? -17.592 -17.505 -2.380 1.00 83.81 543 LEU A CA 1
ATOM 3991 C C . LEU A 1 543 ? -18.819 -18.202 -1.780 1.00 83.81 543 LEU A C 1
ATOM 3993 O O . LEU A 1 543 ? -19.884 -17.600 -1.704 1.00 83.81 543 LEU A O 1
ATOM 3997 N N . SER A 1 544 ? -18.702 -19.430 -1.278 1.00 79.12 544 SER A N 1
ATOM 3998 C CA . SER A 1 544 ? -19.854 -20.140 -0.700 1.00 79.12 544 SER A CA 1
ATOM 3999 C C . SER A 1 544 ? -20.433 -19.439 0.539 1.00 79.12 544 SER A C 1
ATOM 4001 O O . SER A 1 544 ? -21.654 -19.326 0.659 1.00 79.12 544 SER A O 1
ATOM 4003 N N . ALA A 1 545 ? -19.587 -18.886 1.414 1.00 77.69 545 ALA A N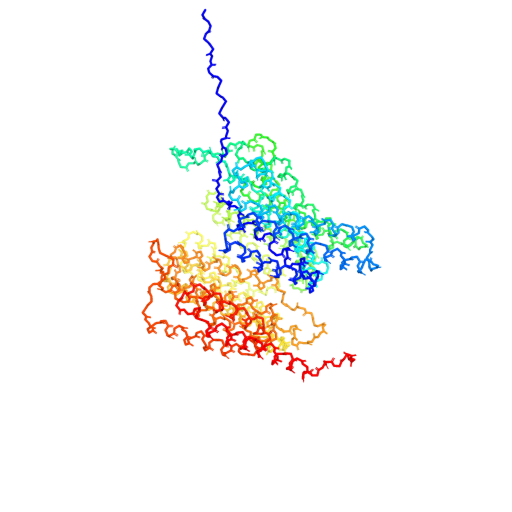 1
ATOM 4004 C CA . ALA A 1 545 ? -20.016 -18.173 2.618 1.00 77.69 545 ALA A CA 1
ATOM 4005 C C . ALA A 1 545 ? -20.655 -16.804 2.322 1.00 77.69 545 ALA A C 1
ATOM 4007 O O . ALA A 1 545 ? -21.584 -16.384 3.014 1.00 77.69 545 ALA A O 1
ATOM 4008 N N . THR A 1 546 ? -20.178 -16.093 1.294 1.00 80.75 546 THR A N 1
ATOM 4009 C CA . THR A 1 546 ? -20.645 -14.731 0.969 1.00 80.75 546 THR A CA 1
ATOM 4010 C C . THR A 1 546 ? -21.729 -14.685 -0.114 1.00 80.75 546 THR A C 1
ATOM 4012 O O . THR A 1 546 ? -22.455 -13.691 -0.206 1.00 80.75 546 THR A O 1
ATOM 4015 N N . ALA A 1 547 ? -21.927 -15.771 -0.870 1.00 79.88 547 ALA A N 1
ATOM 4016 C CA . ALA A 1 547 ? -22.994 -15.924 -1.860 1.00 79.88 547 ALA A CA 1
ATOM 4017 C C . ALA A 1 547 ? -24.407 -15.565 -1.355 1.00 79.88 547 ALA A C 1
ATOM 4019 O O . ALA A 1 547 ? -25.089 -14.812 -2.056 1.00 79.88 547 ALA A O 1
ATOM 4020 N N . PRO A 1 548 ? -24.875 -16.005 -0.166 1.00 74.38 548 PRO A N 1
ATOM 4021 C CA . PRO A 1 548 ? -26.222 -15.668 0.300 1.00 74.38 548 PRO A CA 1
ATOM 4022 C C . PRO A 1 548 ? -26.427 -14.164 0.532 1.00 74.38 548 PRO A C 1
ATOM 4024 O O . PRO A 1 548 ? -27.532 -13.662 0.338 1.00 74.38 548 PRO A O 1
ATOM 4027 N N . LEU A 1 549 ? -25.376 -13.429 0.907 1.00 72.19 549 LEU A N 1
ATOM 4028 C CA . LEU A 1 549 ? -25.438 -11.978 1.114 1.00 72.19 549 LEU A CA 1
ATOM 4029 C C . LEU A 1 549 ? -25.402 -11.204 -0.211 1.00 72.19 549 LEU A C 1
ATOM 4031 O O . LEU A 1 549 ? -26.056 -10.169 -0.335 1.00 72.19 549 LEU A O 1
ATOM 4035 N N . ALA A 1 550 ? -24.658 -11.709 -1.197 1.00 76.38 550 ALA A N 1
ATOM 4036 C CA . ALA A 1 550 ? -24.503 -11.073 -2.502 1.00 76.38 550 ALA A CA 1
ATOM 4037 C C . ALA A 1 550 ? -25.684 -11.347 -3.451 1.00 76.38 550 ALA A C 1
ATOM 4039 O O . ALA A 1 550 ? -26.135 -10.443 -4.155 1.00 76.38 550 ALA A O 1
ATOM 4040 N N . ALA A 1 551 ? -26.201 -12.580 -3.463 1.00 75.75 551 ALA A N 1
ATOM 4041 C CA . ALA A 1 551 ? -27.308 -12.992 -4.327 1.00 75.75 551 ALA A CA 1
ATOM 4042 C C . ALA A 1 551 ? -28.677 -12.538 -3.795 1.00 75.75 551 ALA A C 1
ATOM 4044 O O . ALA A 1 551 ? -29.578 -12.236 -4.580 1.00 75.75 551 ALA A O 1
ATOM 4045 N N . HIS A 1 552 ? -28.828 -12.445 -2.469 1.00 74.06 552 HIS A N 1
ATOM 4046 C CA . HIS A 1 552 ? -30.085 -12.088 -1.814 1.00 74.06 552 HIS A CA 1
ATOM 4047 C C . HIS A 1 552 ? -29.892 -10.908 -0.849 1.00 74.06 552 HIS A C 1
ATOM 4049 O O . HIS A 1 552 ? -29.931 -11.099 0.367 1.00 74.06 552 HIS A O 1
ATOM 4055 N N . PRO A 1 553 ? -29.698 -9.672 -1.348 1.00 68.75 553 PRO A N 1
ATOM 4056 C CA . PRO A 1 553 ? -29.527 -8.516 -0.477 1.00 68.75 553 PRO A CA 1
ATOM 4057 C C . PRO A 1 553 ? -30.766 -8.326 0.418 1.00 68.75 553 PRO A C 1
ATOM 4059 O O . PRO A 1 553 ? -31.901 -8.428 -0.064 1.00 68.75 553 PRO A O 1
ATOM 4062 N N . PRO A 1 554 ? -30.589 -8.057 1.723 1.00 61.97 554 PRO A N 1
ATOM 4063 C CA . PRO A 1 554 ? -31.716 -7.861 2.617 1.00 61.97 554 PRO A CA 1
ATOM 4064 C C . PRO A 1 554 ? -32.494 -6.583 2.248 1.00 61.97 554 PRO A C 1
ATOM 4066 O O . PRO A 1 554 ? -31.893 -5.590 1.828 1.00 61.97 554 PRO A O 1
ATOM 4069 N N . PRO A 1 555 ? -33.829 -6.568 2.413 1.00 64.75 555 PRO A N 1
ATOM 4070 C CA . PRO A 1 555 ? -34.624 -5.367 2.184 1.00 64.75 555 PRO A CA 1
ATOM 4071 C C . PRO A 1 555 ? -34.227 -4.248 3.166 1.00 64.75 555 PRO A C 1
ATOM 4073 O O . PRO A 1 555 ? -33.828 -4.543 4.301 1.00 64.75 555 PRO A O 1
ATOM 4076 N N . PRO A 1 556 ? -34.361 -2.966 2.770 1.00 54.34 556 PRO A N 1
ATOM 4077 C CA . PRO A 1 556 ? -33.988 -1.836 3.617 1.00 54.34 556 PRO A CA 1
ATOM 4078 C C . PRO A 1 556 ? -34.693 -1.917 4.980 1.00 54.34 556 PRO A C 1
ATOM 4080 O O . PRO A 1 556 ? -35.904 -2.116 5.057 1.00 54.34 556 PRO A O 1
ATOM 4083 N N . GLY A 1 557 ? -33.916 -1.806 6.063 1.00 54.75 557 GLY A N 1
ATOM 4084 C CA . GLY A 1 557 ? -34.406 -1.884 7.446 1.00 54.75 557 GLY A CA 1
ATOM 4085 C C . GLY A 1 557 ? -34.367 -3.275 8.095 1.00 54.75 557 GLY A C 1
ATOM 4086 O O . GLY A 1 557 ? -34.669 -3.390 9.281 1.00 54.75 557 GLY A O 1
ATOM 4087 N N . LYS A 1 558 ? -33.963 -4.337 7.381 1.00 55.03 558 LYS A N 1
ATOM 4088 C CA . LYS A 1 558 ? -33.763 -5.679 7.962 1.00 55.03 558 LYS A CA 1
ATOM 4089 C C . LYS A 1 558 ? -32.306 -6.119 7.819 1.00 55.03 558 LYS A C 1
ATOM 4091 O O . LYS A 1 558 ? -31.702 -5.943 6.773 1.00 55.03 558 LYS A O 1
ATOM 4096 N N . ARG A 1 559 ? -31.737 -6.718 8.874 1.00 56.50 559 ARG A N 1
ATOM 4097 C CA . ARG A 1 559 ? -30.342 -7.215 8.883 1.00 56.50 559 ARG A CA 1
ATOM 4098 C C . ARG A 1 559 ? -30.160 -8.591 8.227 1.00 56.50 559 ARG A C 1
ATOM 4100 O O . ARG A 1 559 ? -29.023 -9.000 8.032 1.00 56.50 559 ARG A O 1
ATOM 4107 N N . ARG A 1 560 ? -31.240 -9.327 7.927 1.00 58.72 560 ARG A N 1
ATOM 4108 C CA . ARG A 1 560 ? -31.166 -10.731 7.479 1.00 58.72 560 ARG A CA 1
ATOM 4109 C C . ARG A 1 560 ? -31.774 -10.938 6.086 1.00 58.72 560 ARG A C 1
ATOM 4111 O O . ARG A 1 560 ? -32.890 -10.456 5.857 1.00 58.72 560 ARG A O 1
ATOM 4118 N N . PRO A 1 561 ? -31.088 -11.664 5.184 1.00 61.88 561 PRO A N 1
ATOM 4119 C CA . PRO A 1 561 ? -31.647 -12.071 3.900 1.00 61.88 561 PRO A CA 1
ATOM 4120 C C . PRO A 1 561 ? -32.749 -13.124 4.107 1.00 61.88 561 PRO A C 1
ATOM 4122 O O . PRO A 1 561 ? -32.687 -13.929 5.037 1.00 61.88 561 PRO A O 1
ATOM 4125 N N . ARG A 1 562 ? -33.786 -13.113 3.261 1.00 66.94 562 ARG A N 1
ATOM 4126 C CA . ARG A 1 562 ? -34.822 -14.162 3.239 1.00 66.94 562 ARG A CA 1
ATOM 4127 C C . ARG A 1 562 ? -34.415 -15.218 2.213 1.00 66.94 562 ARG A C 1
ATOM 4129 O O . ARG A 1 562 ? -34.456 -14.934 1.022 1.00 66.94 562 ARG A O 1
ATOM 4136 N N . LEU A 1 563 ? -34.032 -16.403 2.679 1.00 69.88 563 LEU A N 1
ATOM 4137 C CA . LEU A 1 563 ? -33.635 -17.543 1.845 1.00 69.88 563 LEU A CA 1
ATOM 4138 C C . LEU A 1 563 ? -34.689 -18.649 1.933 1.00 69.88 563 LEU A C 1
ATOM 4140 O O . LEU A 1 563 ? -35.276 -18.851 2.998 1.00 69.88 563 LEU A O 1
ATOM 4144 N N . GLN A 1 564 ? -34.919 -19.375 0.836 1.00 76.44 564 GLN A N 1
ATOM 4145 C CA . GLN A 1 564 ? -35.708 -20.608 0.896 1.00 76.44 564 GLN A CA 1
ATOM 4146 C C . GLN A 1 564 ? -34.871 -21.742 1.530 1.00 76.44 564 GLN A C 1
ATOM 4148 O O . GLN A 1 564 ? -33.652 -21.769 1.341 1.00 76.44 564 GLN A O 1
ATOM 4153 N N . PRO A 1 565 ? -35.483 -22.701 2.256 1.00 73.81 565 PRO A N 1
ATOM 4154 C CA . PRO A 1 565 ? -34.748 -23.747 2.979 1.00 73.81 565 PRO A CA 1
ATOM 4155 C C . PRO A 1 565 ? -33.806 -24.578 2.094 1.00 73.81 565 PRO A C 1
ATOM 4157 O O . PRO A 1 565 ? -32.688 -24.881 2.500 1.00 73.81 565 PRO A O 1
ATOM 4160 N N . TRP A 1 566 ? -34.216 -24.885 0.857 1.00 72.56 566 TRP A N 1
ATOM 4161 C CA . TRP A 1 566 ? -33.395 -25.638 -0.100 1.00 72.56 566 TRP A CA 1
ATOM 4162 C C . TRP A 1 566 ? -32.176 -24.844 -0.597 1.00 72.56 566 TRP A C 1
ATOM 4164 O O . TRP A 1 566 ? -31.115 -25.424 -0.811 1.00 72.56 566 TRP A O 1
ATOM 4174 N N . GLN A 1 567 ? -32.289 -23.515 -0.718 1.00 78.00 567 GLN A N 1
ATOM 4175 C CA . GLN A 1 567 ? -31.162 -22.636 -1.058 1.00 78.00 567 GLN A CA 1
ATOM 4176 C C . GLN A 1 567 ? -30.160 -22.594 0.098 1.00 78.00 567 GLN A C 1
ATOM 4178 O O . GLN A 1 567 ? -28.957 -22.679 -0.125 1.00 78.00 567 GLN A O 1
ATOM 4183 N N . GLY A 1 568 ? -30.658 -22.534 1.340 1.00 71.62 568 GLY A N 1
ATOM 4184 C CA . GLY A 1 568 ? -29.832 -22.628 2.545 1.00 71.62 568 GLY A CA 1
ATOM 4185 C C . GLY A 1 568 ? -29.060 -23.948 2.632 1.00 71.62 568 GLY A C 1
ATOM 4186 O O . GLY A 1 568 ? -27.861 -23.928 2.894 1.00 71.62 568 GLY A O 1
ATOM 4187 N N . LEU A 1 569 ? -29.719 -25.076 2.340 1.00 70.75 569 LEU A N 1
ATOM 4188 C CA . LEU A 1 569 ? -29.077 -26.395 2.263 1.00 70.75 569 LEU A CA 1
ATOM 4189 C C . LEU A 1 569 ? -28.021 -26.465 1.154 1.00 70.75 569 LEU A C 1
ATOM 4191 O O . LEU A 1 569 ? -26.943 -27.004 1.384 1.00 70.75 569 LEU A O 1
ATOM 4195 N N . GLY A 1 570 ? -28.288 -25.880 -0.018 1.00 74.88 570 GLY A N 1
ATOM 4196 C CA . GLY A 1 570 ? -27.317 -25.806 -1.113 1.00 74.88 570 GLY A CA 1
ATOM 4197 C C . GLY A 1 570 ? -26.056 -25.022 -0.738 1.00 74.88 570 GLY A C 1
ATOM 4198 O O . GLY A 1 570 ? -24.945 -25.497 -0.971 1.00 74.88 570 GLY A O 1
ATOM 4199 N N . TYR A 1 571 ? -26.205 -23.858 -0.095 1.00 76.31 571 TYR A N 1
ATOM 4200 C CA . TYR A 1 571 ? -25.059 -23.085 0.395 1.00 76.31 571 TYR A CA 1
ATOM 4201 C C . TYR A 1 571 ? -24.308 -23.805 1.519 1.00 76.31 571 TYR A C 1
ATOM 4203 O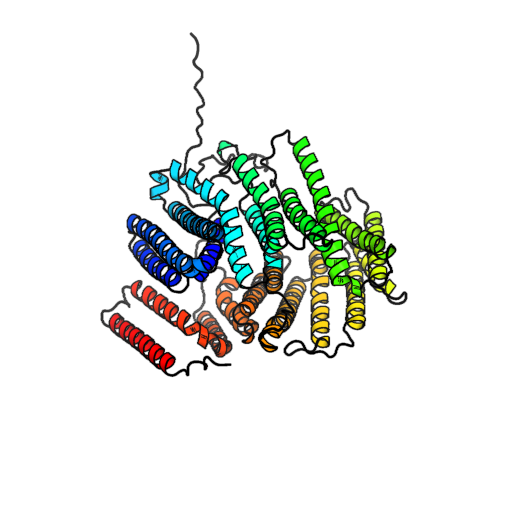 O . TYR A 1 571 ? -23.083 -23.781 1.521 1.00 76.31 571 TYR A O 1
ATOM 4211 N N . ALA A 1 572 ? -25.013 -24.482 2.430 1.00 70.62 572 ALA A N 1
ATOM 4212 C CA . ALA A 1 572 ? -24.391 -25.279 3.486 1.00 70.62 572 ALA A CA 1
ATOM 4213 C C . ALA A 1 572 ? -23.603 -26.476 2.922 1.00 70.62 572 ALA A C 1
ATOM 4215 O O . ALA A 1 572 ? -22.482 -26.739 3.346 1.00 70.62 572 ALA A O 1
ATOM 4216 N N . ALA A 1 573 ? -24.140 -27.171 1.915 1.00 71.62 573 ALA A N 1
ATOM 4217 C CA . ALA A 1 573 ? -23.417 -28.233 1.222 1.00 71.62 573 ALA A CA 1
ATOM 4218 C C . ALA A 1 573 ? -22.158 -27.684 0.527 1.00 71.62 573 ALA A C 1
ATOM 4220 O O . ALA A 1 573 ? -21.075 -28.247 0.676 1.00 71.62 573 ALA A O 1
ATOM 4221 N N . ALA A 1 574 ? -22.268 -26.539 -0.153 1.00 73.31 574 ALA A N 1
ATOM 4222 C CA . ALA A 1 574 ? -21.133 -25.888 -0.805 1.00 73.31 574 ALA A CA 1
ATOM 4223 C C . ALA A 1 574 ? -20.047 -25.439 0.192 1.00 73.31 574 ALA A C 1
ATOM 4225 O O . ALA A 1 574 ? -18.865 -25.658 -0.069 1.00 73.31 574 ALA A O 1
ATOM 4226 N N . THR A 1 575 ? -20.419 -24.866 1.345 1.00 74.00 575 THR A N 1
ATOM 4227 C CA . THR A 1 575 ? -19.445 -24.495 2.384 1.00 74.00 575 THR A CA 1
ATOM 4228 C C . THR A 1 575 ? -18.786 -25.729 2.993 1.00 74.00 575 THR A C 1
ATOM 4230 O O . THR A 1 575 ? -17.569 -25.739 3.141 1.00 74.00 575 THR A O 1
ATOM 4233 N N . THR A 1 576 ? -19.534 -26.799 3.285 1.00 70.75 576 THR A N 1
ATOM 4234 C CA . THR A 1 576 ? -18.941 -28.050 3.799 1.00 70.75 576 THR A CA 1
ATOM 4235 C C . THR A 1 576 ? -17.984 -28.705 2.803 1.00 70.75 576 THR A C 1
ATOM 4237 O O . THR A 1 576 ? -16.910 -29.147 3.204 1.00 70.75 576 THR A O 1
ATOM 4240 N N . ALA A 1 577 ? -18.308 -28.703 1.506 1.00 71.62 577 ALA A N 1
ATOM 4241 C CA . ALA A 1 577 ? -17.410 -29.188 0.462 1.00 71.62 577 ALA A CA 1
ATOM 4242 C C . ALA A 1 577 ? -16.140 -28.324 0.356 1.00 71.62 577 ALA A C 1
ATOM 4244 O O . ALA A 1 577 ? -15.042 -28.866 0.260 1.00 71.62 577 ALA A O 1
ATOM 4245 N N . ALA A 1 578 ? -16.266 -26.994 0.443 1.00 71.38 578 ALA A N 1
ATOM 4246 C CA . ALA A 1 578 ? -15.117 -26.086 0.451 1.00 71.38 578 ALA A CA 1
ATOM 4247 C C . ALA A 1 578 ? -14.211 -26.299 1.679 1.00 71.38 578 ALA A C 1
ATOM 4249 O O . ALA A 1 578 ? -12.991 -26.359 1.540 1.00 71.38 578 ALA A O 1
ATOM 4250 N N . VAL A 1 579 ? -14.794 -26.495 2.867 1.00 68.19 579 VAL A N 1
ATOM 4251 C CA . VAL A 1 579 ? -14.050 -26.839 4.092 1.00 68.19 579 VAL A CA 1
ATOM 4252 C C . VAL A 1 579 ? -13.356 -28.199 3.955 1.00 68.19 579 VAL A C 1
ATOM 4254 O O . VAL A 1 579 ? -12.199 -28.336 4.346 1.00 68.19 579 VAL A O 1
ATOM 4257 N N . ALA A 1 580 ? -14.017 -29.195 3.358 1.00 67.94 580 ALA A N 1
ATOM 4258 C CA . ALA A 1 580 ? -13.431 -30.513 3.121 1.00 67.94 580 ALA A CA 1
ATOM 4259 C C . ALA A 1 580 ? -12.265 -30.474 2.115 1.00 67.94 580 ALA A C 1
ATOM 4261 O O . ALA A 1 580 ? -11.295 -31.213 2.273 1.00 67.94 580 ALA A O 1
ATOM 4262 N N . LEU A 1 581 ? -12.321 -29.597 1.108 1.00 66.25 581 LEU A N 1
ATOM 4263 C CA . LEU A 1 581 ? -11.205 -29.357 0.186 1.00 66.25 581 LEU A CA 1
ATOM 4264 C C . LEU A 1 581 ? -10.033 -28.640 0.873 1.00 66.25 581 LEU A C 1
ATOM 4266 O O . LEU A 1 581 ? -8.882 -28.923 0.560 1.00 66.25 581 LEU A O 1
ATOM 4270 N N . ALA A 1 582 ? -10.309 -27.784 1.861 1.00 62.56 582 ALA A N 1
ATOM 4271 C CA . ALA A 1 582 ? -9.292 -27.122 2.679 1.00 62.56 582 ALA A CA 1
ATOM 4272 C C . ALA A 1 582 ? -8.686 -28.024 3.779 1.00 62.56 582 ALA A C 1
ATOM 4274 O O . ALA A 1 582 ? -7.853 -27.556 4.558 1.00 62.56 582 ALA A O 1
ATOM 4275 N N . ARG A 1 583 ? -9.070 -29.314 3.853 1.00 59.91 583 ARG A N 1
ATOM 4276 C CA . ARG A 1 583 ? -8.730 -30.244 4.950 1.00 59.91 583 ARG A CA 1
ATOM 4277 C C . ARG A 1 583 ? -7.252 -30.262 5.342 1.00 59.91 583 ARG A C 1
ATOM 4279 O O . ARG A 1 583 ? -6.961 -30.386 6.522 1.00 59.91 583 ARG A O 1
ATOM 4286 N N . PHE A 1 584 ? -6.335 -30.107 4.388 1.00 54.50 584 PHE A N 1
ATOM 4287 C CA . PHE A 1 584 ? -4.897 -30.194 4.651 1.00 54.50 584 PHE A CA 1
ATOM 4288 C C . PHE A 1 584 ? -4.324 -28.988 5.415 1.00 54.50 584 PHE A C 1
ATOM 4290 O O . PHE A 1 584 ? -3.375 -29.175 6.156 1.00 54.50 584 PHE A O 1
ATOM 4297 N N . ALA A 1 585 ? -4.934 -27.798 5.339 1.00 52.78 585 ALA A N 1
ATOM 4298 C CA . ALA A 1 585 ? -4.560 -26.645 6.181 1.00 52.78 585 ALA A CA 1
ATOM 4299 C C . ALA A 1 585 ? -5.487 -26.439 7.380 1.00 52.78 585 ALA A C 1
ATOM 4301 O O . ALA A 1 585 ? -5.132 -25.842 8.395 1.00 52.78 585 ALA A O 1
ATOM 4302 N N . VAL A 1 586 ? -6.707 -26.953 7.264 1.00 48.56 586 VAL A N 1
ATOM 4303 C CA . VAL A 1 586 ? -7.697 -26.961 8.331 1.00 48.56 586 VAL A CA 1
ATOM 4304 C C . VAL A 1 586 ? -7.185 -27.789 9.508 1.00 48.56 586 VAL A C 1
ATOM 4306 O O . VAL A 1 586 ? -7.451 -27.376 10.621 1.00 48.56 586 VAL A O 1
ATOM 4309 N N . PHE A 1 587 ? -6.393 -28.854 9.341 1.00 47.78 587 PHE A N 1
ATOM 4310 C CA . PHE A 1 587 ? -5.849 -29.607 10.488 1.00 47.78 587 PHE A CA 1
ATOM 4311 C C . PHE A 1 587 ? -4.940 -28.782 11.425 1.00 47.78 587 PHE A C 1
ATOM 4313 O O . PHE A 1 587 ? -5.050 -28.956 12.637 1.00 47.78 587 PHE A O 1
ATOM 4320 N N . ASP A 1 588 ? -4.170 -27.814 10.915 1.00 45.34 588 ASP A N 1
ATOM 4321 C CA . ASP A 1 588 ? -3.341 -26.935 11.761 1.00 45.34 588 ASP A CA 1
ATOM 4322 C C . ASP A 1 588 ? -4.146 -25.790 12.403 1.00 45.34 588 ASP A C 1
ATOM 4324 O O . ASP A 1 588 ? -3.877 -25.369 13.528 1.00 45.34 588 ASP A O 1
ATOM 4328 N N . VAL A 1 589 ? -5.200 -25.308 11.730 1.00 44.28 589 VAL A N 1
ATOM 4329 C CA . VAL A 1 589 ? -6.018 -24.166 12.193 1.00 44.28 589 VAL A CA 1
ATOM 4330 C C . VAL A 1 589 ? -7.268 -24.598 12.986 1.00 44.28 589 VAL A C 1
ATOM 4332 O O . VAL A 1 589 ? -7.774 -23.851 13.829 1.00 44.28 589 VAL A O 1
ATOM 4335 N N . THR A 1 590 ? -7.783 -25.816 12.787 1.00 46.44 590 THR A N 1
ATOM 4336 C CA . THR A 1 590 ? -9.010 -26.322 13.443 1.00 46.44 590 THR A CA 1
ATOM 4337 C C . THR A 1 590 ? -8.864 -26.598 14.918 1.00 46.44 590 THR A C 1
ATOM 4339 O O . THR A 1 590 ? -9.882 -26.652 15.603 1.00 46.44 590 THR A O 1
ATOM 4342 N N . LEU A 1 591 ? -7.648 -26.669 15.448 1.00 45.72 591 LEU A N 1
ATOM 4343 C CA . LEU A 1 591 ? -7.459 -26.703 16.893 1.00 45.72 591 LEU A CA 1
ATOM 4344 C C . LEU A 1 591 ? -7.960 -25.396 17.549 1.00 45.72 591 LEU A C 1
ATOM 4346 O O . LEU A 1 591 ? -8.588 -25.411 18.608 1.00 45.72 591 LEU A O 1
ATOM 4350 N N . VAL A 1 592 ? -7.768 -24.257 16.874 1.00 45.12 592 VAL A N 1
ATOM 4351 C CA . VAL A 1 592 ? -8.180 -22.921 17.346 1.00 45.12 592 VAL A CA 1
ATOM 4352 C C . VAL A 1 592 ? -9.580 -22.556 16.835 1.00 45.12 592 VAL A C 1
ATOM 4354 O O . VAL A 1 592 ? -10.378 -21.941 17.545 1.00 45.12 592 VAL A O 1
ATOM 4357 N N . LEU A 1 593 ? -9.946 -22.976 15.619 1.00 42.00 593 LEU A N 1
ATOM 4358 C CA . LEU A 1 593 ? -11.289 -22.715 15.095 1.00 42.00 593 LEU A CA 1
ATOM 4359 C C . LEU A 1 593 ? -12.354 -23.664 15.674 1.00 42.00 593 LEU A C 1
ATOM 4361 O O . LEU A 1 593 ? -13.494 -23.266 15.883 1.00 42.00 593 LEU A O 1
ATOM 4365 N N . GLY A 1 594 ? -11.994 -24.908 15.989 1.00 46.06 594 GLY A N 1
ATOM 4366 C CA . GLY A 1 594 ? -12.891 -25.883 16.612 1.00 46.06 594 GLY A CA 1
ATOM 4367 C C . GLY A 1 594 ? -13.317 -25.463 18.019 1.00 46.06 594 GLY A C 1
ATOM 4368 O O . GLY A 1 594 ? -14.486 -25.598 18.374 1.00 46.06 594 GLY A O 1
ATOM 4369 N N . THR A 1 595 ? -12.412 -24.846 18.786 1.00 49.28 595 THR A N 1
ATOM 4370 C CA . THR A 1 595 ? -12.738 -24.260 20.095 1.00 49.28 595 THR A CA 1
ATOM 4371 C C . THR A 1 595 ? -13.634 -23.030 19.958 1.00 49.28 595 THR A C 1
ATOM 4373 O O . THR A 1 595 ? -14.600 -22.902 20.704 1.00 49.28 595 THR A O 1
ATOM 4376 N N . THR A 1 596 ? -13.416 -22.169 18.961 1.00 45.53 596 THR A N 1
ATOM 4377 C CA . THR A 1 596 ? -14.280 -20.996 18.723 1.00 45.53 596 THR A CA 1
ATOM 4378 C C . THR A 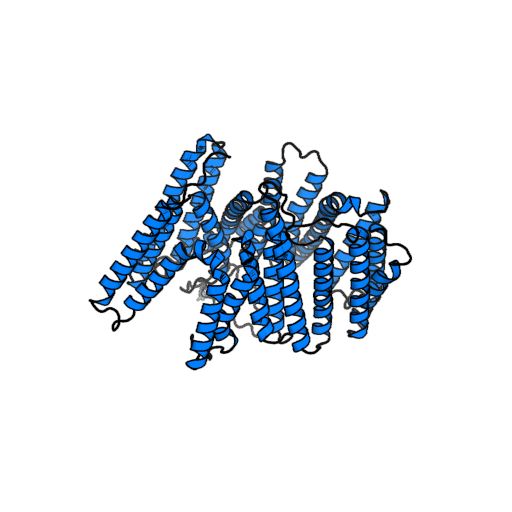1 596 ? -15.661 -21.365 18.174 1.00 45.53 596 THR A C 1
ATOM 4380 O O . THR A 1 596 ? -16.648 -20.775 18.601 1.00 45.53 596 THR A O 1
ATOM 4383 N N . VAL A 1 597 ? -15.785 -22.379 17.310 1.00 48.62 597 VAL A N 1
ATOM 4384 C CA . VAL A 1 597 ? -17.084 -22.906 16.842 1.00 48.62 597 VAL A CA 1
ATOM 4385 C C . VAL A 1 597 ? -17.837 -23.606 17.974 1.00 48.62 597 VAL A C 1
ATOM 4387 O O . VAL A 1 597 ? -19.046 -23.405 18.105 1.00 48.62 597 VAL A O 1
ATOM 4390 N N . ALA A 1 598 ? -17.143 -24.357 18.837 1.00 50.78 598 ALA A N 1
ATOM 4391 C CA . ALA A 1 598 ? -17.731 -24.928 20.048 1.00 50.78 598 ALA A CA 1
ATOM 4392 C C . ALA A 1 598 ? -18.205 -23.831 21.014 1.00 50.78 598 ALA A C 1
ATOM 4394 O O . ALA A 1 598 ? -19.301 -23.932 21.557 1.00 50.78 598 ALA A O 1
ATOM 4395 N N . VAL A 1 599 ? -17.445 -22.741 21.158 1.00 49.00 599 VAL A N 1
ATOM 4396 C CA . VAL A 1 599 ? -17.817 -21.567 21.963 1.00 49.00 599 VAL A CA 1
ATOM 4397 C C . VAL A 1 599 ? -18.993 -20.805 21.347 1.00 49.00 599 VAL A C 1
ATOM 4399 O O . VAL A 1 599 ? -19.908 -20.423 22.067 1.00 49.00 599 VAL A O 1
ATOM 4402 N N . VAL A 1 600 ? -19.045 -20.625 20.026 1.00 49.31 600 VAL A N 1
ATOM 4403 C CA . VAL A 1 600 ? -20.187 -19.993 19.346 1.00 49.31 600 VAL A CA 1
ATOM 4404 C C . VAL A 1 600 ? -21.434 -20.873 19.452 1.00 49.31 600 VAL A C 1
ATOM 4406 O O . VAL A 1 600 ? -22.513 -20.346 19.713 1.00 49.31 600 VAL A O 1
ATOM 4409 N N . CYS A 1 601 ? -21.309 -22.200 19.344 1.00 48.97 601 CYS A N 1
ATOM 4410 C CA . CYS A 1 601 ? -22.403 -23.135 19.628 1.00 48.97 601 CYS A CA 1
ATOM 4411 C C . CYS A 1 601 ? -22.841 -23.064 21.097 1.00 48.97 601 CYS A C 1
ATOM 4413 O O . CYS A 1 601 ? -24.031 -23.001 21.381 1.00 48.97 601 CYS A O 1
ATOM 4415 N N . PHE A 1 602 ? -21.898 -22.988 22.036 1.00 48.62 602 PHE A N 1
ATOM 4416 C CA . PHE A 1 602 ? -22.174 -22.869 23.467 1.00 48.62 602 PHE A CA 1
ATOM 4417 C C . PHE A 1 602 ? -22.891 -21.553 23.812 1.00 48.62 602 PHE A C 1
ATOM 4419 O O . PHE A 1 602 ? -23.892 -21.553 24.524 1.00 48.62 602 PHE A O 1
ATOM 4426 N N . ILE A 1 603 ? -22.448 -20.432 23.238 1.00 51.22 603 ILE A N 1
ATOM 4427 C CA . ILE A 1 603 ? -23.050 -19.105 23.424 1.00 51.22 603 ILE A CA 1
ATOM 4428 C C . ILE A 1 603 ? -24.425 -19.020 22.747 1.00 51.22 603 ILE A C 1
ATOM 4430 O O . ILE A 1 603 ? -25.363 -18.478 23.326 1.00 51.22 603 ILE A O 1
ATOM 4434 N N . THR A 1 604 ? -24.582 -19.575 21.543 1.00 52.38 604 THR A N 1
ATOM 4435 C CA . THR A 1 604 ? -25.880 -19.595 20.843 1.00 52.38 604 THR A CA 1
ATOM 4436 C C . THR A 1 604 ? -26.895 -20.514 21.527 1.00 52.38 604 THR A C 1
ATOM 4438 O O . THR A 1 604 ? -28.089 -20.217 21.494 1.00 52.38 604 THR A O 1
ATOM 4441 N N . LEU A 1 605 ? -26.441 -21.571 22.210 1.00 50.09 605 LEU A N 1
ATOM 4442 C CA . LEU A 1 605 ? -27.278 -22.423 23.060 1.00 50.09 605 LEU A CA 1
ATOM 4443 C C . LEU A 1 605 ? -27.636 -21.753 24.395 1.00 50.09 605 LEU A C 1
ATOM 4445 O O . LEU A 1 605 ? -28.782 -21.862 24.825 1.00 50.09 605 LEU A O 1
ATOM 4449 N N . LEU A 1 606 ? -26.719 -20.992 25.005 1.00 47.84 606 LEU A N 1
ATOM 4450 C CA . LEU A 1 606 ? -26.999 -20.176 26.198 1.00 47.84 606 LEU A CA 1
ATOM 4451 C C . LEU A 1 606 ? -28.021 -19.060 25.933 1.00 47.84 606 LEU A C 1
ATOM 4453 O O . LEU A 1 606 ? -28.782 -18.691 26.822 1.00 47.84 606 LEU A O 1
ATOM 4457 N N . GLN A 1 607 ? -28.065 -18.531 24.709 1.00 49.50 607 GLN A N 1
ATOM 4458 C CA . GLN A 1 607 ? -29.009 -17.483 24.311 1.00 49.50 607 GLN A CA 1
ATOM 4459 C C . GLN A 1 607 ? -30.410 -18.010 23.954 1.00 49.50 607 GLN A C 1
ATOM 4461 O O . GLN A 1 607 ? -31.308 -17.208 23.693 1.00 49.50 607 GLN A O 1
ATOM 4466 N N . ASN A 1 608 ? -30.619 -19.333 23.935 1.00 50.75 608 ASN A N 1
ATOM 4467 C CA . ASN A 1 608 ? -31.883 -19.942 23.536 1.00 50.75 608 ASN A CA 1
ATOM 4468 C C . ASN A 1 608 ? -32.538 -20.665 24.736 1.00 50.75 608 ASN A C 1
ATOM 4470 O O . ASN A 1 608 ? -32.133 -21.780 25.075 1.00 50.75 608 ASN A O 1
ATOM 4474 N N . PRO A 1 609 ? -33.566 -20.078 25.383 1.00 52.12 609 PRO A N 1
ATOM 4475 C CA . PRO A 1 609 ? -34.114 -20.577 26.652 1.00 52.12 609 PRO A CA 1
ATOM 4476 C C . PRO A 1 609 ? -34.763 -21.967 26.553 1.00 52.12 609 PRO A C 1
ATOM 4478 O O . PRO A 1 609 ? -34.984 -22.615 27.569 1.00 52.12 609 PRO A O 1
ATOM 4481 N N . VAL A 1 610 ? -35.047 -22.446 25.337 1.00 54.97 610 VAL A N 1
ATOM 4482 C CA . VAL A 1 610 ? -35.629 -23.775 25.079 1.00 54.97 610 VAL A CA 1
ATOM 4483 C C . VAL A 1 610 ? -34.556 -24.871 24.964 1.00 54.97 610 VAL A C 1
ATOM 4485 O O . VAL A 1 610 ? -34.831 -26.030 25.262 1.00 54.97 610 VAL A O 1
ATOM 4488 N N . LEU A 1 611 ? -33.327 -24.527 24.554 1.00 48.72 611 LEU A N 1
ATOM 4489 C CA . LEU A 1 611 ? -32.233 -25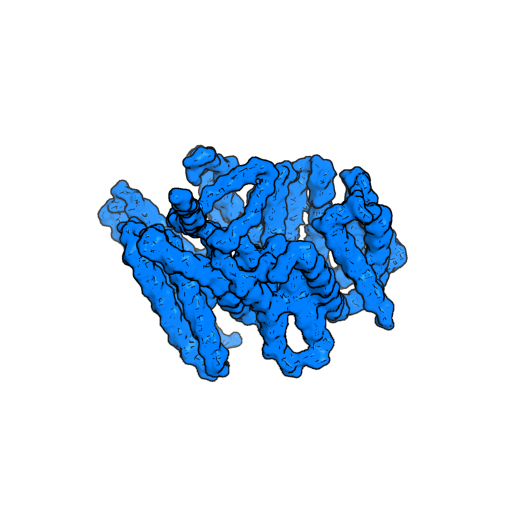.487 24.327 1.00 48.72 611 LEU A CA 1
ATOM 4490 C C . LEU A 1 611 ? -31.207 -25.528 25.472 1.00 48.72 611 LEU A C 1
ATOM 4492 O O . LEU A 1 611 ? -30.498 -26.523 25.612 1.00 48.72 611 LEU A O 1
ATOM 4496 N N . GLY A 1 612 ? -31.176 -24.513 26.340 1.00 46.00 612 GLY A N 1
ATOM 4497 C CA . GLY A 1 612 ? -30.400 -24.493 27.586 1.00 46.00 612 GLY A CA 1
ATOM 4498 C C . GLY A 1 612 ? -30.969 -25.393 28.692 1.00 46.00 612 GLY A C 1
ATOM 4499 O O . GLY A 1 612 ? -31.077 -24.966 29.837 1.00 46.00 612 GLY A O 1
ATOM 4500 N N . SER A 1 613 ? -31.391 -26.621 28.372 1.00 54.28 613 SER A N 1
ATOM 4501 C CA . SER A 1 613 ? -31.875 -27.561 29.391 1.00 54.28 613 SER A CA 1
ATOM 4502 C C . SER A 1 613 ? -30.717 -28.087 30.252 1.00 54.28 613 SER A C 1
ATOM 4504 O O . SER A 1 613 ? -29.598 -28.262 29.759 1.00 54.28 613 SER A O 1
ATOM 4506 N N . VAL A 1 614 ? -31.022 -28.438 31.506 1.00 55.53 614 VAL A N 1
ATOM 4507 C CA . VAL A 1 614 ? -30.111 -29.035 32.509 1.00 55.53 614 VAL A CA 1
ATOM 4508 C C . VAL A 1 614 ? -29.374 -30.287 31.992 1.00 55.53 614 VAL A C 1
ATOM 4510 O O . VAL A 1 614 ? -28.329 -30.646 32.520 1.00 55.53 614 VAL A O 1
ATOM 4513 N N . VAL A 1 615 ? -29.870 -30.924 30.926 1.00 56.69 615 VAL A N 1
ATOM 4514 C CA . VAL A 1 615 ? -29.297 -32.143 30.331 1.00 56.69 615 VAL A CA 1
ATOM 4515 C C . VAL A 1 615 ? -28.218 -31.844 29.278 1.00 56.69 615 VAL A C 1
ATOM 4517 O O . VAL A 1 615 ? -27.226 -32.563 29.188 1.00 56.69 615 VAL A O 1
ATOM 4520 N N . TRP A 1 616 ? -28.366 -30.772 28.493 1.00 51.69 616 TRP A N 1
ATOM 4521 C CA . TRP A 1 616 ? -27.477 -30.491 27.352 1.00 51.69 616 TRP A CA 1
ATOM 4522 C C . TRP A 1 616 ? -26.168 -29.806 27.762 1.00 51.69 616 TRP A C 1
ATOM 4524 O O . TRP A 1 616 ? -25.125 -30.072 27.169 1.00 51.69 616 TRP A O 1
ATOM 4534 N N . LEU A 1 617 ? -26.201 -28.978 28.809 1.00 51.69 617 LEU A N 1
ATOM 4535 C CA . LEU A 1 617 ? -25.024 -28.305 29.373 1.00 51.69 617 LEU A CA 1
ATOM 4536 C C . LEU A 1 617 ? -23.916 -29.272 29.849 1.00 51.69 617 LEU A C 1
ATOM 4538 O O . LEU A 1 617 ? -22.771 -29.085 29.435 1.00 51.69 617 LEU A O 1
ATOM 4542 N N . PRO A 1 618 ? -24.198 -30.318 30.654 1.00 57.88 618 PRO A N 1
ATOM 4543 C CA . PRO A 1 618 ? -23.172 -31.271 31.082 1.00 57.88 618 PRO A CA 1
ATOM 4544 C C . PRO A 1 618 ? -22.687 -32.190 29.952 1.00 57.88 618 PRO A C 1
ATOM 4546 O O . PRO A 1 618 ? -21.507 -32.521 29.925 1.00 57.88 618 PRO A O 1
ATOM 4549 N N . LEU A 1 619 ? -23.540 -32.556 28.986 1.00 57.56 619 LEU A N 1
ATOM 4550 C CA . LEU A 1 619 ? -23.130 -33.334 27.805 1.00 57.56 619 LEU A CA 1
ATOM 4551 C C . LEU A 1 619 ? -22.175 -32.549 26.897 1.00 57.56 619 LEU A C 1
ATOM 4553 O O . LEU A 1 619 ? -21.192 -33.103 26.412 1.00 57.56 619 LEU A O 1
ATOM 4557 N N . LEU A 1 620 ? -22.424 -31.251 26.708 1.00 52.59 620 LEU A N 1
ATOM 4558 C CA . LEU A 1 620 ? -21.514 -30.360 25.985 1.00 52.59 620 LEU A CA 1
ATOM 4559 C C . LEU A 1 620 ? -20.227 -30.092 26.771 1.00 52.59 620 LEU A C 1
ATOM 4561 O O . LEU A 1 620 ? -19.157 -30.064 26.171 1.00 52.59 620 LEU A O 1
ATOM 4565 N N . GLY A 1 621 ? -20.308 -29.962 28.100 1.00 51.78 621 GLY A N 1
ATOM 4566 C CA . GLY A 1 621 ? -19.134 -29.867 28.973 1.00 51.78 621 GLY A CA 1
ATOM 4567 C C . GLY A 1 621 ? -18.260 -31.127 28.934 1.00 51.78 621 GLY A C 1
ATOM 4568 O O . GLY A 1 621 ? -17.040 -31.024 28.843 1.00 51.78 621 GLY A O 1
ATOM 4569 N N . LEU A 1 622 ? -18.873 -32.315 28.918 1.00 60.28 622 LEU A N 1
ATOM 4570 C CA . LEU A 1 622 ? -18.187 -33.599 28.743 1.00 60.28 622 LEU A CA 1
ATOM 4571 C C . LEU A 1 622 ? -17.608 -33.755 27.334 1.00 60.28 622 LEU A C 1
ATOM 4573 O O . LEU A 1 622 ? -16.484 -34.226 27.193 1.00 60.28 622 LEU A O 1
ATOM 4577 N N . GLY A 1 623 ? -18.332 -33.317 26.301 1.00 54.75 623 GLY A N 1
ATOM 4578 C CA . GLY A 1 623 ? -17.825 -33.276 24.929 1.00 54.75 623 GLY A CA 1
ATOM 4579 C C . GLY A 1 623 ? -16.616 -32.348 24.786 1.00 54.75 623 GLY A C 1
ATOM 4580 O O . GLY A 1 623 ? -15.645 -32.700 24.121 1.00 54.75 623 GLY A O 1
ATOM 4581 N N . TRP A 1 624 ? -16.631 -31.201 25.470 1.00 48.88 624 TRP A N 1
ATOM 4582 C CA . TRP A 1 624 ? -15.512 -30.262 25.523 1.00 48.88 624 TRP A CA 1
ATOM 4583 C C . TRP A 1 624 ? -14.309 -30.839 26.279 1.00 48.88 624 TRP A C 1
ATOM 4585 O O . TRP A 1 624 ? -13.198 -30.826 25.756 1.00 48.88 624 TRP A O 1
ATOM 4595 N N . ALA A 1 625 ? -14.525 -31.427 27.459 1.00 50.09 625 ALA A N 1
ATOM 4596 C CA . ALA A 1 625 ? -13.469 -32.086 28.227 1.00 50.09 625 ALA A CA 1
ATOM 4597 C C . ALA A 1 625 ? -12.861 -33.281 27.470 1.00 50.09 625 ALA A C 1
ATOM 4599 O O . ALA A 1 625 ? -11.645 -33.466 27.483 1.00 50.09 625 ALA A O 1
ATOM 4600 N N . GLY A 1 626 ? -13.690 -34.053 26.759 1.00 55.34 626 GLY A N 1
ATOM 4601 C CA . GLY A 1 626 ? -13.256 -35.153 25.899 1.00 55.34 626 GLY A CA 1
ATOM 4602 C C . GLY A 1 626 ? -12.447 -34.675 24.694 1.00 55.34 626 GLY A C 1
ATOM 4603 O O . GLY A 1 626 ? -11.402 -35.250 24.401 1.00 55.34 626 GLY A O 1
ATOM 4604 N N . ALA A 1 627 ? -12.869 -33.588 24.042 1.00 46.56 627 ALA A N 1
ATOM 4605 C CA . ALA A 1 627 ? -12.115 -32.970 22.955 1.00 46.56 627 ALA A CA 1
ATOM 4606 C C . ALA A 1 627 ? -10.760 -32.431 23.445 1.00 46.56 627 ALA A C 1
ATOM 4608 O O . ALA A 1 627 ? -9.742 -32.723 22.826 1.00 46.56 627 ALA A O 1
ATOM 4609 N N . CYS A 1 628 ? -10.722 -31.737 24.590 1.00 45.56 628 CYS A N 1
ATOM 4610 C CA . CYS A 1 628 ? -9.480 -31.267 25.210 1.00 45.56 628 CYS A CA 1
ATOM 4611 C C . CYS A 1 628 ? -8.545 -32.426 25.602 1.00 45.56 628 CYS A C 1
ATOM 4613 O O . CYS A 1 628 ? -7.345 -32.377 25.326 1.00 45.56 628 CYS A O 1
ATOM 4615 N N . GLY A 1 629 ? -9.082 -33.492 26.200 1.00 48.69 629 GLY A N 1
ATOM 4616 C CA . GLY A 1 629 ? -8.315 -34.686 26.563 1.00 48.69 629 GLY A CA 1
ATOM 4617 C C . GLY A 1 629 ? -7.741 -35.410 25.344 1.00 48.69 629 GLY A C 1
ATOM 4618 O O . GLY A 1 629 ? -6.564 -35.761 25.334 1.00 48.69 629 GLY A O 1
ATOM 4619 N N . PHE A 1 630 ? -8.535 -35.560 24.282 1.00 46.84 630 PHE A N 1
ATOM 4620 C CA . PHE A 1 630 ? -8.082 -36.133 23.015 1.00 46.84 630 PHE A CA 1
ATOM 4621 C C . PHE A 1 630 ? -6.993 -35.276 22.356 1.00 46.84 630 PHE A C 1
ATOM 4623 O O . PHE A 1 630 ? -5.996 -35.811 21.877 1.00 46.84 630 PHE A O 1
ATOM 4630 N N . THR A 1 631 ? -7.122 -33.944 22.390 1.00 44.53 631 THR A N 1
ATOM 4631 C CA . THR A 1 631 ? -6.092 -33.042 21.852 1.00 44.53 631 THR A CA 1
ATOM 4632 C C . THR A 1 631 ? -4.781 -33.100 22.630 1.00 44.53 631 THR A C 1
ATOM 4634 O O . THR A 1 631 ? -3.722 -33.111 22.011 1.00 44.53 631 THR A O 1
ATOM 4637 N N . LEU A 1 632 ? -4.828 -33.211 23.962 1.00 46.41 632 LEU A N 1
ATOM 4638 C CA . LEU A 1 632 ? -3.627 -33.372 24.789 1.00 46.41 632 LEU A CA 1
ATOM 4639 C C . LEU A 1 632 ? -2.958 -34.735 24.555 1.00 46.41 632 LEU A C 1
ATOM 4641 O O . LEU A 1 632 ? -1.734 -34.815 24.493 1.00 46.41 632 LEU A O 1
ATOM 4645 N N . ALA A 1 633 ? -3.749 -35.794 24.361 1.00 45.47 633 ALA A N 1
ATOM 4646 C CA . ALA A 1 633 ? -3.236 -37.126 24.044 1.00 45.47 633 ALA A CA 1
ATOM 4647 C C . ALA A 1 633 ? -2.578 -37.187 22.653 1.00 45.47 633 ALA A C 1
ATOM 4649 O O . ALA A 1 633 ? -1.523 -37.796 22.502 1.00 45.47 633 ALA A O 1
ATOM 4650 N N . MET A 1 634 ? -3.157 -36.517 21.650 1.00 43.75 634 MET A N 1
ATOM 4651 C CA . MET A 1 634 ? -2.590 -36.454 20.296 1.00 43.75 634 MET A CA 1
ATOM 4652 C C . MET A 1 634 ? -1.353 -35.547 20.220 1.00 43.75 634 MET A C 1
ATOM 4654 O O . MET A 1 634 ? -0.412 -35.870 19.502 1.00 43.75 634 MET A O 1
ATOM 4658 N N . GLN A 1 635 ? -1.298 -34.462 21.004 1.00 47.97 635 GLN A N 1
ATOM 4659 C CA . GLN A 1 635 ? -0.088 -33.636 21.140 1.00 47.97 635 GLN A CA 1
ATOM 4660 C C . GLN A 1 635 ? 1.055 -34.371 21.853 1.00 47.97 635 GLN A C 1
ATOM 4662 O O . GLN A 1 635 ? 2.212 -34.133 21.529 1.00 47.97 635 GLN A O 1
ATOM 4667 N N . GLY A 1 636 ? 0.749 -35.288 22.777 1.00 39.94 636 GLY A N 1
ATOM 4668 C CA . GLY A 1 636 ? 1.748 -36.155 23.413 1.00 39.94 636 GLY A CA 1
ATOM 4669 C C . GLY A 1 636 ? 2.247 -37.311 22.535 1.00 39.94 636 GLY A C 1
ATOM 4670 O O . GLY A 1 636 ? 3.254 -37.927 22.871 1.00 39.94 636 GLY A O 1
ATOM 4671 N N . ALA A 1 637 ? 1.558 -37.612 21.428 1.00 39.41 637 ALA A N 1
ATOM 4672 C CA . ALA A 1 637 ? 1.896 -38.702 20.508 1.00 39.41 637 ALA A CA 1
ATOM 4673 C C . ALA A 1 637 ? 2.658 -38.239 19.251 1.00 39.41 637 ALA A C 1
ATOM 4675 O O . ALA A 1 637 ? 3.125 -39.076 18.478 1.00 39.41 637 ALA A O 1
ATOM 4676 N N . LEU A 1 638 ? 2.789 -36.926 19.036 1.00 36.94 638 LEU A N 1
ATOM 4677 C CA . LEU A 1 638 ? 3.631 -36.374 17.980 1.00 36.94 638 LEU A CA 1
ATOM 4678 C C . LEU A 1 638 ? 5.094 -36.414 18.448 1.00 36.94 638 LEU A C 1
ATOM 4680 O O . LEU A 1 638 ? 5.398 -35.837 19.494 1.00 36.94 638 LEU A O 1
ATOM 4684 N N . PRO A 1 639 ? 6.005 -37.084 17.718 1.00 35.56 639 PRO A N 1
ATOM 4685 C CA . PRO A 1 639 ? 7.422 -37.004 18.032 1.00 35.56 639 PRO A CA 1
ATOM 4686 C C . PRO A 1 639 ? 7.842 -35.535 17.952 1.00 35.56 639 PRO A C 1
ATOM 4688 O O . PRO A 1 639 ? 7.565 -34.854 16.962 1.00 35.56 639 PRO A O 1
ATOM 4691 N N . LEU A 1 640 ? 8.471 -35.042 19.022 1.00 40.81 640 LEU A N 1
ATOM 4692 C CA . LEU A 1 640 ? 9.193 -33.776 18.985 1.00 40.81 640 LEU A CA 1
ATOM 4693 C C . LEU A 1 640 ? 10.128 -33.833 17.766 1.00 40.81 640 LEU A C 1
ATOM 4695 O O . LEU A 1 640 ? 10.840 -34.830 17.635 1.00 40.81 640 LEU A O 1
ATOM 4699 N N . PRO A 1 641 ? 10.122 -32.837 16.862 1.00 36.72 641 PRO A N 1
ATOM 4700 C CA . PRO A 1 641 ? 11.165 -32.758 15.854 1.00 36.72 641 PRO A CA 1
ATOM 4701 C C . PRO A 1 641 ? 12.491 -32.710 16.606 1.00 36.72 64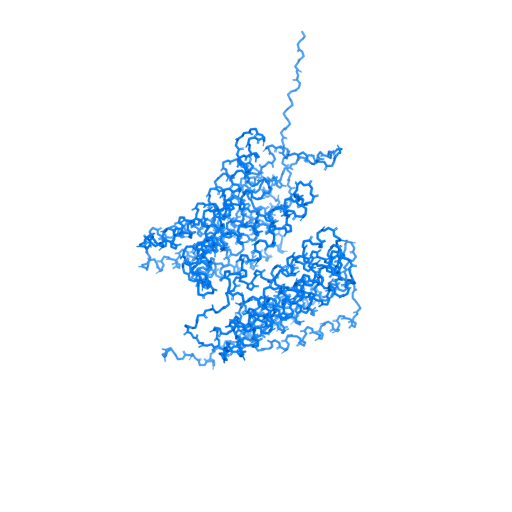1 PRO A C 1
ATOM 4703 O O . PRO A 1 641 ? 12.662 -31.871 17.496 1.00 36.72 641 PRO A O 1
ATOM 4706 N N . ASP A 1 642 ? 13.365 -33.670 16.308 1.00 34.72 642 ASP A N 1
ATOM 4707 C CA . ASP A 1 642 ? 14.685 -33.778 16.910 1.00 34.72 642 ASP A CA 1
ATOM 4708 C C . ASP A 1 642 ? 15.350 -32.402 16.855 1.00 34.72 642 ASP A C 1
ATOM 4710 O O . ASP A 1 642 ? 15.611 -31.852 15.784 1.00 34.72 642 ASP A O 1
ATOM 4714 N N . ALA A 1 643 ? 15.575 -31.823 18.031 1.00 37.50 643 ALA A N 1
ATOM 4715 C CA . ALA A 1 643 ? 16.324 -30.592 18.200 1.00 37.50 643 ALA A CA 1
ATOM 4716 C C . ALA A 1 643 ? 17.815 -30.891 17.998 1.00 37.50 643 ALA A C 1
ATOM 4718 O O . ALA A 1 643 ? 18.588 -30.787 18.935 1.00 37.50 643 ALA A O 1
ATOM 4719 N N . GLU A 1 644 ? 18.184 -31.343 16.800 1.00 36.94 644 GLU A N 1
ATOM 4720 C CA . GLU A 1 644 ? 19.548 -31.477 16.289 1.00 36.94 644 GLU A CA 1
ATOM 4721 C C . GLU A 1 644 ? 19.478 -31.821 14.787 1.00 36.94 644 GLU A C 1
ATOM 4723 O O . GLU A 1 644 ? 19.469 -32.994 14.402 1.00 36.94 644 GLU A O 1
ATOM 4728 N N . ARG A 1 645 ? 19.391 -30.785 13.937 1.00 33.59 645 ARG A N 1
ATOM 4729 C CA . ARG A 1 645 ? 19.947 -30.719 12.570 1.00 33.59 645 ARG A CA 1
ATOM 4730 C C . ARG A 1 645 ? 19.829 -29.321 11.984 1.00 33.59 645 ARG A C 1
ATOM 4732 O O . ARG A 1 645 ? 18.693 -28.803 11.935 1.00 33.59 645 ARG A O 1
#

Secondary structure (DSSP, 8-state):
---PPP----PPEE-----TTHHHHHHHHHHHHHHHHHHTHHHHHHHHHHHHHHHHHHHHTT-HHHHHHHHHHHHHHHHHHHHHHHHHTGGGS-HHHHHHHHHHHHHHHHHHHHHHHHT-HHHHHH-HHHHHHHHHHHHHHHHHHHHHHHHHHHTTTS-TTTHHHHHHHHHHHHHHHHSS-PBPTTEE------TTS-PPPPPGGGBSS-HHHHHHHHHHHHHHHHHHHHHHHGGGTTSHHHHHHHHHHHHHHHHHHHHSTTTTTT--S-HHHHHHHHHHHHHHHHHHHHHHHIIIIIIHHSGGG--SPTTHHHHHHHHHHHHHHHHHHHHHTT-BTTTB-HHHHHHHHHHHHHHHHHHTT--TTTTHHHHHHHHHHHHHHHH--HHHHHHHHHHHHHHHHHHHHHHHTT---EETTEEHHHHHHHHHHHHHHHHHHHHHHHTT--HHHHHHHHHHHHHHHHHHHHHHHHHHHHH-TT---SS-HHHHHHHHHHHHHHHHHHHHTTSS-TTHHHHHHHHHHHHGGGGT-GGG--HHHHHHHHHHHHHHHHHSPPPTT-SS----HHHHHHHHHHHHHHHHHTHHHHHHHHHHHHHHHHHHHHHHHHT-TTT--TTHHHHHHHHHHHHHHHHHHHHTTSPPP-S--